Protein AF-A0A015NH58-F1 (afdb_monomer)

pLDDT: mean 73.34, std 20.22, range [21.67, 98.19]

Foldseek 3Di:
DDDDPPDPPPPPPPPPPDPDDLVNVVLVVLLVVLVVLVVVLVVLLVVQCPDLLANAAADPCCQVPVCPVPPPDPHDRDHDALVSLLVSLLVLLVNLVSLCVNVVCVVVVSDPPPPVVSLVSNLSSLVSSLPHRQQCLFLRRYFLLSNLVVLVLDFPVSNVVSLCCLQVPLLVVCLVPLLQLLSLLSSVLSCLSNVPPVSLVSLLVSQADKDWDPDQVPDDRQWHWDDADPNTTIITGLSNLVSQLLVCQLVLVLVSNLVSLLSSLVSCLVCVVRSNCPALSSLSSSLLSLLQSVVSLLLLAPPALKAKDKLRSCSSPCVSSLRKSDYNDDDHVVSVVSLVSSLVSLLSNLVVCLLVCVRNVSSNVSSLLSLLRSCRRVVVCVVVSLVVLCVSCVSHDDPLSVCQSVDDDNVSNVVSSQCVSPVRPSMGMAMEGADDPPDDDDCHPCVVVVVVVHYYQYDPTSVSSVVSSLVSRDPVSVVVPPPDDDPPDDDDDDDDDDPDDPVVSPPSRPDPPVVVVVVVCVCPPPVNVVVVVVVVVVVVVSVVVVVVPVDDDPVLVVQLVVLVVLLVVLCVVPNDPLSVVVCCLSNPLLSVLLVLLVVLLVLLVVLLVLLVVLCVVDVDDDPLNVVSVVLSCCSPPVLNVLSVVLNQLSDCVNCVVVSSVSPVVSSVVSSVSSVVSSVVSVVSSVVSVVSSVVSVVVVVVVVVVPVPPDDDDDDDDDDDDD

Radius of gyration: 37.91 Å; Cα contacts (8 Å, |Δi|>4): 716; chains: 1; bounding box: 101×82×114 Å

Organism: Rhizophagus irregularis (strain DAOM 197198w) (NCBI:txid1432141)

Sequence (722 aa):
MHGNNSKKDVTEITNNRYIYNVDTIYETVSKFLASYISELILESNQKGRNIPNISSQICYNFVSYQSCLKQNCQNHHVITTPTILHKRLELAFLQYTVIIKLDVLYRHRLLKEQSIEVRGLQRWWAESLVKFHIRYQSPQISCPEVTCMVLANLSDCTRKEFIEIARKRWLYELNNNVSNFEIMLKCMFIFQQLKDKWGINTFDWEMSKTTKLLNPNNLPIGFEYRDVHNGYHRAIPVGKRLSLFFHHLKFNHVIEAILNIKVFIQYAISKNQKVNLVTSDAFGDLVSLMEFATSLIFAVSPRCCDFFLPRSYLFNYFDTYSAMPLFPEYNRKDYLTAVKNSFDQVQQLLELLICKEQLYLLVILRLIRLLILIGLNESTFITRIFSLFKYLNNKVSSAKIKKYLKQKSKESVINVLYNDLKETGCDSLIIVYYQLEDIPSKISKWEKYEKYGIIKLTYNSAKDFRSALQQIKSSVVAGGNVISKNQSQSQSNESSDKNTDLTDTFEQLAFSEEVQVWLSQMHNCPKTQEAARKIQVWFRRVYKRVKFRSDYDTILNEIYNDMTIFCHALMEEKGKKAVSKYNILLKGQTVDIIAELIMLQSKMEVIENRLKKTITDHPSDTDEIDSCLELEDELRYNQYEKVELALKSLSITENSSKYKEANIEWLENELHQAEDSIDRVWECIDECKAEISLFYFTEDFVSKKISKSQNSTSYGDCDDWQ

Structure (mmCIF, N/CA/C/O backbone):
data_AF-A0A015NH58-F1
#
_entry.id   AF-A0A015NH58-F1
#
loop_
_atom_site.group_PDB
_atom_site.id
_atom_site.type_symbol
_atom_site.label_atom_id
_atom_site.label_alt_id
_atom_site.label_comp_id
_atom_site.label_asym_id
_atom_site.label_entity_id
_atom_site.label_seq_id
_atom_site.pdbx_PDB_ins_code
_atom_site.Cartn_x
_atom_site.Cartn_y
_atom_site.Cartn_z
_atom_site.occupancy
_atom_site.B_iso_or_equiv
_atom_site.auth_seq_id
_atom_site.auth_comp_id
_atom_site.auth_asym_id
_atom_site.auth_atom_id
_atom_site.pdbx_PDB_model_num
ATOM 1 N N . MET A 1 1 ? 0.520 21.656 -78.207 1.00 30.20 1 MET A N 1
ATOM 2 C CA . MET A 1 1 ? 1.884 21.844 -78.759 1.00 30.20 1 MET A CA 1
ATOM 3 C C . MET A 1 1 ? 2.905 21.395 -77.719 1.00 30.20 1 MET A C 1
ATOM 5 O O . MET A 1 1 ? 2.543 21.320 -76.551 1.00 30.20 1 MET A O 1
ATOM 9 N N . HIS A 1 2 ? 4.123 21.030 -78.132 1.00 28.38 2 HIS A N 1
ATOM 10 C CA . HIS A 1 2 ? 5.164 20.499 -77.235 1.00 28.38 2 HIS A CA 1
ATOM 11 C C . HIS A 1 2 ? 5.864 21.589 -76.403 1.00 28.38 2 HIS A C 1
ATOM 13 O O . HIS A 1 2 ? 5.830 22.762 -76.762 1.00 28.38 2 HIS A O 1
ATOM 19 N N . GLY A 1 3 ? 6.520 21.177 -75.310 1.00 25.30 3 GLY A N 1
ATOM 20 C CA . GLY A 1 3 ? 7.208 22.064 -74.361 1.00 25.30 3 GLY A CA 1
ATOM 21 C C . GLY A 1 3 ? 8.161 21.331 -73.404 1.00 25.30 3 GLY A C 1
ATOM 22 O O . GLY A 1 3 ? 8.050 21.491 -72.198 1.00 25.30 3 GLY A O 1
ATOM 23 N N . ASN A 1 4 ? 9.034 20.476 -73.948 1.00 25.30 4 ASN A N 1
ATOM 24 C CA . ASN A 1 4 ? 10.230 19.859 -73.340 1.00 25.30 4 ASN A CA 1
ATOM 25 C C . ASN A 1 4 ? 10.327 19.768 -71.797 1.00 25.30 4 ASN A C 1
ATOM 27 O O . ASN A 1 4 ? 10.968 20.597 -71.154 1.00 25.30 4 ASN A O 1
ATOM 31 N N . ASN A 1 5 ? 9.882 18.642 -71.227 1.00 26.78 5 ASN A N 1
ATOM 32 C CA . ASN A 1 5 ? 10.398 18.172 -69.935 1.00 26.78 5 ASN A CA 1
ATOM 33 C C . ASN A 1 5 ? 11.807 17.584 -70.119 1.00 26.78 5 ASN A C 1
ATOM 35 O O . ASN A 1 5 ? 11.967 16.376 -70.306 1.00 26.78 5 ASN A O 1
ATOM 39 N N . SER A 1 6 ? 12.844 18.421 -70.052 1.00 28.27 6 SER A N 1
ATOM 40 C CA . SER A 1 6 ? 14.225 17.943 -69.956 1.00 28.27 6 SER A CA 1
ATOM 41 C C . SER A 1 6 ? 14.473 17.356 -68.563 1.00 28.27 6 SER A C 1
ATOM 43 O O . SER A 1 6 ? 14.841 18.079 -67.632 1.00 28.27 6 SER A O 1
ATOM 45 N N . LYS A 1 7 ? 14.290 16.038 -68.411 1.00 29.78 7 LYS A N 1
ATOM 46 C CA . LYS A 1 7 ? 14.843 15.313 -67.262 1.00 29.78 7 LYS A CA 1
ATOM 47 C C . LYS A 1 7 ? 16.352 15.552 -67.231 1.00 29.78 7 LYS A C 1
ATOM 49 O O . LYS A 1 7 ? 17.070 15.101 -68.118 1.00 29.78 7 LYS A O 1
ATOM 54 N N . LYS A 1 8 ? 16.835 16.242 -66.196 1.00 27.98 8 LYS A N 1
ATOM 55 C CA . LYS A 1 8 ? 18.227 16.096 -65.778 1.00 27.98 8 LYS A CA 1
ATOM 56 C C . LYS A 1 8 ? 18.345 14.717 -65.145 1.00 27.98 8 LYS A C 1
ATOM 58 O O . LYS A 1 8 ? 17.978 14.556 -63.983 1.00 27.98 8 LYS A O 1
ATOM 63 N N . ASP A 1 9 ? 18.845 13.750 -65.905 1.00 27.27 9 ASP A N 1
ATOM 64 C CA . ASP A 1 9 ? 19.377 12.522 -65.323 1.00 27.27 9 ASP A CA 1
ATOM 65 C C . ASP A 1 9 ? 20.613 12.906 -64.501 1.00 27.27 9 ASP A C 1
ATOM 67 O O . ASP A 1 9 ? 21.727 13.028 -65.011 1.00 27.27 9 ASP A O 1
ATOM 71 N N . VAL A 1 10 ? 20.393 13.171 -63.212 1.00 28.66 10 VAL A N 1
ATOM 72 C CA . VAL A 1 10 ? 21.470 13.279 -62.232 1.00 28.66 10 VAL A CA 1
ATOM 73 C C . VAL A 1 10 ? 22.011 11.870 -62.052 1.00 28.66 10 VAL A C 1
ATOM 75 O O . VAL A 1 10 ? 21.418 11.040 -61.367 1.00 28.66 10 VAL A O 1
ATOM 78 N N . THR A 1 11 ? 23.122 11.588 -62.723 1.00 31.48 11 THR A N 1
ATOM 79 C CA . THR A 1 11 ? 23.843 10.326 -62.590 1.00 31.48 11 THR A CA 1
ATOM 80 C C . THR A 1 11 ? 24.484 10.254 -61.208 1.00 31.48 11 THR A C 1
ATOM 82 O O . THR A 1 11 ? 25.649 10.621 -61.041 1.00 31.48 11 THR A O 1
ATOM 85 N N . GLU A 1 12 ? 23.739 9.780 -60.209 1.00 29.02 12 GLU A N 1
ATOM 86 C CA . GLU A 1 12 ? 24.332 9.323 -58.954 1.00 29.02 12 GLU A CA 1
ATOM 87 C C . GLU A 1 12 ? 25.206 8.100 -59.242 1.00 29.02 12 GLU A C 1
ATOM 89 O O . GLU A 1 12 ? 24.739 6.972 -59.402 1.00 29.02 12 GLU A O 1
ATOM 94 N N . ILE A 1 13 ? 26.510 8.352 -59.350 1.00 33.50 13 ILE A N 1
ATOM 95 C CA . ILE A 1 13 ? 27.536 7.320 -59.450 1.00 33.50 13 ILE A CA 1
ATOM 96 C C . ILE A 1 13 ? 27.674 6.705 -58.055 1.00 33.50 13 ILE A C 1
ATOM 98 O O . ILE A 1 13 ? 28.493 7.144 -57.245 1.00 33.50 13 ILE A O 1
ATOM 102 N N . THR A 1 14 ? 26.854 5.693 -57.767 1.00 33.03 14 THR A N 1
ATOM 103 C CA . THR A 1 14 ? 26.905 4.892 -56.537 1.00 33.03 14 THR A CA 1
ATOM 104 C C . THR A 1 14 ? 28.157 4.012 -56.511 1.00 33.03 14 THR A C 1
ATOM 106 O O . THR A 1 14 ? 28.133 2.797 -56.695 1.00 33.03 14 THR A O 1
ATOM 109 N N . ASN A 1 15 ? 29.297 4.662 -56.270 1.00 30.64 15 ASN A N 1
ATOM 110 C CA . ASN A 1 15 ? 30.545 4.013 -55.900 1.00 30.64 15 ASN A CA 1
ATOM 111 C C . ASN A 1 15 ? 30.348 3.268 -54.572 1.00 30.64 15 ASN A C 1
ATOM 113 O O . ASN A 1 15 ? 30.419 3.879 -53.506 1.00 30.64 15 ASN A O 1
ATOM 117 N N . ASN A 1 16 ? 30.206 1.943 -54.621 1.00 38.00 16 ASN A N 1
ATOM 118 C CA . ASN A 1 16 ? 30.293 1.067 -53.446 1.00 38.00 16 ASN A CA 1
ATOM 119 C C . ASN A 1 16 ? 31.754 0.949 -52.948 1.00 38.00 16 ASN A C 1
ATOM 121 O O . ASN A 1 16 ? 32.311 -0.136 -52.840 1.00 38.00 16 ASN A O 1
ATOM 125 N N . ARG A 1 17 ? 32.386 2.097 -52.664 1.00 37.50 17 ARG A N 1
ATOM 126 C CA . ARG A 1 17 ? 33.719 2.242 -52.048 1.00 37.50 17 ARG A CA 1
ATOM 127 C C . ARG A 1 17 ? 33.650 2.474 -50.533 1.00 37.50 17 ARG A C 1
ATOM 129 O O . ARG A 1 17 ? 34.681 2.675 -49.897 1.00 37.50 17 ARG A O 1
ATOM 136 N N . TYR A 1 18 ? 32.451 2.508 -49.955 1.00 37.44 18 TYR A N 1
ATOM 137 C CA . TYR A 1 18 ? 32.258 2.897 -48.564 1.00 37.44 18 TYR A CA 1
ATOM 138 C C . TYR A 1 18 ? 32.670 1.781 -47.602 1.00 37.44 18 TYR A C 1
ATOM 140 O O . TYR A 1 18 ? 31.915 0.857 -47.312 1.00 37.44 18 TYR A O 1
ATOM 148 N N . ILE A 1 19 ? 33.885 1.920 -47.071 1.00 41.12 19 ILE A N 1
ATOM 149 C CA . ILE A 1 19 ? 34.305 1.280 -45.826 1.00 41.12 19 ILE A CA 1
ATOM 150 C C . ILE A 1 19 ? 33.412 1.844 -44.715 1.00 41.12 19 ILE A C 1
ATOM 152 O O . ILE A 1 19 ? 33.617 2.959 -44.239 1.00 41.12 19 ILE A O 1
ATOM 156 N N . TYR A 1 20 ? 32.386 1.090 -44.330 1.00 44.50 20 TYR A N 1
ATOM 157 C CA . TYR A 1 20 ? 31.543 1.443 -43.194 1.00 44.50 20 TYR A CA 1
ATOM 158 C C . TYR A 1 20 ? 32.309 1.189 -41.892 1.00 44.50 20 TYR A C 1
ATOM 160 O O . TYR A 1 20 ? 32.776 0.074 -41.658 1.00 44.50 20 TYR A O 1
ATOM 168 N N . ASN A 1 21 ? 32.420 2.209 -41.033 1.00 48.91 21 ASN A N 1
ATOM 169 C CA . ASN A 1 21 ? 32.907 2.018 -39.667 1.00 48.91 21 ASN A CA 1
ATOM 170 C C . ASN A 1 21 ? 31.969 1.028 -38.944 1.00 48.91 21 ASN A C 1
ATOM 172 O O . ASN A 1 21 ? 30.743 1.144 -39.034 1.00 48.91 21 ASN A O 1
ATOM 176 N N . VAL A 1 22 ? 32.537 0.062 -38.222 1.00 47.50 22 VAL A N 1
ATOM 177 C CA . VAL A 1 22 ? 31.768 -0.908 -37.441 1.00 47.50 22 VAL A CA 1
ATOM 178 C C . VAL A 1 22 ? 30.999 -0.259 -36.294 1.00 47.50 22 VAL A C 1
ATOM 180 O O . VAL A 1 22 ? 29.899 -0.724 -36.014 1.00 47.50 22 VAL A O 1
ATOM 183 N N . ASP A 1 23 ? 31.440 0.879 -35.747 1.00 48.34 23 ASP A N 1
ATOM 184 C CA . ASP A 1 23 ? 30.605 1.677 -34.837 1.00 48.34 23 ASP A CA 1
ATOM 185 C C . ASP A 1 23 ? 29.320 2.144 -35.535 1.00 48.34 23 ASP A C 1
ATOM 187 O O . ASP A 1 23 ? 28.233 2.078 -34.968 1.00 48.34 23 ASP A O 1
ATOM 191 N N . THR A 1 24 ? 29.414 2.569 -36.800 1.00 57.34 24 THR A N 1
ATOM 192 C CA . THR A 1 24 ? 28.259 2.997 -37.604 1.00 57.34 24 THR A CA 1
ATOM 193 C C . THR A 1 24 ? 27.361 1.818 -37.978 1.00 57.34 24 THR A C 1
ATOM 195 O O . THR A 1 24 ? 26.139 1.961 -37.957 1.00 57.34 24 THR A O 1
ATOM 198 N N . ILE A 1 25 ? 27.926 0.641 -38.270 1.00 55.47 25 ILE A N 1
ATOM 199 C CA . ILE A 1 25 ? 27.158 -0.598 -38.492 1.00 55.47 25 ILE A CA 1
ATOM 200 C C . ILE A 1 25 ? 26.418 -1.005 -37.207 1.00 55.47 25 ILE A C 1
ATOM 202 O O . ILE A 1 25 ? 25.208 -1.241 -37.240 1.00 55.47 25 ILE A O 1
ATOM 206 N N . TYR A 1 26 ? 27.128 -1.038 -36.078 1.00 58.31 26 TYR A N 1
ATOM 207 C CA . TYR A 1 26 ? 26.601 -1.367 -34.756 1.00 58.31 26 TYR A CA 1
ATOM 208 C C . TYR A 1 26 ? 25.485 -0.408 -34.345 1.00 58.31 26 TYR A C 1
ATOM 210 O O . TYR A 1 26 ? 24.405 -0.846 -33.951 1.00 58.31 26 TYR A O 1
ATOM 218 N N . GLU A 1 27 ? 25.709 0.899 -34.489 1.00 62.62 27 GLU A N 1
ATOM 219 C CA . GLU A 1 27 ? 24.729 1.932 -34.168 1.00 62.62 27 GLU A CA 1
ATOM 220 C C . GLU A 1 27 ? 23.501 1.837 -35.092 1.00 62.62 27 GLU A C 1
ATOM 222 O O . GLU A 1 27 ? 22.371 1.962 -34.623 1.00 62.62 27 GLU A O 1
ATOM 227 N N . THR A 1 28 ? 23.691 1.545 -36.384 1.00 63.78 28 THR A N 1
ATOM 228 C CA . THR A 1 28 ? 22.591 1.389 -37.353 1.00 63.78 28 THR A CA 1
ATOM 229 C C . THR A 1 28 ? 21.722 0.171 -37.042 1.00 63.78 28 THR A C 1
ATOM 231 O O . THR A 1 28 ? 20.498 0.298 -36.984 1.00 63.78 28 THR A O 1
ATOM 234 N N . VAL A 1 29 ? 22.318 -0.997 -36.778 1.00 65.25 29 VAL A N 1
ATOM 235 C CA . VAL A 1 29 ? 21.552 -2.203 -36.416 1.00 65.25 29 VAL A CA 1
ATOM 236 C C . VAL A 1 29 ? 20.945 -2.089 -35.017 1.00 65.25 29 VAL A C 1
ATOM 238 O O . VAL A 1 29 ? 19.796 -2.483 -34.829 1.00 65.25 29 VAL A O 1
ATOM 241 N N . SER A 1 30 ? 21.631 -1.455 -34.063 1.00 66.31 30 SER A N 1
ATOM 242 C CA . SER A 1 30 ? 21.065 -1.160 -32.739 1.00 66.31 30 SER A CA 1
ATOM 243 C C . SER A 1 30 ? 19.857 -0.222 -32.829 1.00 66.31 30 SER A C 1
ATOM 245 O O . SER A 1 30 ? 18.854 -0.471 -32.167 1.00 66.31 30 SER A O 1
ATOM 247 N N . LYS A 1 31 ? 19.897 0.813 -33.683 1.00 68.06 31 LYS A N 1
ATOM 248 C CA . LYS A 1 31 ? 18.744 1.691 -33.972 1.00 68.06 31 LYS A CA 1
ATOM 249 C C . LYS A 1 31 ? 17.592 0.929 -34.641 1.00 68.06 31 LYS A C 1
ATOM 251 O O . LYS A 1 31 ? 16.440 1.103 -34.250 1.00 68.06 31 LYS A O 1
ATOM 256 N N . PHE A 1 32 ? 17.889 0.067 -35.616 1.00 70.38 32 PHE A N 1
ATOM 257 C CA . PHE A 1 32 ? 16.880 -0.746 -36.306 1.00 70.38 32 PHE A CA 1
ATOM 258 C C . PHE A 1 32 ? 16.163 -1.710 -35.346 1.00 70.38 32 PHE A C 1
ATOM 260 O O . PHE A 1 32 ? 14.936 -1.688 -35.243 1.00 70.38 32 PHE A O 1
ATOM 267 N N . LEU A 1 33 ? 16.927 -2.496 -34.579 1.00 75.81 33 LEU A N 1
ATOM 268 C CA . LEU A 1 33 ? 16.384 -3.414 -33.576 1.00 75.81 33 LEU A CA 1
ATOM 269 C C . LEU A 1 33 ? 15.641 -2.660 -32.464 1.00 75.81 33 LEU A C 1
ATOM 271 O O . LEU A 1 33 ? 14.569 -3.097 -32.053 1.00 75.81 33 LEU A O 1
ATOM 275 N N . ALA A 1 34 ? 16.145 -1.505 -32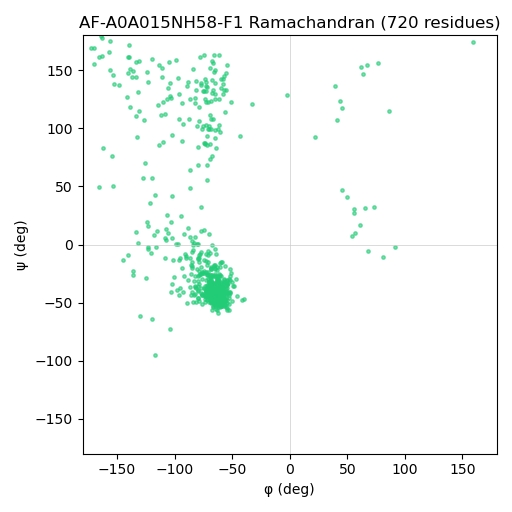.014 1.00 77.06 34 ALA A N 1
ATOM 276 C CA . ALA A 1 34 ? 15.454 -0.682 -31.025 1.00 77.06 34 ALA A CA 1
ATOM 277 C C . ALA A 1 34 ? 14.085 -0.186 -31.512 1.00 77.06 34 ALA A C 1
ATOM 279 O O . ALA A 1 34 ? 13.152 -0.184 -30.712 1.00 77.06 34 ALA A O 1
ATOM 280 N N . SER A 1 35 ? 13.932 0.195 -32.790 1.00 76.38 35 SER A N 1
ATOM 281 C CA . SER A 1 35 ? 12.623 0.587 -33.344 1.00 76.38 35 SER A CA 1
ATOM 282 C C . SER A 1 35 ? 11.619 -0.560 -33.233 1.00 76.38 35 SER A C 1
ATOM 284 O O . SER A 1 35 ? 10.562 -0.401 -32.624 1.00 76.38 35 SER A O 1
ATOM 286 N N . TYR A 1 36 ? 12.000 -1.748 -33.709 1.00 79.50 36 TYR A N 1
ATOM 287 C CA . TYR A 1 36 ? 11.144 -2.935 -33.678 1.00 79.50 36 TYR A CA 1
ATOM 288 C C . TYR A 1 36 ? 10.803 -3.387 -32.245 1.00 79.50 36 TYR A C 1
ATOM 290 O O . TYR A 1 36 ? 9.648 -3.677 -31.933 1.00 79.50 36 TYR A O 1
ATOM 298 N N . ILE A 1 37 ? 11.777 -3.378 -31.327 1.00 81.38 37 ILE A N 1
ATOM 299 C CA . ILE A 1 37 ? 11.541 -3.696 -29.908 1.00 81.38 37 ILE A CA 1
ATOM 300 C C . ILE A 1 37 ? 10.624 -2.645 -29.257 1.00 81.38 37 ILE A C 1
ATOM 302 O O . ILE A 1 37 ? 9.752 -3.002 -28.463 1.00 81.38 37 ILE A O 1
ATOM 306 N N . SER A 1 38 ? 10.769 -1.361 -29.605 1.00 82.56 38 SER A N 1
ATOM 307 C CA . SER A 1 38 ? 9.885 -0.290 -29.128 1.00 82.56 38 SER A CA 1
ATOM 308 C C . SER A 1 38 ? 8.441 -0.512 -29.587 1.00 82.56 38 SER A C 1
ATOM 310 O O . SER A 1 38 ? 7.526 -0.469 -28.767 1.00 82.56 38 SER A O 1
ATOM 312 N N . GLU A 1 39 ? 8.232 -0.836 -30.866 1.00 82.75 39 GLU A N 1
ATOM 313 C CA . GLU A 1 39 ? 6.917 -1.154 -31.436 1.00 82.75 39 GLU A CA 1
ATOM 314 C C . GLU A 1 39 ? 6.253 -2.339 -30.715 1.00 82.75 39 GLU A C 1
ATOM 316 O O . GLU A 1 39 ? 5.102 -2.224 -30.287 1.00 82.75 39 GLU A O 1
ATOM 321 N N . LEU A 1 40 ? 6.987 -3.431 -30.466 1.00 84.50 40 LEU A N 1
ATOM 322 C CA . LEU A 1 40 ? 6.488 -4.587 -29.707 1.00 84.50 40 LEU A CA 1
ATOM 323 C C . LEU A 1 40 ? 6.105 -4.235 -28.258 1.00 84.50 40 LEU A C 1
ATOM 325 O O . LEU A 1 40 ? 5.092 -4.722 -27.744 1.00 84.50 40 LEU A O 1
ATOM 329 N N . ILE A 1 41 ? 6.869 -3.369 -27.582 1.00 86.56 41 ILE A N 1
ATOM 330 C CA . ILE A 1 41 ? 6.533 -2.908 -26.224 1.00 86.56 41 ILE A CA 1
ATOM 331 C C . ILE A 1 41 ? 5.325 -1.954 -26.245 1.00 86.56 41 ILE A C 1
ATOM 333 O O . ILE A 1 41 ? 4.485 -2.008 -25.343 1.00 86.56 41 ILE A O 1
ATOM 337 N N . LEU A 1 42 ? 5.185 -1.109 -27.269 1.00 84.81 42 LEU A N 1
ATOM 338 C CA . LEU A 1 42 ? 4.038 -0.212 -27.433 1.00 84.81 42 LEU A CA 1
ATOM 339 C C . LEU A 1 42 ? 2.746 -0.974 -27.772 1.00 84.81 42 LEU A C 1
ATOM 341 O O . LEU A 1 42 ? 1.689 -0.647 -27.225 1.00 84.81 42 LEU A O 1
ATOM 345 N N . GLU A 1 43 ? 2.821 -2.026 -28.587 1.00 85.12 43 GLU A N 1
ATOM 346 C CA . GLU A 1 43 ? 1.705 -2.945 -28.828 1.00 85.12 43 GLU A CA 1
ATOM 347 C C . GLU A 1 43 ? 1.333 -3.702 -27.539 1.00 85.12 43 GLU A C 1
ATOM 349 O O . GLU A 1 43 ? 0.163 -3.751 -27.148 1.00 85.12 43 GLU A O 1
ATOM 354 N N . SER A 1 44 ? 2.336 -4.197 -26.804 1.00 84.75 44 SER A N 1
ATOM 355 C CA . SER A 1 44 ? 2.147 -4.840 -25.496 1.00 84.75 44 SER A CA 1
ATOM 356 C C . SER A 1 44 ? 1.502 -3.891 -24.478 1.00 84.75 44 SER A C 1
ATOM 358 O O . SER A 1 44 ? 0.597 -4.291 -23.754 1.00 84.75 44 SER A O 1
ATOM 360 N N . ASN A 1 45 ? 1.877 -2.607 -24.463 1.00 87.62 45 ASN A N 1
ATOM 361 C CA . ASN A 1 45 ? 1.226 -1.573 -23.654 1.00 87.62 45 ASN A CA 1
ATOM 362 C C . ASN A 1 45 ? -0.266 -1.418 -23.997 1.00 87.62 45 ASN A C 1
ATOM 364 O O . ASN A 1 45 ? -1.083 -1.284 -23.086 1.00 87.62 45 ASN A O 1
ATOM 368 N N . GLN A 1 46 ? -0.631 -1.419 -25.284 1.00 87.12 46 GLN A N 1
ATOM 369 C CA . GLN A 1 46 ? -2.033 -1.319 -25.708 1.00 87.12 46 GLN A CA 1
ATOM 370 C C . GLN A 1 46 ? -2.826 -2.566 -25.293 1.00 87.12 46 GLN A C 1
ATOM 372 O O . GLN A 1 46 ? -3.874 -2.439 -24.656 1.00 87.12 46 GLN A O 1
ATOM 377 N N . LYS A 1 47 ? -2.294 -3.765 -25.565 1.00 86.00 47 LYS A N 1
ATOM 378 C CA . LYS A 1 47 ? -2.889 -5.045 -25.147 1.00 86.00 47 LYS A CA 1
ATOM 379 C C . LYS A 1 47 ? -3.062 -5.104 -23.625 1.00 86.00 47 LYS A C 1
ATOM 381 O O . LYS A 1 47 ? -4.170 -5.332 -23.150 1.00 86.00 47 LYS A O 1
ATOM 386 N N . GLY A 1 48 ? -2.016 -4.793 -22.859 1.00 84.31 48 GLY A N 1
ATOM 387 C CA . GLY A 1 48 ? -2.028 -4.783 -21.394 1.00 84.31 48 GLY A CA 1
ATOM 388 C C . GLY A 1 48 ? -3.038 -3.810 -20.782 1.00 84.31 48 GLY A C 1
ATOM 389 O O . GLY A 1 48 ? -3.709 -4.150 -19.809 1.00 84.31 48 GLY A O 1
ATOM 390 N N . ARG A 1 49 ? -3.219 -2.617 -21.368 1.00 86.81 49 ARG A N 1
ATOM 391 C CA . ARG A 1 49 ? -4.258 -1.659 -20.935 1.00 86.81 49 ARG A CA 1
ATOM 392 C C . ARG A 1 49 ? -5.675 -2.201 -21.112 1.00 86.81 49 ARG A C 1
ATOM 394 O O . ARG A 1 49 ? -6.551 -1.855 -20.322 1.00 86.81 49 ARG A O 1
ATOM 401 N N . ASN A 1 50 ? -5.889 -3.079 -22.086 1.00 85.81 50 ASN A N 1
ATOM 402 C CA . ASN A 1 50 ? -7.186 -3.697 -22.346 1.00 85.81 50 ASN A CA 1
ATOM 403 C C . ASN A 1 50 ? -7.455 -4.943 -21.479 1.00 85.81 50 ASN A C 1
ATOM 405 O O . ASN A 1 50 ? -8.570 -5.453 -21.515 1.00 85.81 50 ASN A O 1
ATOM 409 N N . ILE A 1 51 ? -6.485 -5.426 -20.685 1.00 83.69 51 ILE A N 1
ATOM 410 C CA . ILE A 1 51 ? -6.635 -6.593 -19.797 1.00 83.69 51 ILE A CA 1
ATOM 411 C C . ILE A 1 51 ? -7.187 -6.152 -18.422 1.00 83.69 51 ILE A C 1
ATOM 413 O O . ILE A 1 51 ? -6.429 -5.627 -17.595 1.00 83.69 51 ILE A O 1
ATOM 417 N N . PRO A 1 52 ? -8.463 -6.442 -18.077 1.00 81.88 52 PRO A N 1
ATOM 418 C CA . PRO A 1 52 ? -9.066 -5.984 -16.818 1.00 81.88 52 PRO A CA 1
ATOM 419 C C . PRO A 1 52 ? -8.411 -6.586 -15.566 1.00 81.88 52 PRO A C 1
ATOM 421 O O . PRO A 1 52 ? -8.552 -6.049 -14.460 1.00 81.88 52 PRO A O 1
ATOM 424 N N . ASN A 1 53 ? -7.663 -7.684 -15.734 1.00 79.44 53 ASN A N 1
ATOM 425 C CA . ASN A 1 53 ? -6.858 -8.290 -14.677 1.00 79.44 53 ASN A CA 1
ATOM 426 C C . ASN A 1 53 ? -5.761 -7.363 -14.140 1.00 79.44 53 ASN A C 1
ATOM 428 O O . ASN A 1 53 ? -5.415 -7.499 -12.970 1.00 79.44 53 ASN A O 1
ATOM 432 N N . ILE A 1 54 ? -5.266 -6.409 -14.938 1.00 81.81 54 ILE A N 1
ATOM 433 C CA . ILE A 1 54 ? -4.151 -5.534 -14.546 1.00 81.81 54 ILE A CA 1
ATOM 434 C C . ILE A 1 54 ? -4.469 -4.038 -14.639 1.00 81.81 54 ILE A C 1
ATOM 436 O O . ILE A 1 54 ? -3.923 -3.270 -13.849 1.00 81.81 54 ILE A O 1
ATOM 440 N N . SER A 1 55 ? -5.372 -3.621 -15.533 1.00 83.56 55 SER A N 1
ATOM 441 C CA . SER A 1 55 ? -5.643 -2.205 -15.828 1.00 83.56 55 SER A CA 1
ATOM 442 C C . SER A 1 55 ? -6.862 -1.593 -15.123 1.00 83.56 55 SER A C 1
ATOM 444 O O . SER A 1 55 ? -7.148 -0.414 -15.328 1.00 83.56 55 SER A O 1
ATOM 446 N N . SER A 1 56 ? -7.590 -2.358 -14.298 1.00 86.12 56 SER A N 1
ATOM 447 C CA . SER A 1 56 ? -8.825 -1.890 -13.647 1.00 86.12 56 SER A CA 1
ATOM 448 C C . SER A 1 56 ? -8.921 -2.278 -12.167 1.00 86.12 56 SER A C 1
ATOM 450 O O . SER A 1 56 ? -8.421 -3.328 -11.744 1.00 86.12 56 SER A O 1
ATOM 452 N N . GLN A 1 57 ? -9.602 -1.438 -11.375 1.00 89.25 57 GLN A N 1
ATOM 453 C CA . GLN A 1 57 ? -9.944 -1.745 -9.982 1.00 89.25 57 GLN A CA 1
ATOM 454 C C . GLN A 1 57 ? -10.928 -2.916 -9.909 1.00 89.25 57 GLN A C 1
ATOM 456 O O . GLN A 1 57 ? -11.784 -3.081 -10.775 1.00 89.25 57 GLN A O 1
ATOM 461 N N . ILE A 1 58 ? -10.848 -3.703 -8.838 1.00 89.44 58 ILE A N 1
ATOM 462 C CA . ILE A 1 58 ? -11.820 -4.764 -8.565 1.00 89.44 58 ILE A CA 1
ATOM 463 C C . ILE A 1 58 ? -13.141 -4.129 -8.113 1.00 89.44 58 ILE A C 1
ATOM 465 O O . ILE A 1 58 ? -13.172 -3.249 -7.251 1.00 89.44 58 ILE A O 1
ATOM 469 N N . CYS A 1 59 ? -14.257 -4.565 -8.692 1.00 87.06 59 CYS A N 1
ATOM 470 C CA . CYS A 1 59 ? -15.568 -4.020 -8.376 1.00 87.06 59 CYS A CA 1
ATOM 471 C C . CYS A 1 59 ? -16.035 -4.485 -6.993 1.00 87.06 59 CYS A C 1
ATOM 473 O O . CYS A 1 59 ? -16.542 -5.596 -6.835 1.00 87.06 59 CYS A O 1
ATOM 475 N N . TYR A 1 60 ? -15.936 -3.609 -5.989 1.00 79.25 60 TYR A N 1
ATOM 476 C CA . TYR A 1 60 ? -16.397 -3.924 -4.635 1.00 79.25 60 TYR A CA 1
ATOM 477 C C . TYR A 1 60 ? -17.866 -4.375 -4.586 1.00 79.25 60 TYR A C 1
ATOM 479 O O . TYR A 1 60 ? -18.196 -5.295 -3.842 1.00 79.25 60 TYR A O 1
ATOM 487 N N . ASN A 1 61 ? -18.746 -3.786 -5.402 1.00 76.31 61 ASN A N 1
ATOM 488 C CA . ASN A 1 61 ? -20.161 -4.175 -5.457 1.00 76.31 61 ASN A CA 1
ATOM 489 C C . ASN A 1 61 ? -20.365 -5.579 -6.052 1.00 76.31 61 ASN A C 1
ATOM 491 O O . ASN A 1 61 ? -21.321 -6.255 -5.685 1.00 76.31 61 ASN A O 1
ATOM 495 N N . PHE A 1 62 ? -19.468 -6.034 -6.933 1.00 72.00 62 PHE A N 1
ATOM 496 C CA . PHE A 1 62 ? -19.459 -7.421 -7.390 1.00 72.00 62 PHE A CA 1
ATOM 497 C C . PHE A 1 62 ? -18.938 -8.352 -6.290 1.00 72.00 62 PHE A C 1
ATOM 499 O O . PHE A 1 62 ? -19.611 -9.312 -5.944 1.00 72.00 62 PHE A O 1
ATOM 506 N N . VAL A 1 63 ? -17.802 -8.041 -5.662 1.00 61.81 63 VAL A N 1
ATOM 507 C CA . VAL A 1 63 ? -17.233 -8.888 -4.595 1.00 61.81 63 VAL A CA 1
ATOM 508 C C . VAL A 1 63 ? -18.172 -9.023 -3.389 1.00 61.81 63 VAL A C 1
ATOM 510 O O . VAL A 1 63 ? -18.299 -10.103 -2.827 1.00 61.81 63 VAL A O 1
ATOM 513 N N . SER A 1 64 ? -18.850 -7.942 -2.990 1.00 61.78 64 SER A N 1
ATOM 514 C CA . SER A 1 64 ? -19.649 -7.902 -1.753 1.00 61.78 64 SER A CA 1
ATOM 515 C C . SER A 1 64 ? -21.120 -8.310 -1.890 1.00 61.78 64 SER A C 1
ATOM 517 O O . SER A 1 64 ? -21.773 -8.480 -0.860 1.00 61.78 64 SER A O 1
ATOM 519 N N . TYR A 1 65 ? -21.639 -8.470 -3.115 1.00 61.28 65 TYR A N 1
ATOM 520 C CA . TYR A 1 65 ? -23.034 -8.873 -3.363 1.00 61.28 65 TYR A CA 1
ATOM 521 C C . TYR A 1 65 ? -23.220 -9.857 -4.536 1.00 61.28 65 TYR A C 1
ATOM 523 O O . TYR A 1 65 ? -24.335 -10.314 -4.759 1.00 61.28 65 TYR A O 1
ATOM 531 N N . GLN A 1 66 ? -22.180 -10.133 -5.335 1.00 64.56 66 GLN A N 1
ATOM 532 C CA . GLN A 1 66 ? -22.224 -10.849 -6.630 1.00 64.56 66 GLN A CA 1
ATOM 533 C C . GLN A 1 66 ? -23.205 -10.261 -7.670 1.00 64.56 66 GLN A C 1
ATOM 535 O O . GLN A 1 66 ? -23.370 -10.795 -8.763 1.00 64.56 66 GLN A O 1
ATOM 540 N N . SER A 1 67 ? -23.799 -9.099 -7.376 1.00 61.19 67 SER A N 1
ATOM 541 C CA . SER A 1 67 ? -24.907 -8.493 -8.115 1.00 61.19 67 SER A CA 1
ATOM 542 C C . SER A 1 67 ? -24.599 -7.044 -8.515 1.00 61.19 67 SER A C 1
ATOM 544 O O . SER A 1 67 ? -25.312 -6.103 -8.152 1.00 61.19 67 SER A O 1
ATOM 546 N N . CYS A 1 68 ? -23.506 -6.818 -9.248 1.00 75.94 68 CYS A N 1
ATOM 547 C CA . CYS A 1 68 ? -23.229 -5.493 -9.805 1.00 75.94 68 CYS A CA 1
ATOM 548 C C . CYS A 1 68 ? -24.179 -5.204 -10.985 1.00 75.94 68 CYS A C 1
ATOM 550 O O . CYS A 1 68 ? -23.846 -5.440 -12.141 1.00 75.94 68 CYS A O 1
ATOM 552 N N . LEU A 1 69 ? -25.366 -4.668 -10.683 1.00 63.69 69 LEU A N 1
ATOM 553 C CA . LEU A 1 69 ? -26.443 -4.391 -11.650 1.00 63.69 69 LEU A CA 1
ATOM 554 C C . LEU A 1 69 ? -26.124 -3.271 -12.666 1.00 63.69 69 LEU A C 1
ATOM 556 O O . LEU A 1 69 ? -26.957 -2.945 -13.510 1.00 63.69 69 LEU A O 1
ATOM 560 N N . LYS A 1 70 ? -24.943 -2.640 -12.595 1.00 68.38 70 LYS A N 1
ATOM 561 C CA . LYS A 1 70 ? -24.529 -1.615 -13.561 1.00 68.38 70 LYS A CA 1
ATOM 562 C C . LYS A 1 70 ? -23.998 -2.289 -14.826 1.00 68.38 70 LYS A C 1
ATOM 564 O O . LYS A 1 70 ? -22.839 -2.687 -14.854 1.00 68.38 70 LYS A O 1
ATOM 569 N N . GLN A 1 71 ? -24.822 -2.323 -15.875 1.00 61.41 71 GLN A N 1
ATOM 570 C CA . GLN A 1 71 ? -24.457 -2.827 -17.211 1.00 61.41 71 GLN A CA 1
ATOM 571 C C . GLN A 1 71 ? -23.135 -2.228 -17.735 1.00 61.41 71 GLN A C 1
ATOM 573 O O . GLN A 1 71 ? -22.330 -2.941 -18.322 1.00 61.41 71 GLN A O 1
ATOM 578 N N . ASN A 1 72 ? -22.861 -0.954 -17.428 1.00 74.25 72 ASN A N 1
ATOM 579 C CA . ASN A 1 72 ? -21.652 -0.235 -17.852 1.00 74.25 72 ASN A CA 1
ATOM 580 C C . ASN A 1 72 ? -20.600 -0.112 -16.724 1.00 74.25 72 ASN A C 1
ATOM 582 O O . ASN A 1 72 ? -20.040 0.965 -16.508 1.00 74.25 72 ASN A O 1
ATOM 586 N N . CYS A 1 73 ? -20.362 -1.165 -15.932 1.00 81.06 73 CYS A N 1
ATOM 587 C CA . CYS A 1 73 ? -19.325 -1.126 -14.894 1.00 81.06 73 CYS A CA 1
ATOM 588 C C . CYS A 1 73 ? -17.921 -1.331 -15.490 1.00 81.06 73 CYS A C 1
ATOM 590 O O . CYS A 1 73 ? -17.627 -2.385 -16.039 1.00 81.06 73 CYS A O 1
ATOM 592 N N . GLN A 1 74 ? -17.039 -0.338 -15.339 1.00 82.50 74 GLN A N 1
ATOM 593 C CA . GLN A 1 74 ? -15.648 -0.382 -15.825 1.00 82.50 74 GLN A CA 1
ATOM 594 C C . GLN A 1 74 ? -14.664 -1.085 -14.862 1.00 82.50 74 GLN A C 1
ATOM 596 O O . GLN A 1 74 ? -13.475 -1.178 -15.155 1.00 82.50 74 GLN A O 1
ATOM 601 N N . ASN A 1 75 ? -15.138 -1.565 -13.707 1.00 87.00 75 ASN A N 1
ATOM 602 C CA . ASN A 1 75 ? -14.319 -2.250 -12.704 1.00 87.00 75 ASN A CA 1
ATOM 603 C C . ASN A 1 75 ? -14.433 -3.771 -12.864 1.00 87.00 75 ASN A C 1
ATOM 605 O O . ASN A 1 75 ? -15.520 -4.287 -13.116 1.00 87.00 75 ASN A O 1
ATOM 609 N N . HIS A 1 76 ? -13.346 -4.510 -12.641 1.00 88.06 76 HIS A N 1
ATOM 610 C CA . HIS A 1 76 ? -13.323 -5.952 -12.870 1.00 88.06 76 HIS A CA 1
ATOM 611 C C . HIS A 1 76 ? -14.263 -6.730 -11.937 1.00 88.06 76 HIS A C 1
ATOM 613 O O . HIS A 1 76 ? -14.213 -6.588 -10.711 1.00 88.06 76 HIS A O 1
ATOM 619 N N . HIS A 1 77 ? -15.093 -7.591 -12.523 1.00 88.31 77 HIS A N 1
ATOM 620 C CA . HIS A 1 77 ? -16.019 -8.478 -11.822 1.00 88.31 77 HIS A CA 1
ATOM 621 C C . HIS A 1 77 ? -15.359 -9.847 -11.597 1.00 88.31 77 HIS A C 1
ATOM 623 O O . HIS A 1 77 ? -15.470 -10.743 -12.426 1.00 88.31 77 HIS A O 1
ATOM 629 N N . VAL A 1 78 ? -14.653 -10.005 -10.474 1.00 86.44 78 VAL A N 1
ATOM 630 C CA . VAL A 1 78 ? -14.027 -11.276 -10.075 1.00 86.44 78 VAL A CA 1
ATOM 631 C C . VAL A 1 78 ? -14.242 -11.540 -8.589 1.00 86.44 78 VAL A C 1
ATOM 633 O O . VAL A 1 78 ? -14.235 -10.602 -7.793 1.00 86.44 78 VAL A O 1
ATOM 636 N N . ILE A 1 79 ? -14.436 -12.806 -8.213 1.00 84.50 79 ILE A N 1
ATOM 637 C CA . ILE A 1 79 ? -14.400 -13.223 -6.807 1.00 84.50 79 ILE A CA 1
ATOM 638 C C . ILE A 1 79 ? -12.940 -13.188 -6.363 1.00 84.50 79 ILE A C 1
ATOM 640 O O . ILE A 1 79 ? -12.078 -13.823 -6.965 1.00 84.50 79 ILE A O 1
ATOM 644 N N . THR A 1 80 ? -12.650 -12.418 -5.328 1.00 87.50 80 THR A N 1
ATOM 645 C CA . THR A 1 80 ? -11.299 -12.247 -4.806 1.00 87.50 80 THR A CA 1
ATOM 646 C C . THR A 1 80 ? -10.905 -13.397 -3.892 1.00 87.50 80 THR A C 1
ATOM 648 O O . THR A 1 80 ? -11.639 -13.787 -2.989 1.00 87.50 80 THR A O 1
ATOM 651 N N . THR A 1 81 ? -9.705 -13.915 -4.129 1.00 88.69 81 THR A N 1
ATOM 652 C CA . THR A 1 81 ? -8.982 -14.849 -3.262 1.00 88.69 81 THR A CA 1
ATOM 653 C C . THR A 1 81 ? -7.503 -14.448 -3.272 1.00 88.69 81 THR A C 1
ATOM 655 O O . THR A 1 81 ? -7.075 -13.758 -4.208 1.00 88.69 81 THR A O 1
ATOM 658 N N . PRO A 1 82 ? -6.681 -14.883 -2.299 1.00 88.88 82 PRO A N 1
ATOM 659 C CA . PRO A 1 82 ? -5.241 -14.626 -2.324 1.00 88.88 82 PRO A CA 1
ATOM 660 C C . PRO A 1 82 ? -4.572 -15.067 -3.637 1.00 88.88 82 PRO A C 1
ATOM 662 O O . PRO A 1 82 ? -3.778 -14.318 -4.194 1.00 88.88 82 PRO A O 1
ATOM 665 N N . THR A 1 83 ? -4.953 -16.223 -4.193 1.00 87.31 83 THR A N 1
ATOM 666 C CA . THR A 1 83 ? -4.398 -16.751 -5.453 1.00 87.31 83 THR A CA 1
ATOM 667 C C . THR A 1 83 ? -4.742 -15.872 -6.657 1.00 87.31 83 THR A C 1
ATOM 669 O O . THR A 1 83 ? -3.898 -15.629 -7.515 1.00 87.31 83 THR A O 1
ATOM 672 N N . ILE A 1 84 ? -5.974 -15.354 -6.713 1.00 88.31 84 ILE A N 1
ATOM 673 C CA . ILE A 1 84 ? -6.420 -14.461 -7.793 1.00 88.31 84 ILE A CA 1
ATOM 674 C C . ILE A 1 84 ? -5.739 -13.093 -7.680 1.00 88.31 84 ILE A C 1
ATOM 676 O O . ILE A 1 84 ? -5.329 -12.528 -8.692 1.00 88.31 84 ILE A O 1
ATOM 680 N N . LEU A 1 85 ? -5.565 -12.570 -6.462 1.00 90.38 85 LEU A N 1
ATOM 681 C CA . LEU A 1 85 ? -4.801 -11.341 -6.238 1.00 90.38 85 LEU A CA 1
ATOM 682 C C . LEU A 1 85 ? -3.313 -11.522 -6.579 1.00 90.38 85 LEU A C 1
ATOM 684 O O . LEU A 1 85 ? -2.720 -10.600 -7.134 1.00 90.38 85 LEU A O 1
ATOM 688 N N . HIS A 1 86 ? -2.737 -12.704 -6.331 1.00 88.81 86 HIS A N 1
ATOM 689 C CA . HIS A 1 86 ? -1.356 -13.024 -6.699 1.00 88.81 86 HIS A CA 1
ATOM 690 C C . HIS A 1 86 ? -1.156 -12.979 -8.213 1.00 88.81 86 HIS A C 1
ATOM 692 O O . HIS A 1 86 ? -0.413 -12.127 -8.693 1.00 88.81 86 HIS A O 1
ATOM 698 N N . LYS A 1 87 ? -1.908 -13.787 -8.975 1.00 86.50 87 LYS A N 1
ATOM 699 C CA . LYS A 1 87 ? -1.788 -13.830 -10.442 1.00 86.50 87 LYS A CA 1
ATOM 700 C C . LYS A 1 87 ? -2.067 -12.475 -11.110 1.00 86.50 87 LYS A C 1
ATOM 702 O O . LYS A 1 87 ? -1.437 -12.139 -12.109 1.00 86.50 87 LYS A O 1
ATOM 707 N N . ARG A 1 88 ? -2.974 -11.657 -10.551 1.00 90.06 88 ARG A N 1
ATOM 708 C CA . ARG A 1 88 ? -3.189 -10.265 -11.001 1.00 90.06 88 ARG A CA 1
ATOM 709 C C . ARG A 1 88 ? -1.955 -9.387 -10.782 1.00 90.06 88 ARG A C 1
ATOM 711 O O . ARG A 1 88 ? -1.586 -8.638 -11.683 1.00 90.06 88 ARG A O 1
ATOM 718 N N . LEU A 1 89 ? -1.341 -9.463 -9.602 1.00 89.56 89 LEU A N 1
ATOM 719 C CA . LEU A 1 89 ? -0.192 -8.637 -9.232 1.00 89.56 89 LEU A CA 1
ATOM 720 C C . LEU A 1 89 ? 1.087 -9.063 -9.970 1.00 89.56 89 LEU A C 1
ATOM 722 O O . LEU A 1 89 ? 1.802 -8.192 -10.459 1.00 89.56 89 LEU A O 1
ATOM 726 N N . GLU A 1 90 ? 1.326 -10.370 -10.128 1.00 86.44 90 GLU A N 1
ATOM 727 C CA . GLU A 1 90 ? 2.388 -10.918 -10.987 1.00 86.44 90 GLU A CA 1
ATOM 728 C C . GLU A 1 90 ? 2.271 -10.385 -12.419 1.00 86.44 90 GLU A C 1
ATOM 730 O O . GLU A 1 90 ? 3.208 -9.775 -12.928 1.00 86.44 90 GLU A O 1
ATOM 735 N N . LEU A 1 91 ? 1.103 -10.549 -13.054 1.00 87.19 91 LEU A N 1
ATOM 736 C CA . LEU A 1 91 ? 0.878 -10.124 -14.438 1.00 87.19 91 LEU A CA 1
ATOM 737 C C . LEU A 1 91 ? 1.006 -8.600 -14.602 1.00 87.19 91 LEU A C 1
ATOM 739 O O . LEU A 1 91 ? 1.535 -8.125 -15.608 1.00 87.19 91 LEU A O 1
ATOM 743 N N . ALA A 1 92 ? 0.561 -7.820 -13.611 1.00 89.94 92 ALA A N 1
ATOM 744 C CA . ALA A 1 92 ? 0.704 -6.366 -13.623 1.00 89.94 92 ALA A CA 1
ATOM 745 C C . ALA A 1 92 ? 2.176 -5.933 -13.504 1.00 89.94 92 ALA A C 1
ATOM 747 O O . ALA A 1 92 ? 2.595 -4.989 -14.180 1.00 89.94 92 ALA A O 1
ATOM 748 N N . PHE A 1 93 ? 2.975 -6.631 -12.690 1.00 87.56 93 PHE A N 1
ATOM 749 C CA . PHE A 1 93 ? 4.409 -6.375 -12.585 1.00 87.56 93 PHE A CA 1
ATOM 750 C C . PHE A 1 93 ? 5.196 -6.881 -13.793 1.00 87.56 93 PHE A C 1
ATOM 752 O O . PHE A 1 93 ? 6.077 -6.160 -14.244 1.00 87.56 93 PHE A O 1
ATOM 759 N N . LEU A 1 94 ? 4.854 -8.030 -14.384 1.00 85.31 94 LEU A N 1
ATOM 760 C CA . LEU A 1 94 ? 5.424 -8.486 -15.657 1.00 85.31 94 LEU A CA 1
ATOM 761 C C . LEU A 1 94 ? 5.206 -7.429 -16.748 1.00 85.31 94 LEU A C 1
ATOM 763 O O . LEU A 1 94 ? 6.156 -7.005 -17.408 1.00 85.31 94 LEU A O 1
ATOM 767 N N . GLN A 1 95 ? 3.975 -6.924 -16.875 1.00 87.56 95 GLN A N 1
ATOM 768 C CA . GLN A 1 95 ? 3.651 -5.870 -17.831 1.00 87.56 95 GLN A CA 1
ATOM 769 C C . GLN A 1 95 ? 4.452 -4.584 -17.570 1.00 87.56 95 GLN A C 1
ATOM 771 O O . GLN A 1 95 ? 4.962 -3.994 -18.520 1.00 87.56 95 GLN A O 1
ATOM 776 N N . TYR A 1 96 ? 4.610 -4.161 -16.312 1.00 89.69 96 TYR A N 1
ATOM 777 C CA . TYR A 1 96 ? 5.443 -3.008 -15.953 1.00 89.69 96 TYR A CA 1
ATOM 778 C C . TYR A 1 96 ? 6.939 -3.236 -16.243 1.00 89.69 96 TYR A C 1
ATOM 780 O O . TYR A 1 96 ? 7.593 -2.338 -16.775 1.00 89.69 96 TYR A O 1
ATOM 788 N N . THR A 1 97 ? 7.464 -4.438 -15.986 1.00 86.25 97 THR A N 1
ATOM 789 C CA . THR A 1 97 ? 8.846 -4.841 -16.301 1.00 86.25 97 THR A CA 1
ATOM 790 C C . THR A 1 97 ? 9.141 -4.733 -17.799 1.00 86.25 97 THR A C 1
ATOM 792 O O . THR A 1 97 ? 10.215 -4.270 -18.175 1.00 86.25 97 THR A O 1
ATOM 795 N N . VAL A 1 98 ? 8.184 -5.076 -18.668 1.00 86.00 98 VAL A N 1
ATOM 796 C CA . VAL A 1 98 ? 8.313 -4.868 -20.124 1.00 86.00 98 VAL A CA 1
ATOM 797 C C . VAL A 1 98 ? 8.362 -3.370 -20.472 1.00 86.00 98 VAL A C 1
ATOM 799 O O . VAL A 1 98 ? 9.198 -2.945 -21.266 1.00 86.00 98 VAL A O 1
ATOM 802 N N . ILE A 1 99 ? 7.529 -2.538 -19.835 1.00 87.69 99 ILE A N 1
ATOM 803 C CA . ILE A 1 99 ? 7.447 -1.088 -20.107 1.00 87.69 99 ILE A CA 1
ATOM 804 C C . ILE A 1 99 ? 8.732 -0.346 -19.716 1.00 87.69 99 ILE A C 1
ATOM 806 O O . ILE A 1 99 ? 9.168 0.547 -20.444 1.00 87.69 99 ILE A O 1
ATOM 810 N N . ILE A 1 100 ? 9.369 -0.694 -18.592 1.00 85.50 100 ILE A N 1
ATOM 811 C CA . ILE A 1 100 ? 10.611 -0.023 -18.169 1.00 85.50 100 ILE A CA 1
ATOM 812 C C . ILE A 1 100 ? 11.806 -0.329 -19.083 1.00 85.50 100 ILE A C 1
ATOM 814 O O . ILE A 1 100 ? 12.733 0.478 -19.132 1.00 85.50 100 ILE A O 1
ATOM 818 N N . LYS A 1 101 ? 11.792 -1.420 -19.868 1.00 81.69 101 LYS A N 1
ATOM 819 C CA . LYS A 1 101 ? 12.875 -1.720 -20.825 1.00 81.69 101 LYS A CA 1
ATOM 820 C C . LYS A 1 101 ? 12.978 -0.687 -21.960 1.00 81.69 101 LYS A C 1
ATOM 822 O O . LYS A 1 101 ? 14.068 -0.517 -22.501 1.00 81.69 101 LYS A O 1
ATOM 827 N N . LEU A 1 102 ? 11.924 0.096 -22.234 1.00 79.75 102 LEU A N 1
ATOM 828 C CA . LEU A 1 102 ? 12.008 1.282 -23.107 1.00 79.75 102 LEU A CA 1
ATOM 829 C C . LEU A 1 102 ? 13.052 2.305 -22.622 1.00 79.75 102 LEU A C 1
ATOM 831 O O . LEU A 1 102 ? 13.650 3.004 -23.439 1.00 79.75 102 LEU A O 1
ATOM 835 N N . ASP A 1 103 ? 13.308 2.392 -21.310 1.00 74.62 103 ASP A N 1
ATOM 836 C CA . ASP A 1 103 ? 14.304 3.325 -20.767 1.00 74.62 103 ASP A CA 1
ATOM 837 C C . ASP A 1 103 ? 15.736 2.924 -21.153 1.00 74.62 103 ASP A C 1
ATOM 839 O O . ASP A 1 103 ? 16.594 3.792 -21.278 1.00 74.62 103 ASP A O 1
ATOM 843 N N . VAL A 1 104 ? 15.994 1.635 -21.413 1.00 73.81 104 VAL A N 1
ATOM 844 C CA . VAL A 1 104 ? 17.290 1.149 -21.917 1.00 73.81 104 VAL A CA 1
ATOM 845 C C . VAL A 1 104 ? 17.517 1.673 -23.336 1.00 73.81 104 VAL A C 1
ATOM 847 O O . VAL A 1 104 ? 18.506 2.363 -23.584 1.00 73.81 104 VAL A O 1
ATOM 850 N N . LEU A 1 105 ? 16.557 1.444 -24.240 1.00 74.50 105 LEU A N 1
ATOM 851 C CA . LEU A 1 105 ? 16.606 1.940 -25.625 1.00 74.50 105 LEU A CA 1
ATOM 852 C C . LEU A 1 105 ? 16.787 3.468 -25.672 1.00 74.50 105 LEU A C 1
ATOM 854 O O . LEU A 1 105 ? 17.543 3.990 -26.494 1.00 74.50 105 LEU A O 1
ATOM 858 N N . TYR A 1 106 ? 16.136 4.180 -24.745 1.00 70.88 106 TYR A N 1
ATOM 859 C CA . TYR A 1 106 ? 16.253 5.627 -24.611 1.00 70.88 106 TYR A CA 1
ATOM 860 C C . TYR A 1 106 ? 17.609 6.091 -24.046 1.00 70.88 106 TYR A C 1
ATOM 862 O O . TYR A 1 106 ? 18.218 7.002 -24.609 1.00 70.88 106 TYR A O 1
ATOM 870 N N . ARG A 1 107 ? 18.126 5.478 -22.966 1.00 68.88 107 ARG A N 1
ATOM 871 C CA . ARG A 1 107 ? 19.437 5.835 -22.372 1.00 68.88 107 ARG A CA 1
ATOM 872 C C . ARG A 1 107 ? 20.579 5.672 -23.375 1.00 68.88 107 ARG A C 1
ATOM 874 O O . ARG A 1 107 ? 21.464 6.522 -23.414 1.00 68.88 107 ARG A O 1
ATOM 881 N N . HIS A 1 108 ? 20.516 4.644 -24.221 1.00 71.38 108 HIS A N 1
ATOM 882 C CA . HIS A 1 108 ? 21.482 4.405 -25.298 1.00 71.38 108 HIS A CA 1
ATOM 883 C C . HIS A 1 108 ? 21.211 5.217 -26.583 1.00 71.38 108 HIS A C 1
ATOM 885 O O . HIS A 1 108 ? 21.907 5.026 -27.575 1.00 71.38 108 HIS A O 1
ATOM 891 N N . ARG A 1 109 ? 20.236 6.146 -26.580 1.00 69.00 109 ARG A N 1
ATOM 892 C CA . ARG A 1 109 ? 19.879 7.032 -27.713 1.00 69.00 109 ARG A CA 1
ATOM 893 C C . ARG A 1 109 ? 19.543 6.295 -29.022 1.00 69.00 109 ARG A C 1
ATOM 895 O O . ARG A 1 109 ? 19.689 6.855 -30.107 1.00 69.00 109 ARG A O 1
ATOM 902 N N . LEU A 1 110 ? 19.059 5.055 -28.930 1.00 71.06 110 LEU A N 1
ATOM 903 C CA . LEU A 1 110 ? 18.753 4.214 -30.096 1.00 71.06 110 LEU A CA 1
ATOM 904 C C . LEU A 1 110 ? 17.429 4.592 -30.787 1.00 71.06 110 LEU A C 1
ATOM 906 O O . LEU A 1 110 ? 17.131 4.097 -31.870 1.00 71.06 110 LEU A O 1
ATOM 910 N N . LEU A 1 111 ? 16.647 5.484 -30.174 1.00 67.94 111 LEU A N 1
ATOM 911 C CA . LEU A 1 111 ? 15.377 6.008 -30.676 1.00 67.94 111 LEU A CA 1
ATOM 912 C C . LEU A 1 111 ? 15.430 7.541 -30.749 1.00 67.94 111 LEU A C 1
ATOM 914 O O . LEU A 1 111 ? 16.061 8.187 -29.910 1.00 67.94 111 LEU A O 1
ATOM 918 N N . LYS A 1 112 ? 14.720 8.132 -31.721 1.00 62.41 112 LYS A N 1
ATOM 919 C CA . LYS A 1 112 ? 14.465 9.586 -31.756 1.00 62.41 112 LYS A CA 1
ATOM 920 C C . LYS A 1 112 ? 13.585 10.008 -30.566 1.00 62.41 112 LYS A C 1
ATOM 922 O O . LYS A 1 112 ? 12.972 9.170 -29.910 1.00 62.41 112 LYS A O 1
ATOM 927 N N . GLU A 1 113 ? 13.546 11.305 -30.264 1.00 56.41 113 GLU A N 1
ATOM 928 C CA . GLU A 1 113 ? 13.093 11.846 -28.971 1.00 56.41 113 GLU A CA 1
ATOM 929 C C . GLU A 1 113 ? 11.590 11.671 -28.643 1.00 56.41 113 GLU A C 1
ATOM 931 O O . GLU A 1 113 ? 10.818 12.623 -28.622 1.00 56.41 113 GLU A O 1
ATOM 936 N N . GLN A 1 114 ? 11.187 10.460 -28.250 1.00 60.25 114 GLN A N 1
ATOM 937 C CA . GLN A 1 114 ? 9.895 10.145 -27.611 1.00 60.25 114 GLN A CA 1
ATOM 938 C C . GLN A 1 114 ? 9.991 10.144 -26.069 1.00 60.25 114 GLN A C 1
ATOM 940 O O . GLN A 1 114 ? 9.219 9.490 -25.364 1.00 60.25 114 GLN A O 1
ATOM 945 N N . SER A 1 115 ? 10.968 10.871 -25.511 1.00 62.09 115 SER A N 1
ATOM 946 C CA . SER A 1 115 ? 11.361 10.789 -24.093 1.00 62.09 115 SER A CA 1
ATOM 947 C C . SER A 1 115 ? 10.217 11.087 -23.116 1.00 62.09 115 SER A C 1
ATOM 949 O O . SER A 1 115 ? 10.109 10.457 -22.062 1.00 62.09 115 SER A O 1
ATOM 951 N N . ILE A 1 116 ? 9.342 12.028 -23.477 1.00 64.31 116 ILE A N 1
ATOM 952 C CA . ILE A 1 116 ? 8.185 12.450 -22.682 1.00 64.31 116 ILE A CA 1
ATOM 953 C C . ILE A 1 116 ? 7.109 11.355 -22.676 1.00 64.31 116 ILE A C 1
ATOM 955 O O . ILE A 1 116 ? 6.535 11.071 -21.625 1.00 64.31 116 ILE A O 1
ATOM 959 N N . GLU A 1 117 ? 6.879 10.694 -23.812 1.00 74.19 117 GLU A N 1
ATOM 960 C CA . GLU A 1 117 ? 5.865 9.646 -23.967 1.00 74.19 117 GLU A CA 1
ATOM 961 C C . GLU A 1 117 ? 6.260 8.375 -23.213 1.00 74.19 117 GLU A C 1
ATOM 963 O O . GLU A 1 117 ? 5.486 7.891 -22.386 1.00 74.19 117 GLU A O 1
ATOM 968 N N . VAL A 1 118 ? 7.498 7.895 -23.397 1.00 76.88 118 VAL A N 1
ATOM 969 C CA . VAL A 1 118 ? 8.057 6.748 -22.654 1.00 76.88 118 VAL A CA 1
ATOM 970 C C . VAL A 1 118 ? 7.960 6.987 -21.145 1.00 76.88 118 VAL A C 1
ATOM 972 O O . VAL A 1 118 ? 7.460 6.140 -20.397 1.00 76.88 118 VAL A O 1
ATOM 975 N N . ARG A 1 119 ? 8.346 8.185 -20.685 1.00 77.44 119 ARG A N 1
ATOM 976 C CA . ARG A 1 119 ? 8.198 8.583 -19.278 1.00 77.44 119 ARG A CA 1
ATOM 977 C C . ARG A 1 119 ? 6.729 8.621 -18.849 1.00 77.44 119 ARG A C 1
ATOM 979 O O . ARG A 1 119 ? 6.431 8.199 -17.730 1.00 77.44 119 ARG A O 1
ATOM 986 N N . GLY A 1 120 ? 5.818 9.085 -19.700 1.00 84.44 120 GLY A N 1
ATOM 987 C CA . GLY A 1 120 ? 4.374 9.055 -19.463 1.00 84.44 120 GLY A CA 1
ATOM 988 C C . GLY A 1 120 ? 3.835 7.636 -19.260 1.00 84.44 120 GLY A C 1
ATOM 989 O O . GLY A 1 120 ? 3.133 7.389 -18.278 1.00 84.44 120 GLY A O 1
ATOM 990 N N . LEU A 1 121 ? 4.221 6.685 -20.120 1.00 86.62 121 LEU A N 1
ATOM 991 C CA . LEU A 1 121 ? 3.848 5.268 -20.008 1.00 86.62 121 LEU A CA 1
ATOM 992 C C . LEU A 1 121 ? 4.334 4.654 -18.688 1.00 86.62 121 LEU A C 1
ATOM 994 O O . LEU A 1 121 ? 3.529 4.077 -17.958 1.00 86.62 121 LEU A O 1
ATOM 998 N N . GLN A 1 122 ? 5.620 4.819 -18.357 1.00 86.69 122 GLN A N 1
ATOM 999 C CA . GLN A 1 122 ? 6.206 4.340 -17.097 1.00 86.69 122 GLN A CA 1
ATOM 1000 C C . GLN A 1 122 ? 5.440 4.867 -15.874 1.00 86.69 122 GLN A C 1
ATOM 1002 O O . GLN A 1 122 ? 5.083 4.097 -14.982 1.00 86.69 122 GLN A O 1
ATOM 1007 N N . ARG A 1 123 ? 5.152 6.181 -15.843 1.00 87.94 123 ARG A N 1
ATOM 1008 C CA . ARG A 1 123 ? 4.388 6.815 -14.757 1.00 87.94 123 ARG A CA 1
ATOM 1009 C C . ARG A 1 123 ? 2.990 6.215 -14.652 1.00 87.94 123 ARG A C 1
ATOM 1011 O O . ARG A 1 123 ? 2.577 5.863 -13.552 1.00 87.94 123 ARG A O 1
ATOM 1018 N N . TRP A 1 124 ? 2.282 6.096 -15.776 1.00 90.62 124 TRP A N 1
ATOM 1019 C CA . TRP A 1 124 ? 0.915 5.579 -15.808 1.00 90.62 124 TRP A CA 1
ATOM 1020 C C . TRP A 1 124 ? 0.836 4.152 -15.255 1.00 90.62 124 TRP A C 1
ATOM 1022 O O . TRP A 1 124 ? -0.029 3.867 -14.428 1.00 90.62 124 TRP A O 1
ATOM 1032 N N . TRP A 1 125 ? 1.766 3.274 -15.645 1.00 91.06 125 TRP A N 1
ATOM 1033 C CA . TRP A 1 125 ? 1.817 1.905 -15.126 1.00 91.06 125 TRP A CA 1
ATOM 1034 C C . TRP A 1 125 ? 2.201 1.854 -13.643 1.00 91.06 125 TRP A C 1
ATOM 1036 O O . TRP A 1 125 ? 1.559 1.129 -12.886 1.00 91.06 125 TRP A O 1
ATOM 1046 N N . ALA A 1 126 ? 3.166 2.663 -13.195 1.00 91.31 126 ALA A N 1
ATOM 1047 C CA . ALA A 1 126 ? 3.533 2.735 -11.780 1.00 91.31 126 ALA A CA 1
ATOM 1048 C C . ALA A 1 126 ? 2.383 3.262 -10.897 1.00 91.31 126 ALA A C 1
ATOM 1050 O O . ALA A 1 126 ? 2.091 2.686 -9.851 1.00 91.31 126 ALA A O 1
ATOM 1051 N N . GLU A 1 127 ? 1.681 4.318 -11.320 1.00 90.88 127 GLU A N 1
ATOM 1052 C CA . GLU A 1 127 ? 0.520 4.852 -10.592 1.00 90.88 127 GLU A CA 1
ATOM 1053 C C . GLU A 1 127 ? -0.675 3.880 -10.625 1.00 90.88 127 GLU A C 1
ATOM 1055 O O . GLU A 1 127 ? -1.386 3.756 -9.625 1.00 90.88 127 GLU A O 1
ATOM 1060 N N . SER A 1 128 ? -0.848 3.122 -11.714 1.00 91.19 128 SER A N 1
ATOM 1061 C CA . SER A 1 128 ? -1.860 2.059 -11.827 1.00 91.19 128 SER A CA 1
ATOM 1062 C C . SER A 1 128 ? -1.562 0.864 -10.915 1.00 91.19 128 SER A C 1
ATOM 1064 O O . SER A 1 128 ? -2.462 0.400 -10.218 1.00 91.19 128 SER A O 1
ATOM 1066 N N . LEU A 1 129 ? -0.305 0.408 -10.834 1.00 92.38 129 LEU A N 1
ATOM 1067 C CA . LEU A 1 129 ? 0.136 -0.621 -9.880 1.00 92.38 129 LEU A CA 1
ATOM 1068 C C . LEU A 1 129 ? -0.211 -0.229 -8.439 1.00 92.38 129 LEU A C 1
ATOM 1070 O O . LEU A 1 129 ? -0.855 -1.000 -7.719 1.00 92.38 129 LEU A O 1
ATOM 1074 N N . VAL A 1 130 ? 0.147 1.000 -8.044 1.00 91.62 130 VAL A N 1
ATOM 1075 C CA . VAL A 1 130 ? -0.180 1.540 -6.718 1.00 91.62 130 VAL A CA 1
ATOM 1076 C C . VAL A 1 130 ? -1.689 1.555 -6.486 1.00 91.62 130 VAL A C 1
ATOM 1078 O O . VAL A 1 130 ? -2.160 1.059 -5.463 1.00 91.62 130 VAL A O 1
ATOM 1081 N N . LYS A 1 131 ? -2.461 2.090 -7.436 1.00 90.25 131 LYS A N 1
ATOM 1082 C CA . LYS A 1 131 ? -3.904 2.302 -7.289 1.00 90.25 131 LYS A CA 1
ATOM 1083 C C . LYS A 1 131 ? -4.743 1.022 -7.320 1.00 90.25 131 LYS A C 1
ATOM 1085 O O . LYS A 1 131 ? -5.780 0.969 -6.654 1.00 90.25 131 LYS A O 1
ATOM 1090 N N . PHE A 1 132 ? -4.353 0.030 -8.117 1.00 89.50 132 PHE A N 1
ATOM 1091 C CA . PHE A 1 132 ? -5.192 -1.134 -8.415 1.00 89.50 132 PHE A CA 1
ATOM 1092 C C . PHE A 1 132 ? -4.827 -2.386 -7.614 1.00 89.50 132 PHE A C 1
ATOM 1094 O O . PHE A 1 132 ? -5.725 -3.188 -7.362 1.00 89.50 132 PHE A O 1
ATOM 1101 N N . HIS A 1 133 ? -3.560 -2.549 -7.202 1.00 89.75 133 HIS A N 1
ATOM 1102 C CA . HIS A 1 133 ? -3.086 -3.819 -6.624 1.00 89.75 133 HIS A CA 1
ATOM 1103 C C . HIS A 1 133 ? -2.207 -3.690 -5.364 1.00 89.75 133 HIS A C 1
ATOM 1105 O O . HIS A 1 133 ? -2.183 -4.622 -4.564 1.00 89.75 133 HIS A O 1
ATOM 1111 N N . ILE A 1 134 ? -1.495 -2.570 -5.156 1.00 89.44 134 ILE A N 1
ATOM 1112 C CA . ILE A 1 134 ? -0.612 -2.388 -3.979 1.00 89.44 134 ILE A CA 1
ATOM 1113 C C . ILE A 1 134 ? -1.331 -1.698 -2.807 1.00 89.44 134 ILE A C 1
ATOM 1115 O O . ILE A 1 134 ? -1.150 -2.094 -1.655 1.00 89.44 134 ILE A O 1
ATOM 1119 N N . ARG A 1 135 ? -2.155 -0.669 -3.065 1.00 88.81 135 ARG A N 1
ATOM 1120 C CA . ARG A 1 135 ? -2.928 0.015 -2.013 1.00 88.81 135 ARG A CA 1
ATOM 1121 C C . ARG A 1 135 ? -3.899 -0.953 -1.337 1.00 88.81 135 ARG A C 1
ATOM 1123 O O . ARG A 1 135 ? -4.768 -1.530 -1.988 1.00 88.81 135 ARG A O 1
ATOM 1130 N N . TYR A 1 136 ? -3.817 -1.050 -0.011 1.00 88.50 136 TYR A N 1
ATOM 1131 C CA . TYR A 1 136 ? -4.809 -1.759 0.790 1.00 88.50 136 TYR A CA 1
ATOM 1132 C C . TYR A 1 136 ? -6.132 -0.976 0.792 1.00 88.50 136 TYR A C 1
ATOM 1134 O O . TYR A 1 136 ? -6.274 0.037 1.480 1.00 88.50 136 TYR A O 1
ATOM 1142 N N . GLN A 1 137 ? -7.101 -1.431 -0.006 1.00 88.12 137 GLN A N 1
ATOM 1143 C CA . GLN A 1 137 ? -8.411 -0.794 -0.139 1.00 88.12 137 GLN A CA 1
ATOM 1144 C C . GLN A 1 137 ? -9.408 -1.349 0.886 1.00 88.12 137 GLN A C 1
ATOM 1146 O O . GLN A 1 137 ? -10.052 -0.570 1.594 1.00 88.12 137 GLN A O 1
ATOM 1151 N N . SER A 1 138 ? -9.534 -2.680 0.993 1.00 88.31 138 SER A N 1
ATOM 1152 C CA . SER A 1 138 ? -10.365 -3.351 2.007 1.00 88.31 138 SER A CA 1
ATOM 1153 C C . SER A 1 138 ? -10.018 -4.843 2.168 1.00 88.31 138 SER A C 1
ATOM 1155 O O . SER A 1 138 ? -9.477 -5.418 1.220 1.00 88.31 138 SER A O 1
ATOM 1157 N N . PRO A 1 139 ? -10.417 -5.495 3.284 1.00 86.62 139 PRO A N 1
ATOM 1158 C CA . PRO A 1 139 ? -10.214 -6.932 3.525 1.00 86.62 139 PRO A CA 1
ATOM 1159 C C . PRO A 1 139 ? -10.729 -7.831 2.397 1.00 86.62 139 PRO A C 1
ATOM 1161 O O . PRO A 1 139 ? -10.204 -8.909 2.160 1.00 86.62 139 PRO A O 1
ATOM 1164 N N . GLN A 1 140 ? -11.773 -7.385 1.691 1.00 87.38 140 GLN A N 1
ATOM 1165 C CA . GLN A 1 140 ? -12.393 -8.140 0.609 1.00 87.38 140 GLN A CA 1
ATOM 1166 C C . GLN A 1 140 ? -11.644 -8.054 -0.727 1.00 87.38 140 GLN A C 1
ATOM 1168 O O . GLN A 1 140 ? -11.888 -8.887 -1.588 1.00 87.38 140 GLN A O 1
ATOM 1173 N N . ILE A 1 141 ? -10.799 -7.043 -0.964 1.00 89.31 141 ILE A N 1
ATOM 1174 C CA . ILE A 1 141 ? -10.215 -6.781 -2.301 1.00 89.31 141 ILE A CA 1
ATOM 1175 C C . ILE A 1 141 ? -8.703 -6.527 -2.277 1.00 89.31 141 ILE A C 1
ATOM 1177 O O . ILE A 1 141 ? -8.125 -6.091 -3.270 1.00 89.31 141 ILE A O 1
ATOM 1181 N N . SER A 1 142 ? -8.056 -6.779 -1.142 1.00 90.31 142 SER A N 1
ATOM 1182 C CA . SER A 1 142 ? -6.628 -6.554 -0.930 1.00 90.31 142 SER A CA 1
ATOM 1183 C C . SER A 1 142 ? -6.094 -7.601 0.050 1.00 90.31 142 SER A C 1
ATOM 1185 O O . SER A 1 142 ? -6.741 -7.886 1.053 1.00 90.31 142 SER A O 1
ATOM 1187 N N . CYS A 1 143 ? -4.916 -8.160 -0.225 1.00 90.31 143 CYS A N 1
ATOM 1188 C CA . CYS A 1 143 ? -4.278 -9.203 0.585 1.00 90.31 143 CYS A CA 1
ATOM 1189 C C . CYS A 1 143 ? -2.807 -8.807 0.800 1.00 90.31 143 CYS A C 1
ATOM 1191 O O . CYS A 1 143 ? -1.979 -9.081 -0.071 1.00 90.31 143 CYS A O 1
ATOM 1193 N N . PRO A 1 144 ? -2.477 -8.100 1.899 1.00 85.38 144 PRO A N 1
ATOM 1194 C CA . PRO A 1 144 ? -1.127 -7.594 2.153 1.00 85.38 144 PRO A CA 1
ATOM 1195 C C . PRO A 1 144 ? -0.030 -8.652 2.100 1.00 85.38 144 PRO A C 1
ATOM 1197 O O . PRO A 1 144 ? 1.079 -8.357 1.680 1.00 85.38 144 PRO A O 1
ATOM 1200 N N . GLU A 1 145 ? -0.338 -9.891 2.474 1.00 84.75 145 GLU A N 1
ATOM 1201 C CA . GLU A 1 145 ? 0.578 -11.030 2.422 1.00 84.75 145 GLU A CA 1
ATOM 1202 C C . GLU A 1 145 ? 1.071 -11.280 0.990 1.00 84.75 145 GLU A C 1
ATOM 1204 O O . GLU A 1 145 ? 2.262 -11.487 0.765 1.00 84.75 145 GLU A O 1
ATOM 1209 N N . VAL A 1 146 ? 0.156 -11.200 0.020 1.00 86.81 146 VAL A N 1
ATOM 1210 C CA . VAL A 1 146 ? 0.438 -11.313 -1.416 1.00 86.81 146 VAL A CA 1
ATOM 1211 C C . VAL A 1 146 ? 1.175 -10.074 -1.921 1.00 86.81 146 VAL A C 1
ATOM 1213 O O . VAL A 1 146 ? 2.168 -10.208 -2.633 1.00 86.81 146 VAL A O 1
ATOM 1216 N N . THR A 1 147 ? 0.740 -8.874 -1.526 1.00 87.94 147 THR A N 1
ATOM 1217 C CA . THR A 1 147 ? 1.396 -7.620 -1.923 1.00 87.94 147 THR A CA 1
ATOM 1218 C C . THR A 1 147 ? 2.853 -7.577 -1.455 1.00 87.94 147 THR A C 1
ATOM 1220 O O . THR A 1 147 ? 3.746 -7.334 -2.261 1.00 87.94 147 THR A O 1
ATOM 1223 N N . CYS A 1 148 ? 3.118 -7.869 -0.181 1.00 81.69 148 CYS A N 1
ATOM 1224 C CA . CYS A 1 148 ? 4.466 -7.914 0.382 1.00 81.69 148 CYS A CA 1
ATOM 1225 C C . CYS A 1 148 ? 5.328 -9.021 -0.242 1.00 81.69 148 CYS A C 1
ATOM 1227 O O . CYS A 1 148 ? 6.515 -8.789 -0.453 1.00 81.69 148 CYS A O 1
ATOM 1229 N N . MET A 1 149 ? 4.754 -10.187 -0.572 1.00 83.31 149 MET A N 1
ATOM 1230 C CA . MET A 1 149 ? 5.485 -11.266 -1.246 1.00 83.31 149 MET A CA 1
ATOM 1231 C C . MET A 1 149 ? 5.941 -10.852 -2.652 1.00 83.31 149 MET A C 1
ATOM 1233 O O . MET A 1 149 ? 7.131 -10.915 -2.944 1.00 83.31 149 MET A O 1
ATOM 1237 N N . VAL A 1 150 ? 5.037 -10.363 -3.510 1.00 84.62 150 VAL A N 1
ATOM 1238 C CA . VAL A 1 150 ? 5.426 -9.976 -4.880 1.00 84.62 150 VAL A CA 1
ATOM 1239 C C . VAL A 1 150 ? 6.368 -8.766 -4.870 1.00 84.62 150 VAL A C 1
ATOM 1241 O O . VAL A 1 150 ? 7.308 -8.736 -5.655 1.00 84.62 150 VAL A O 1
ATOM 1244 N N . LEU A 1 151 ? 6.196 -7.808 -3.945 1.00 84.25 151 LEU A N 1
ATOM 1245 C CA . LEU A 1 151 ? 7.130 -6.683 -3.772 1.00 84.25 151 LEU A CA 1
ATOM 1246 C C . LEU A 1 151 ? 8.536 -7.104 -3.301 1.00 84.25 151 LEU A C 1
ATOM 1248 O O . LEU A 1 151 ? 9.499 -6.386 -3.579 1.00 84.25 151 LEU A O 1
ATOM 1252 N N . ALA A 1 152 ? 8.661 -8.230 -2.590 1.00 80.25 152 ALA A N 1
ATOM 1253 C CA . ALA A 1 152 ? 9.948 -8.807 -2.202 1.00 80.25 152 ALA A CA 1
ATOM 1254 C C . ALA A 1 152 ? 10.613 -9.573 -3.360 1.00 80.25 152 ALA A C 1
ATOM 1256 O O . ALA A 1 152 ? 11.830 -9.508 -3.498 1.00 80.25 152 ALA A O 1
ATOM 1257 N N . ASN A 1 153 ? 9.816 -10.220 -4.217 1.00 82.00 153 ASN A N 1
ATOM 1258 C CA . ASN A 1 153 ? 10.282 -11.012 -5.361 1.00 82.00 153 ASN A CA 1
ATOM 1259 C C . ASN A 1 153 ? 10.514 -10.181 -6.646 1.00 82.00 153 ASN A C 1
ATOM 1261 O O . ASN A 1 153 ? 10.773 -10.747 -7.708 1.00 82.00 153 ASN A O 1
ATOM 1265 N N . LEU A 1 154 ? 10.414 -8.845 -6.595 1.00 81.25 154 LEU A N 1
ATOM 1266 C CA . LEU A 1 154 ? 10.721 -7.991 -7.749 1.00 81.25 154 LEU A CA 1
ATOM 1267 C C . LEU A 1 154 ? 12.212 -8.037 -8.087 1.00 81.25 154 LEU A C 1
ATOM 1269 O O . LEU A 1 154 ? 13.049 -7.749 -7.230 1.00 81.25 154 LEU A O 1
ATOM 1273 N N . SER A 1 155 ? 12.533 -8.257 -9.366 1.00 81.38 155 SER A N 1
ATOM 1274 C CA . SER A 1 155 ? 13.910 -8.129 -9.845 1.00 81.38 155 SER A CA 1
ATOM 1275 C C . SER A 1 155 ? 14.476 -6.739 -9.566 1.00 81.38 155 SER A C 1
ATOM 1277 O O . SER A 1 155 ? 13.783 -5.715 -9.632 1.00 81.38 155 SER A O 1
ATOM 1279 N N . ASP A 1 156 ? 15.773 -6.706 -9.275 1.00 79.19 156 ASP A N 1
ATOM 1280 C CA . ASP A 1 156 ? 16.446 -5.536 -8.717 1.00 79.19 156 ASP A CA 1
ATOM 1281 C C . ASP A 1 156 ? 16.378 -4.314 -9.662 1.00 79.19 156 ASP A C 1
ATOM 1283 O O . ASP A 1 156 ? 16.234 -3.175 -9.220 1.00 79.19 156 ASP A O 1
ATOM 1287 N N . CYS A 1 157 ? 16.359 -4.549 -10.981 1.00 80.44 157 CYS A N 1
ATOM 1288 C CA . CYS A 1 157 ? 16.094 -3.537 -12.012 1.00 80.44 157 CYS A CA 1
ATOM 1289 C C . CYS A 1 157 ? 14.682 -2.923 -11.892 1.00 80.44 157 CYS A C 1
ATOM 1291 O O . CYS A 1 157 ? 14.539 -1.703 -11.791 1.00 80.44 157 CYS A O 1
ATOM 1293 N N . THR A 1 158 ? 13.643 -3.761 -11.838 1.00 84.00 158 THR A N 1
ATOM 1294 C CA . THR A 1 158 ? 12.233 -3.337 -11.751 1.00 84.00 158 THR A CA 1
ATOM 1295 C C . THR A 1 158 ? 11.954 -2.569 -10.467 1.00 84.00 158 THR A C 1
ATOM 1297 O O . THR A 1 158 ? 11.310 -1.516 -10.478 1.00 84.00 158 THR A O 1
ATOM 1300 N N . ARG A 1 159 ? 12.506 -3.073 -9.361 1.00 84.81 159 ARG A N 1
ATOM 1301 C CA . ARG A 1 159 ? 12.460 -2.462 -8.035 1.00 84.81 159 ARG A CA 1
ATOM 1302 C C . ARG A 1 159 ? 13.124 -1.079 -8.024 1.00 84.81 159 ARG A C 1
ATOM 1304 O O . ARG A 1 159 ? 12.514 -0.128 -7.535 1.00 84.81 159 ARG A O 1
ATOM 1311 N N . LYS A 1 160 ? 14.327 -0.939 -8.599 1.00 85.06 160 LYS A N 1
ATOM 1312 C CA . LYS A 1 160 ? 15.054 0.343 -8.689 1.00 85.06 160 LYS A CA 1
ATOM 1313 C C . LYS A 1 160 ? 14.294 1.387 -9.510 1.00 85.06 160 LYS A C 1
ATOM 1315 O O . LYS A 1 160 ? 14.101 2.497 -9.024 1.00 85.06 160 LYS A O 1
ATOM 1320 N N . GLU A 1 161 ? 13.796 1.047 -10.699 1.00 84.88 161 GLU A N 1
ATOM 1321 C CA . GLU A 1 161 ? 13.067 2.016 -11.536 1.00 84.88 161 GLU A CA 1
ATOM 1322 C C . GLU A 1 161 ? 11.716 2.436 -10.920 1.00 84.88 161 GLU A C 1
ATOM 1324 O O . GLU A 1 161 ? 11.331 3.603 -10.998 1.00 84.88 161 GLU A O 1
ATOM 1329 N N . PHE A 1 162 ? 11.015 1.533 -10.221 1.00 88.38 162 PHE A N 1
ATOM 1330 C CA . PHE A 1 162 ? 9.788 1.878 -9.485 1.00 88.38 162 PHE A CA 1
ATOM 1331 C C . PHE A 1 162 ? 10.055 2.847 -8.314 1.00 88.38 162 PHE A C 1
ATOM 1333 O O . PHE A 1 162 ? 9.319 3.823 -8.137 1.00 88.38 162 PHE A O 1
ATOM 1340 N N . ILE A 1 163 ? 11.153 2.648 -7.571 1.00 88.31 163 ILE A N 1
ATOM 1341 C CA . ILE A 1 163 ? 11.635 3.597 -6.550 1.00 88.31 163 ILE A CA 1
ATOM 1342 C C . ILE A 1 163 ? 12.003 4.945 -7.188 1.00 88.31 163 ILE A C 1
ATOM 1344 O O . ILE A 1 163 ? 11.622 5.996 -6.670 1.00 88.31 163 ILE A O 1
ATOM 1348 N N . GLU A 1 164 ? 12.690 4.945 -8.332 1.00 87.12 164 GLU A N 1
ATOM 1349 C CA . GLU A 1 164 ? 13.085 6.178 -9.021 1.00 87.12 164 GLU A CA 1
ATOM 1350 C C . GLU A 1 164 ? 11.885 6.988 -9.534 1.00 87.12 164 GLU A C 1
ATOM 1352 O O . GLU A 1 164 ? 11.930 8.218 -9.476 1.00 87.12 164 GLU A O 1
ATOM 1357 N N . ILE A 1 165 ? 10.783 6.357 -9.958 1.00 87.06 165 ILE A N 1
ATOM 1358 C CA . ILE A 1 165 ? 9.533 7.073 -10.278 1.00 87.06 165 ILE A CA 1
ATOM 1359 C C . ILE A 1 165 ? 8.959 7.749 -9.025 1.00 87.06 165 ILE A C 1
ATOM 1361 O O . ILE A 1 165 ? 8.646 8.945 -9.067 1.00 87.06 165 ILE A O 1
ATOM 1365 N N . ALA A 1 166 ? 8.868 7.029 -7.903 1.00 88.00 166 ALA A N 1
ATOM 1366 C CA . ALA A 1 166 ? 8.393 7.593 -6.641 1.00 88.00 166 ALA A CA 1
ATOM 1367 C C . ALA A 1 166 ? 9.277 8.757 -6.152 1.00 88.00 166 ALA A C 1
ATOM 1369 O O . ALA A 1 166 ? 8.764 9.796 -5.734 1.00 88.00 166 ALA A O 1
ATOM 1370 N N . ARG A 1 167 ? 10.604 8.625 -6.261 1.00 87.88 167 ARG A N 1
ATOM 1371 C CA . ARG A 1 167 ? 11.584 9.598 -5.758 1.00 87.88 167 ARG A CA 1
ATOM 1372 C C . ARG A 1 167 ? 11.780 10.813 -6.670 1.00 87.88 167 ARG A C 1
ATOM 1374 O O . ARG A 1 167 ? 11.779 11.937 -6.179 1.00 87.88 167 ARG A O 1
ATOM 1381 N N . LYS A 1 168 ? 11.924 10.627 -7.987 1.00 84.06 168 LYS A N 1
ATOM 1382 C CA . LYS A 1 168 ? 12.165 11.730 -8.942 1.00 84.06 168 LYS A CA 1
ATOM 1383 C C . LYS A 1 168 ? 10.895 12.433 -9.421 1.00 84.06 168 LYS A C 1
ATOM 1385 O O . LYS A 1 168 ? 11.012 13.499 -10.016 1.00 84.06 168 LYS A O 1
ATOM 1390 N N . ARG A 1 169 ? 9.704 11.850 -9.226 1.00 82.44 169 ARG A N 1
ATOM 1391 C CA . ARG A 1 169 ? 8.439 12.423 -9.729 1.00 82.44 169 ARG A CA 1
ATOM 1392 C C . ARG A 1 169 ? 7.461 12.725 -8.601 1.00 82.44 169 ARG A C 1
ATOM 1394 O O . ARG A 1 169 ? 7.189 13.892 -8.353 1.00 82.44 169 ARG A O 1
ATOM 1401 N N . TRP A 1 170 ? 6.983 11.711 -7.878 1.00 89.00 170 TRP A N 1
ATOM 1402 C CA . TRP A 1 170 ? 5.970 11.932 -6.837 1.00 89.00 170 TRP A CA 1
ATOM 1403 C C . TRP A 1 170 ? 6.518 12.741 -5.654 1.00 89.00 170 TRP A C 1
ATOM 1405 O O . TRP A 1 170 ? 5.888 13.700 -5.231 1.00 89.00 170 TRP A O 1
ATOM 1415 N N . LEU A 1 171 ? 7.709 12.424 -5.137 1.00 86.81 171 LEU A N 1
ATOM 1416 C CA . LEU A 1 171 ? 8.316 13.221 -4.065 1.00 86.81 171 LEU A CA 1
ATOM 1417 C C . LEU A 1 171 ? 8.658 14.646 -4.541 1.00 86.81 171 LEU A C 1
ATOM 1419 O O . LEU A 1 171 ? 8.382 15.596 -3.818 1.00 86.81 171 LEU A O 1
ATOM 1423 N N . TYR A 1 172 ? 9.140 14.814 -5.777 1.00 85.88 172 TYR A N 1
ATOM 1424 C CA . TYR A 1 172 ? 9.418 16.137 -6.355 1.00 85.88 172 TYR A CA 1
ATOM 1425 C C . TYR A 1 172 ? 8.164 17.029 -6.474 1.00 85.88 172 TYR A C 1
ATOM 1427 O O . TYR A 1 172 ? 8.253 18.246 -6.318 1.00 85.88 172 TYR A O 1
ATOM 1435 N N . GLU A 1 173 ? 6.974 16.451 -6.671 1.00 85.19 173 GLU A N 1
ATOM 1436 C CA . GLU A 1 173 ? 5.700 17.191 -6.654 1.00 85.19 173 GLU A CA 1
ATOM 1437 C C . GLU A 1 173 ? 5.392 17.825 -5.276 1.00 85.19 173 GLU A C 1
ATOM 1439 O O . GLU A 1 173 ? 4.667 18.821 -5.213 1.00 85.19 173 GLU A O 1
ATOM 1444 N N . LEU A 1 174 ? 5.987 17.328 -4.180 1.00 84.94 174 LEU A N 1
ATOM 1445 C CA . LEU A 1 174 ? 5.879 17.938 -2.845 1.00 84.94 174 LEU A CA 1
ATOM 1446 C C . LEU A 1 174 ? 6.808 19.142 -2.655 1.00 84.94 174 LEU A C 1
ATOM 1448 O O . LEU A 1 174 ? 6.455 20.036 -1.889 1.00 84.94 174 LEU A O 1
ATOM 1452 N N . ASN A 1 175 ? 7.936 19.223 -3.369 1.00 76.88 175 ASN A N 1
ATOM 1453 C CA . ASN A 1 175 ? 8.889 20.338 -3.259 1.00 76.88 175 ASN A CA 1
ATOM 1454 C C . ASN A 1 175 ? 8.225 21.693 -3.562 1.00 76.88 175 ASN A C 1
ATOM 1456 O O . ASN A 1 175 ? 8.552 22.702 -2.941 1.00 76.88 175 ASN A O 1
ATOM 1460 N N . ASN A 1 176 ? 7.258 21.690 -4.485 1.00 74.75 176 ASN A N 1
ATOM 1461 C CA . ASN A 1 176 ? 6.465 22.862 -4.862 1.00 74.75 176 ASN A CA 1
ATOM 1462 C C . ASN A 1 176 ? 5.112 22.935 -4.125 1.00 74.75 176 ASN A C 1
ATOM 1464 O O . ASN A 1 176 ? 4.445 23.967 -4.174 1.00 74.75 176 ASN A O 1
ATOM 1468 N N . ASN A 1 177 ? 4.673 21.853 -3.467 1.00 86.19 177 ASN A N 1
ATOM 1469 C CA . ASN A 1 177 ? 3.381 21.787 -2.787 1.00 86.19 177 ASN A CA 1
ATOM 1470 C C . ASN A 1 177 ? 3.354 20.763 -1.631 1.00 86.19 177 ASN A C 1
ATOM 1472 O O . ASN A 1 177 ? 2.717 19.709 -1.716 1.00 86.19 177 ASN A O 1
ATOM 1476 N N . VAL A 1 178 ? 3.959 21.119 -0.493 1.00 88.88 178 VAL A N 1
ATOM 1477 C CA . VAL A 1 178 ? 3.918 20.304 0.740 1.00 88.88 178 VAL A CA 1
ATOM 1478 C C . VAL A 1 178 ? 2.510 20.145 1.338 1.00 88.88 178 VAL A C 1
ATOM 1480 O O . VAL A 1 178 ? 2.324 19.358 2.263 1.00 88.88 178 VAL A O 1
ATOM 1483 N N . SER A 1 179 ? 1.501 20.861 0.824 1.00 90.38 179 SER A N 1
ATOM 1484 C CA . SER A 1 179 ? 0.108 20.662 1.236 1.00 90.38 179 SER A CA 1
ATOM 1485 C C . SER A 1 179 ? -0.551 19.448 0.576 1.00 90.38 179 SER A C 1
ATOM 1487 O O . SER A 1 179 ? -1.612 19.042 1.031 1.00 90.38 179 SER A O 1
ATOM 1489 N N . ASN A 1 180 ? 0.043 18.830 -0.453 1.00 93.25 180 ASN A N 1
ATOM 1490 C CA . ASN A 1 180 ? -0.578 17.708 -1.162 1.00 93.25 180 ASN A CA 1
ATOM 1491 C C . ASN A 1 180 ? -0.428 16.375 -0.399 1.00 93.25 180 ASN A C 1
ATOM 1493 O O . ASN A 1 180 ? 0.485 15.584 -0.650 1.00 93.25 180 ASN A O 1
ATOM 1497 N N . PHE A 1 181 ? -1.332 16.117 0.551 1.00 95.12 181 PHE A N 1
ATOM 1498 C CA . PHE A 1 181 ? -1.229 14.956 1.436 1.00 95.12 181 PHE A CA 1
ATOM 1499 C C . PHE A 1 181 ? -1.506 13.620 0.722 1.00 95.12 181 PHE A C 1
ATOM 1501 O O . PHE A 1 181 ? -0.978 12.603 1.169 1.00 95.12 181 PHE A O 1
ATOM 1508 N N . GLU A 1 182 ? -2.242 13.589 -0.400 1.00 93.38 182 GLU A N 1
ATOM 1509 C CA . GLU A 1 182 ? -2.373 12.367 -1.217 1.00 93.38 182 GLU A CA 1
ATOM 1510 C C . GLU A 1 182 ? -1.005 11.879 -1.709 1.00 93.38 182 GLU A C 1
ATOM 1512 O O . GLU A 1 182 ? -0.658 10.708 -1.547 1.00 93.38 182 GLU A O 1
ATOM 1517 N N . ILE A 1 183 ? -0.203 12.784 -2.278 1.00 92.00 183 ILE A N 1
ATOM 1518 C CA . ILE A 1 183 ? 1.148 12.462 -2.747 1.00 92.00 183 ILE A CA 1
ATOM 1519 C C . ILE A 1 183 ? 2.046 12.100 -1.561 1.00 92.00 183 ILE A C 1
ATOM 1521 O O . ILE A 1 183 ? 2.790 11.124 -1.628 1.00 92.00 183 ILE A O 1
ATOM 1525 N N . MET A 1 184 ? 1.943 12.844 -0.458 1.00 93.81 184 MET A N 1
ATOM 1526 C CA . MET A 1 184 ? 2.725 12.613 0.757 1.00 93.81 184 MET A CA 1
ATOM 1527 C C . MET A 1 184 ? 2.532 11.199 1.323 1.00 93.81 184 MET A C 1
ATOM 1529 O O . MET A 1 184 ? 3.513 10.516 1.621 1.00 93.81 184 MET A O 1
ATOM 1533 N N . LEU A 1 185 ? 1.279 10.744 1.416 1.00 93.56 185 LEU A N 1
ATOM 1534 C CA . LEU A 1 185 ? 0.935 9.392 1.851 1.00 93.56 185 LEU A CA 1
ATOM 1535 C C . LEU A 1 185 ? 1.372 8.342 0.820 1.00 93.56 185 LEU A C 1
ATOM 1537 O O . LEU A 1 185 ? 2.042 7.381 1.199 1.00 93.56 185 LEU A O 1
ATOM 1541 N N . LYS A 1 186 ? 1.083 8.556 -0.475 1.00 91.56 186 LYS A N 1
ATOM 1542 C CA . LYS A 1 186 ? 1.492 7.666 -1.581 1.00 91.56 186 LYS A CA 1
ATOM 1543 C C . LYS A 1 186 ? 2.999 7.388 -1.561 1.00 91.56 186 LYS A C 1
ATOM 1545 O O . LYS A 1 186 ? 3.411 6.231 -1.587 1.00 91.56 186 LYS A O 1
ATOM 1550 N N . CYS A 1 187 ? 3.820 8.437 -1.485 1.00 91.00 187 CYS A N 1
ATOM 1551 C CA . CYS A 1 187 ? 5.276 8.321 -1.415 1.00 91.00 187 CYS A CA 1
ATOM 1552 C C . CYS A 1 187 ? 5.720 7.546 -0.173 1.00 91.00 187 CYS A C 1
ATOM 1554 O O . CYS A 1 187 ? 6.485 6.590 -0.284 1.00 91.00 187 CYS A O 1
ATOM 1556 N N . MET A 1 188 ? 5.224 7.938 1.004 1.00 89.69 188 MET A N 1
ATOM 1557 C CA . MET A 1 188 ? 5.646 7.337 2.266 1.00 89.69 188 MET A CA 1
ATOM 1558 C C . MET A 1 188 ? 5.303 5.844 2.333 1.00 89.69 188 MET A C 1
ATOM 1560 O O . MET A 1 188 ? 6.183 5.044 2.640 1.00 89.69 188 MET A O 1
ATOM 1564 N N . PHE A 1 189 ? 4.075 5.438 1.994 1.00 87.31 189 PHE A N 1
ATOM 1565 C CA . PHE A 1 189 ? 3.706 4.019 2.019 1.00 87.31 189 PHE A CA 1
ATOM 1566 C C . PHE A 1 189 ? 4.561 3.177 1.069 1.00 87.31 189 PHE A C 1
ATOM 1568 O O . PHE A 1 189 ? 5.042 2.121 1.477 1.00 87.31 189 PHE A O 1
ATOM 1575 N N . ILE A 1 190 ? 4.823 3.660 -0.149 1.00 87.94 190 ILE A N 1
ATOM 1576 C CA . ILE A 1 190 ? 5.625 2.923 -1.132 1.00 87.94 190 ILE A CA 1
ATOM 1577 C C . ILE A 1 190 ? 7.094 2.812 -0.703 1.00 87.94 190 ILE A C 1
ATOM 1579 O O . ILE A 1 190 ? 7.641 1.710 -0.733 1.00 87.94 190 ILE A O 1
ATOM 1583 N N . PHE A 1 191 ? 7.729 3.890 -0.225 1.00 88.69 191 PHE A N 1
ATOM 1584 C CA . PHE A 1 191 ? 9.113 3.799 0.259 1.00 88.69 191 PHE A CA 1
ATOM 1585 C C . PHE A 1 191 ? 9.247 2.862 1.472 1.00 88.69 191 PHE A C 1
ATOM 1587 O O . PHE A 1 191 ? 10.222 2.116 1.561 1.00 88.69 191 PHE A O 1
ATOM 1594 N N . GLN A 1 192 ? 8.273 2.856 2.389 1.00 85.81 192 GLN A N 1
ATOM 1595 C CA . GLN A 1 192 ? 8.311 1.985 3.569 1.00 85.81 192 GLN A CA 1
ATOM 1596 C C . GLN A 1 192 ? 8.020 0.512 3.232 1.00 85.81 192 GLN A C 1
ATOM 1598 O O . GLN A 1 192 ? 8.763 -0.355 3.687 1.00 85.81 192 GLN A O 1
ATOM 1603 N N . GLN A 1 193 ? 7.015 0.214 2.393 1.00 82.75 193 GLN A N 1
ATOM 1604 C CA . GLN A 1 193 ? 6.735 -1.154 1.918 1.00 82.75 193 GLN A CA 1
ATOM 1605 C C . GLN A 1 193 ? 7.939 -1.752 1.177 1.00 82.75 193 GLN A C 1
ATOM 1607 O O . GLN A 1 193 ? 8.293 -2.908 1.392 1.00 82.75 193 GLN A O 1
ATOM 1612 N N . LEU A 1 194 ? 8.620 -0.949 0.353 1.00 83.50 194 LEU A N 1
ATOM 1613 C CA . LEU A 1 194 ? 9.843 -1.353 -0.346 1.00 83.50 194 LEU A CA 1
ATOM 1614 C C . LEU A 1 194 ? 11.092 -1.354 0.551 1.00 83.50 194 LEU A C 1
ATOM 1616 O O . LEU A 1 194 ? 12.151 -1.791 0.095 1.00 83.50 194 LEU A O 1
ATOM 1620 N N . LYS A 1 195 ? 10.994 -0.876 1.798 1.00 82.81 195 LYS A N 1
ATOM 1621 C CA . LYS A 1 195 ? 12.107 -0.685 2.746 1.00 82.81 195 LYS A CA 1
ATOM 1622 C C . LYS A 1 195 ? 13.239 0.201 2.185 1.00 82.81 195 LYS A C 1
ATOM 1624 O O . LYS A 1 195 ? 14.406 0.035 2.543 1.00 82.81 195 LYS A O 1
ATOM 1629 N N . ASP A 1 196 ? 12.904 1.151 1.309 1.00 87.06 196 ASP A N 1
ATOM 1630 C CA . ASP A 1 196 ? 13.864 2.052 0.664 1.00 87.06 196 ASP A CA 1
ATOM 1631 C C . ASP A 1 196 ? 14.367 3.139 1.626 1.00 87.06 196 ASP A C 1
ATOM 1633 O O . ASP A 1 196 ? 13.716 4.156 1.873 1.00 87.06 196 ASP A O 1
ATOM 1637 N N . LYS A 1 197 ? 15.587 2.947 2.137 1.00 86.94 197 LYS A N 1
ATOM 1638 C CA . LYS A 1 197 ? 16.272 3.924 2.991 1.00 86.94 197 LYS A CA 1
ATOM 1639 C C . LYS A 1 197 ? 16.445 5.289 2.308 1.00 86.94 197 LYS A C 1
ATOM 1641 O O . LYS A 1 197 ? 16.400 6.300 3.006 1.00 86.94 197 LYS A O 1
ATOM 1646 N N . TRP A 1 198 ? 16.644 5.353 0.988 1.00 88.19 198 TRP A N 1
ATOM 1647 C CA . TRP A 1 198 ? 17.001 6.608 0.321 1.00 88.19 198 TRP A CA 1
ATOM 1648 C C . TRP A 1 198 ? 15.791 7.512 0.097 1.00 88.19 198 TRP A C 1
ATOM 1650 O O . TRP A 1 198 ? 15.847 8.691 0.449 1.00 88.19 198 TRP A O 1
ATOM 1660 N N . GLY A 1 199 ? 14.676 6.973 -0.397 1.00 89.62 199 GLY A N 1
ATOM 1661 C CA . GLY A 1 199 ? 13.402 7.680 -0.508 1.00 89.62 199 GLY A CA 1
ATOM 1662 C C . GLY A 1 199 ? 12.880 8.157 0.845 1.00 89.62 199 GLY A C 1
ATOM 1663 O O . GLY A 1 199 ? 12.475 9.313 0.961 1.00 89.62 199 GLY A O 1
ATOM 1664 N N . ILE A 1 200 ? 12.993 7.335 1.899 1.00 90.81 200 ILE A N 1
ATOM 1665 C CA . ILE A 1 200 ? 12.623 7.736 3.270 1.00 90.81 200 ILE A CA 1
ATOM 1666 C C . ILE A 1 200 ? 13.487 8.908 3.758 1.00 90.81 200 ILE A C 1
ATOM 1668 O O . ILE A 1 200 ? 12.948 9.894 4.257 1.00 90.81 200 ILE A O 1
ATOM 1672 N N . ASN A 1 201 ? 14.810 8.841 3.586 1.00 90.69 201 ASN A N 1
ATOM 1673 C CA . ASN A 1 201 ? 15.708 9.920 4.011 1.00 90.69 201 ASN A CA 1
ATOM 1674 C C . ASN A 1 201 ? 15.512 11.199 3.173 1.00 90.69 201 ASN A C 1
ATOM 1676 O O . ASN A 1 201 ? 15.582 12.302 3.710 1.00 90.69 201 ASN A O 1
ATOM 1680 N N . THR A 1 202 ? 15.219 11.065 1.874 1.00 91.50 202 THR A N 1
ATOM 1681 C CA . THR A 1 202 ? 14.922 12.206 0.990 1.00 91.50 202 THR A CA 1
ATOM 1682 C C . THR A 1 202 ? 13.602 12.872 1.394 1.00 91.50 202 THR A C 1
ATOM 1684 O O . THR A 1 202 ? 13.534 14.096 1.473 1.00 91.50 202 THR A O 1
ATOM 1687 N N . PHE A 1 203 ? 12.571 12.083 1.723 1.00 93.25 203 PHE A N 1
ATOM 1688 C CA . PHE A 1 203 ? 11.307 12.585 2.264 1.00 93.25 203 PHE A CA 1
ATOM 1689 C C . PHE A 1 203 ? 11.514 13.314 3.597 1.00 93.25 203 PHE A C 1
ATOM 1691 O O . PHE A 1 203 ? 10.978 14.406 3.783 1.00 93.25 203 PHE A O 1
ATOM 1698 N N . ASP A 1 204 ? 12.299 12.744 4.519 1.00 93.38 204 ASP A N 1
ATOM 1699 C CA . ASP A 1 204 ? 12.574 13.395 5.801 1.00 93.38 204 ASP A CA 1
ATOM 1700 C C . 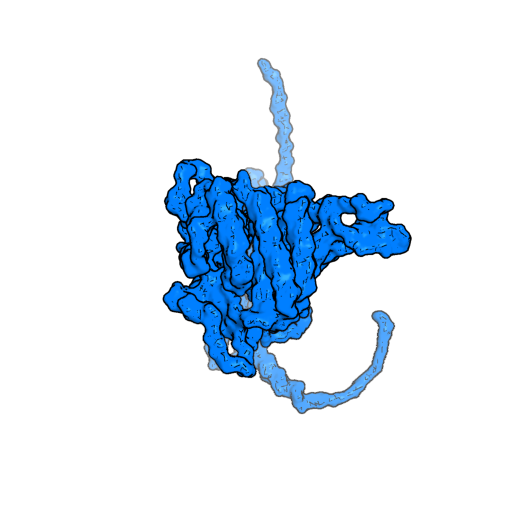ASP A 1 204 ? 13.282 14.743 5.616 1.00 93.38 204 ASP A C 1
ATOM 1702 O O . ASP A 1 204 ? 12.907 15.726 6.258 1.00 93.38 204 ASP A O 1
ATOM 1706 N N . TRP A 1 205 ? 14.257 14.810 4.703 1.00 92.25 205 TRP A N 1
ATOM 1707 C CA . TRP A 1 205 ? 14.960 16.044 4.356 1.00 92.25 205 TRP A CA 1
ATOM 1708 C C . TRP A 1 205 ? 14.023 17.105 3.765 1.00 92.25 205 TRP A C 1
ATOM 1710 O O . TRP A 1 205 ? 14.004 18.230 4.267 1.00 92.25 205 TRP A O 1
ATOM 1720 N N . GLU A 1 206 ? 13.199 16.754 2.769 1.00 91.81 206 GLU A N 1
ATOM 1721 C CA . GLU A 1 206 ? 12.189 17.658 2.195 1.00 91.81 206 GLU A CA 1
ATOM 1722 C C . GLU A 1 206 ? 11.237 18.200 3.271 1.00 91.81 206 GLU A C 1
ATOM 1724 O O . GLU A 1 206 ? 11.061 19.412 3.403 1.00 91.81 206 GLU A O 1
ATOM 1729 N N . MET A 1 207 ? 10.699 17.324 4.126 1.00 94.12 207 MET A N 1
ATOM 1730 C CA . MET A 1 207 ? 9.807 17.730 5.217 1.00 94.12 207 MET A CA 1
ATOM 1731 C C . MET A 1 207 ? 10.513 18.480 6.360 1.00 94.12 207 MET A C 1
ATOM 1733 O O . MET A 1 207 ? 9.843 19.024 7.235 1.00 94.12 207 MET A O 1
ATOM 1737 N N . SER A 1 208 ? 11.847 18.543 6.377 1.00 93.44 208 SER A N 1
ATOM 1738 C CA . SER A 1 208 ? 12.617 19.280 7.392 1.00 93.44 208 SER A CA 1
ATOM 1739 C C . SER A 1 208 ? 12.916 20.730 6.996 1.00 93.44 208 SER A C 1
ATOM 1741 O O . SER A 1 208 ? 13.401 21.501 7.829 1.00 93.44 208 SER A O 1
ATOM 1743 N N . LYS A 1 209 ? 12.620 21.126 5.750 1.00 92.25 209 LYS A N 1
ATOM 1744 C CA . LYS A 1 209 ? 12.840 22.483 5.232 1.00 92.25 209 LYS A CA 1
ATOM 1745 C C . LYS A 1 209 ? 11.903 23.483 5.915 1.00 92.25 209 LYS A C 1
ATOM 1747 O O . LYS A 1 209 ? 10.701 23.502 5.668 1.00 92.25 209 LYS A O 1
ATOM 1752 N N . THR A 1 210 ? 12.453 24.331 6.783 1.00 91.75 210 THR A N 1
ATOM 1753 C CA . THR A 1 210 ? 11.682 25.375 7.476 1.00 91.75 210 THR A CA 1
ATOM 1754 C C . THR A 1 210 ? 11.474 26.615 6.617 1.00 91.75 210 THR A C 1
ATOM 1756 O O . THR A 1 210 ? 12.423 27.105 6.003 1.00 91.75 210 THR A O 1
ATOM 1759 N N . THR A 1 211 ? 10.284 27.206 6.688 1.00 90.44 211 THR A N 1
ATOM 1760 C CA . THR A 1 211 ? 9.953 28.489 6.048 1.00 90.44 211 THR A CA 1
ATOM 1761 C C . THR A 1 211 ? 9.918 29.606 7.095 1.00 90.44 211 THR A C 1
ATOM 1763 O O . THR A 1 211 ? 9.418 29.401 8.202 1.00 90.44 211 THR A O 1
ATOM 1766 N N . LYS A 1 212 ? 10.445 30.795 6.771 1.00 89.88 212 LYS A N 1
ATOM 1767 C CA . LYS A 1 212 ? 10.328 31.986 7.633 1.00 89.88 212 LYS A CA 1
ATOM 1768 C C . LYS A 1 212 ? 8.898 32.537 7.590 1.00 89.88 212 LYS A C 1
ATOM 1770 O O . LYS A 1 212 ? 8.308 32.616 6.516 1.00 89.88 212 LYS A O 1
ATOM 1775 N N . LEU A 1 213 ? 8.373 32.966 8.735 1.00 89.12 213 LEU A N 1
ATOM 1776 C CA . LEU A 1 213 ? 7.094 33.669 8.856 1.00 89.12 213 LEU A CA 1
ATOM 1777 C C . LEU A 1 213 ? 7.319 35.131 9.258 1.00 89.12 213 LEU A C 1
ATOM 1779 O O . LEU A 1 213 ? 8.178 35.421 10.088 1.00 89.12 213 LEU A O 1
ATOM 1783 N N . LEU A 1 214 ? 6.487 36.035 8.734 1.00 83.38 214 LEU A N 1
ATOM 1784 C CA . LEU A 1 214 ? 6.406 37.429 9.201 1.00 83.38 214 LEU A CA 1
ATOM 1785 C C . LEU A 1 214 ? 5.630 37.562 10.525 1.00 83.38 214 LEU A C 1
ATOM 1787 O O . LEU A 1 214 ? 5.827 38.516 11.267 1.00 83.38 214 LEU A O 1
ATOM 1791 N N . ASN A 1 215 ? 4.733 36.616 10.817 1.00 81.00 215 ASN A N 1
ATOM 1792 C CA . ASN A 1 215 ? 3.911 36.574 12.026 1.00 81.00 215 ASN A CA 1
ATOM 1793 C C . ASN A 1 215 ? 3.559 35.102 12.333 1.00 81.00 215 ASN A C 1
ATOM 1795 O O . ASN A 1 215 ? 3.234 34.375 11.389 1.00 81.00 215 ASN A O 1
ATOM 1799 N N . PRO A 1 216 ? 3.593 34.639 13.600 1.00 80.75 216 PRO A N 1
ATOM 1800 C CA . PRO A 1 216 ? 3.318 33.242 13.955 1.00 80.75 216 PRO A CA 1
ATOM 1801 C C . PRO A 1 216 ? 1.908 32.765 13.571 1.00 80.75 216 PRO A C 1
ATOM 1803 O O . PRO A 1 216 ? 1.722 31.577 13.323 1.00 80.75 216 PRO A O 1
ATOM 1806 N N . ASN A 1 217 ? 0.929 33.671 13.470 1.00 82.19 217 ASN A N 1
ATOM 1807 C CA . ASN A 1 217 ? -0.451 33.334 13.109 1.00 82.19 217 ASN A CA 1
ATOM 1808 C C . ASN A 1 217 ? -0.632 33.078 11.600 1.00 82.19 217 ASN A C 1
ATOM 1810 O O . ASN A 1 217 ? -1.592 32.421 11.198 1.00 82.19 217 ASN A O 1
ATOM 1814 N N . ASN A 1 218 ? 0.295 33.549 10.757 1.00 85.38 218 ASN A N 1
ATOM 1815 C CA . ASN A 1 218 ? 0.202 33.465 9.295 1.00 85.38 218 ASN A CA 1
ATOM 1816 C C . ASN A 1 218 ? 0.764 32.134 8.757 1.00 85.38 218 ASN A C 1
ATOM 1818 O O . ASN A 1 218 ? 1.582 32.118 7.837 1.00 85.38 218 ASN A O 1
ATOM 1822 N N . LEU A 1 219 ? 0.348 31.009 9.348 1.00 89.06 219 LEU A N 1
ATOM 1823 C CA . LEU A 1 219 ? 0.791 29.668 8.953 1.00 89.06 219 LEU A CA 1
ATOM 1824 C C . LEU A 1 219 ? 0.252 29.268 7.565 1.00 89.06 219 LEU A C 1
ATOM 1826 O O . LEU A 1 219 ? -0.970 29.211 7.385 1.00 89.06 219 LEU A O 1
ATOM 1830 N N . PRO A 1 220 ? 1.121 28.914 6.597 1.00 91.19 220 PRO A N 1
ATOM 1831 C CA . PRO A 1 220 ? 0.682 28.360 5.322 1.00 91.19 220 PRO A CA 1
ATOM 1832 C C . PRO A 1 220 ? 0.031 26.979 5.486 1.00 91.19 220 PRO A C 1
ATOM 1834 O O . PRO A 1 220 ? 0.292 26.232 6.432 1.00 91.19 220 PRO A O 1
ATOM 1837 N N . ILE A 1 221 ? -0.818 26.609 4.528 1.00 92.31 221 ILE A N 1
ATOM 1838 C CA . ILE A 1 221 ? -1.488 25.304 4.516 1.00 92.31 221 ILE A CA 1
ATOM 1839 C C . ILE A 1 221 ? -0.440 24.198 4.311 1.00 92.31 221 ILE A C 1
ATOM 1841 O O . ILE A 1 221 ? 0.409 24.297 3.430 1.00 92.31 221 ILE A O 1
ATOM 1845 N N . GLY A 1 222 ? -0.505 23.143 5.125 1.00 92.50 222 GLY A N 1
ATOM 1846 C CA . GLY A 1 222 ? 0.487 22.063 5.150 1.00 92.50 222 GLY A CA 1
ATOM 1847 C C . GLY A 1 222 ? 1.634 22.286 6.143 1.00 92.50 222 GLY A C 1
ATOM 1848 O O . GLY A 1 222 ? 2.462 21.392 6.298 1.00 92.50 222 GLY A O 1
ATOM 1849 N N . PHE A 1 223 ? 1.670 23.424 6.847 1.00 93.88 223 PHE A N 1
ATOM 1850 C CA . PHE A 1 223 ? 2.682 23.745 7.858 1.00 93.88 223 PHE A CA 1
ATOM 1851 C C . PHE A 1 223 ? 2.110 23.827 9.283 1.00 93.88 223 PHE A C 1
ATOM 1853 O O . PHE A 1 223 ? 0.932 24.139 9.492 1.00 93.88 223 PHE A O 1
ATOM 1860 N N . GLU A 1 224 ? 2.987 23.585 10.257 1.00 93.69 224 GLU A N 1
ATOM 1861 C CA . GLU A 1 224 ? 2.814 23.888 11.680 1.00 93.69 224 GLU A CA 1
ATOM 1862 C C . GLU A 1 224 ? 3.908 24.860 12.164 1.00 93.69 224 GLU A C 1
ATOM 1864 O O . GLU A 1 224 ? 4.950 25.026 11.522 1.00 93.69 224 GLU A O 1
ATOM 1869 N N . TYR A 1 225 ? 3.659 25.541 13.286 1.00 93.38 225 TYR A N 1
ATOM 1870 C CA . TYR A 1 225 ? 4.639 26.434 13.907 1.00 93.38 225 TYR A CA 1
ATOM 1871 C C . TYR A 1 225 ? 5.758 25.626 14.569 1.00 93.38 225 TYR A C 1
ATOM 1873 O O . TYR A 1 225 ? 5.478 24.643 15.253 1.00 93.38 225 TYR A O 1
ATOM 1881 N N . ARG A 1 226 ? 7.013 26.055 14.392 1.00 90.06 226 ARG A N 1
ATOM 1882 C CA . ARG A 1 226 ? 8.187 25.390 14.969 1.00 90.06 226 ARG A CA 1
ATOM 1883 C C . ARG A 1 226 ? 8.739 26.157 16.171 1.00 90.06 226 ARG A C 1
ATOM 1885 O O . ARG A 1 226 ? 8.644 25.684 17.296 1.00 90.06 226 ARG A O 1
ATOM 1892 N N . ASP A 1 227 ? 9.370 27.299 15.919 1.00 90.25 227 ASP A N 1
ATOM 1893 C CA . ASP A 1 227 ? 10.181 28.038 16.890 1.00 90.25 227 ASP A CA 1
ATOM 1894 C C . ASP A 1 227 ? 10.443 29.488 16.426 1.00 90.25 227 ASP A C 1
ATOM 1896 O O . ASP A 1 227 ? 10.003 29.910 15.351 1.00 90.25 227 ASP A O 1
ATOM 1900 N N . VAL A 1 228 ? 11.160 30.258 17.252 1.00 88.56 228 VAL A N 1
ATOM 1901 C CA . VAL A 1 228 ? 11.820 31.511 16.849 1.00 88.56 228 VAL A CA 1
ATOM 1902 C C . VAL A 1 228 ? 13.318 31.245 16.758 1.00 88.56 228 VAL A C 1
ATOM 1904 O O . VAL A 1 228 ? 13.893 30.639 17.660 1.00 88.56 228 VAL A O 1
ATOM 1907 N N . HIS A 1 229 ? 13.968 31.716 15.696 1.00 85.75 229 HIS A N 1
ATOM 1908 C CA . HIS A 1 229 ? 15.416 31.615 15.537 1.00 85.75 229 HIS A CA 1
ATOM 1909 C C . HIS A 1 229 ? 15.975 32.890 14.901 1.00 85.75 229 HIS A C 1
ATOM 1911 O O . HIS A 1 229 ? 15.493 33.338 13.860 1.00 85.75 229 HIS A O 1
ATOM 1917 N N . ASN A 1 230 ? 16.981 33.487 15.545 1.00 84.31 230 ASN A N 1
ATOM 1918 C CA . ASN A 1 230 ? 17.603 34.763 15.164 1.00 84.31 230 ASN A CA 1
ATOM 1919 C C . ASN A 1 230 ? 16.570 35.886 14.917 1.00 84.31 230 ASN A C 1
ATOM 1921 O O . ASN A 1 230 ? 16.668 36.628 13.945 1.00 84.31 230 ASN A O 1
ATOM 1925 N N . GLY A 1 231 ? 15.537 35.957 15.767 1.00 82.69 231 GLY A N 1
ATOM 1926 C CA . GLY A 1 231 ? 14.424 36.913 15.663 1.00 82.69 231 GLY A CA 1
ATOM 1927 C C . GLY A 1 231 ? 13.310 36.537 14.674 1.00 82.69 231 GLY A C 1
ATOM 1928 O O . GLY A 1 231 ? 12.247 37.148 14.707 1.00 82.69 231 GLY A O 1
ATOM 1929 N N . TYR A 1 232 ? 13.494 35.516 13.829 1.00 84.94 232 TYR A N 1
ATOM 1930 C CA . TYR A 1 232 ? 12.493 35.093 12.845 1.00 84.94 232 TYR A CA 1
ATOM 1931 C C . TYR A 1 232 ? 11.648 33.927 13.363 1.00 84.94 232 TYR A C 1
ATOM 1933 O O . TYR A 1 232 ? 12.183 32.890 13.756 1.00 84.94 232 TYR A O 1
ATOM 1941 N N . HIS A 1 233 ? 10.325 34.058 13.280 1.00 90.81 233 HIS A N 1
ATOM 1942 C CA . HIS A 1 233 ? 9.403 32.933 13.439 1.00 90.81 233 HIS A CA 1
ATOM 1943 C C . HIS A 1 233 ? 9.601 31.918 12.302 1.00 90.81 233 HIS A C 1
ATOM 1945 O O . HIS A 1 233 ? 9.755 32.306 11.139 1.00 90.81 233 HIS A O 1
ATOM 1951 N N . ARG A 1 234 ? 9.572 30.617 12.612 1.00 92.94 234 ARG A N 1
ATOM 1952 C CA . ARG A 1 234 ? 9.714 29.537 11.624 1.00 92.94 234 ARG A CA 1
ATOM 1953 C C . ARG A 1 234 ? 8.526 28.582 11.642 1.00 92.94 234 ARG A C 1
ATOM 1955 O O . ARG A 1 234 ? 8.041 28.179 12.698 1.00 92.94 234 ARG A O 1
ATOM 1962 N N . ALA A 1 235 ? 8.118 28.169 10.449 1.00 93.44 235 ALA A N 1
ATOM 1963 C CA . ALA A 1 235 ? 7.194 27.070 10.213 1.00 93.44 235 ALA A CA 1
ATOM 1964 C C . ALA A 1 235 ? 7.943 25.832 9.699 1.00 93.44 235 ALA A C 1
ATOM 1966 O O . ALA A 1 235 ? 9.018 25.954 9.108 1.00 93.44 235 ALA A O 1
ATOM 1967 N N . ILE A 1 236 ? 7.359 24.649 9.884 1.00 94.94 236 ILE A N 1
ATOM 1968 C CA . ILE A 1 236 ? 7.853 23.375 9.343 1.00 94.94 236 ILE A CA 1
ATOM 1969 C C . ILE A 1 236 ? 6.691 22.588 8.703 1.00 94.94 236 ILE A C 1
ATOM 1971 O O . ILE A 1 236 ? 5.566 22.675 9.205 1.00 94.94 236 ILE A O 1
ATOM 1975 N N . PRO A 1 237 ? 6.904 21.851 7.595 1.00 95.69 237 PRO A N 1
ATOM 1976 C CA . PRO A 1 237 ? 5.880 20.988 7.016 1.00 95.69 237 PRO A CA 1
ATOM 1977 C C . PRO A 1 237 ? 5.336 19.969 8.024 1.00 95.69 237 PRO A C 1
ATOM 1979 O O . PRO A 1 237 ? 6.092 19.246 8.673 1.00 95.69 237 PRO A O 1
ATOM 1982 N N . VAL A 1 238 ? 4.010 19.837 8.098 1.00 96.31 238 VAL A N 1
ATOM 1983 C CA . VAL A 1 238 ? 3.322 18.853 8.960 1.00 96.31 238 VAL A CA 1
ATOM 1984 C C . VAL A 1 238 ? 3.700 17.419 8.577 1.00 96.31 238 VAL A C 1
ATOM 1986 O O . VAL A 1 238 ? 3.722 16.534 9.430 1.00 96.31 238 VAL A O 1
ATOM 1989 N N . GLY A 1 239 ? 4.109 17.185 7.325 1.00 95.69 239 GLY A N 1
ATOM 1990 C CA . GLY A 1 239 ? 4.699 15.917 6.886 1.00 95.69 239 GLY A CA 1
ATOM 1991 C C . GLY A 1 239 ? 5.941 15.482 7.676 1.00 95.69 239 GLY A C 1
ATOM 1992 O O . GLY A 1 239 ? 6.242 14.289 7.714 1.00 95.69 239 GLY A O 1
ATOM 1993 N N . LYS A 1 240 ? 6.616 16.385 8.408 1.00 96.38 240 LYS A N 1
ATOM 1994 C CA . LYS A 1 240 ? 7.684 15.994 9.341 1.00 96.38 240 LYS A CA 1
ATOM 1995 C C . LYS A 1 240 ? 7.150 15.091 10.452 1.00 96.38 240 LYS A C 1
ATOM 1997 O O . LYS A 1 240 ? 7.851 14.169 10.849 1.00 96.38 240 LYS A O 1
ATOM 2002 N N . ARG A 1 241 ? 5.899 15.271 10.897 1.00 97.44 241 ARG A N 1
ATOM 2003 C CA . ARG A 1 241 ? 5.227 14.380 11.863 1.00 97.44 241 ARG A CA 1
ATOM 2004 C C . ARG A 1 241 ? 5.044 12.963 11.313 1.00 97.44 241 ARG A C 1
ATOM 2006 O O . ARG A 1 241 ? 5.266 12.000 12.042 1.00 97.44 241 ARG A O 1
ATOM 2013 N N . LEU A 1 242 ? 4.708 12.834 10.026 1.00 96.44 242 LEU A N 1
ATOM 2014 C CA . LEU A 1 242 ? 4.615 11.541 9.338 1.00 96.44 242 LEU A CA 1
ATOM 2015 C C . LEU A 1 242 ? 5.989 10.864 9.220 1.00 96.44 242 LEU A C 1
ATOM 2017 O O . LEU A 1 242 ? 6.099 9.661 9.435 1.00 96.44 242 LEU A O 1
ATOM 2021 N N . SER A 1 243 ? 7.044 11.630 8.934 1.00 94.81 243 SER A N 1
ATOM 2022 C CA . SER A 1 243 ? 8.412 11.100 8.904 1.00 94.81 243 SER A CA 1
ATOM 2023 C C . SER A 1 243 ? 8.900 10.668 10.294 1.00 94.81 243 SER A C 1
ATOM 2025 O O . SER A 1 243 ? 9.388 9.551 10.467 1.00 94.81 243 SER A O 1
ATOM 2027 N N . LEU A 1 244 ? 8.693 11.516 11.310 1.00 95.19 244 LEU A N 1
ATOM 2028 C CA . LEU A 1 244 ? 9.056 11.242 12.703 1.00 95.19 244 LEU A CA 1
ATOM 2029 C C . LEU A 1 244 ? 8.355 9.993 13.246 1.00 95.19 244 LEU A C 1
ATOM 2031 O O . LEU A 1 244 ? 8.994 9.215 13.943 1.00 95.19 244 LEU A O 1
ATOM 2035 N N . PHE A 1 245 ? 7.091 9.747 12.885 1.00 93.94 245 PHE A N 1
ATOM 2036 C CA . PHE A 1 245 ? 6.394 8.499 13.215 1.00 93.94 245 PHE A CA 1
ATOM 2037 C C . PHE A 1 245 ? 7.197 7.261 12.788 1.00 93.94 245 PHE A C 1
ATOM 2039 O O . PHE A 1 245 ? 7.561 6.446 13.633 1.00 93.94 245 PHE A O 1
ATOM 2046 N N . PHE A 1 246 ? 7.556 7.148 11.506 1.00 89.94 246 PHE A N 1
ATOM 2047 C CA . PHE A 1 246 ? 8.332 6.003 11.018 1.00 89.94 246 PHE A CA 1
ATOM 2048 C C . PHE A 1 246 ? 9.797 6.006 11.476 1.00 89.94 246 PHE A C 1
ATOM 2050 O O . PHE A 1 246 ? 10.400 4.939 11.572 1.00 89.94 246 PHE A O 1
ATOM 2057 N N . HIS A 1 247 ? 10.379 7.171 11.771 1.00 89.69 247 HIS A N 1
ATOM 2058 C CA . HIS A 1 247 ? 11.697 7.266 12.399 1.00 89.69 247 HIS A CA 1
ATOM 2059 C C . HIS A 1 247 ? 11.672 6.649 13.804 1.00 89.69 247 HIS A C 1
ATOM 2061 O O . HIS A 1 247 ? 12.417 5.711 14.066 1.00 89.69 247 HIS A O 1
ATOM 2067 N N . HIS A 1 248 ? 10.772 7.109 14.676 1.00 88.69 248 HIS A N 1
ATOM 2068 C CA . HIS A 1 248 ? 10.638 6.602 16.040 1.00 88.69 248 HIS A CA 1
ATOM 2069 C C . HIS A 1 248 ? 10.316 5.097 16.070 1.00 88.69 248 HIS A C 1
ATOM 2071 O O . HIS A 1 248 ? 10.934 4.366 16.842 1.00 88.69 248 HIS A O 1
ATOM 2077 N N . LEU A 1 249 ? 9.454 4.600 15.168 1.00 85.38 249 LEU A N 1
ATOM 2078 C CA . LEU A 1 249 ? 9.180 3.161 15.030 1.00 85.38 249 LEU A CA 1
ATOM 2079 C C . LEU A 1 249 ? 10.433 2.318 14.747 1.00 85.38 249 LEU A C 1
ATOM 2081 O O . LEU A 1 249 ? 10.581 1.248 15.331 1.00 85.38 249 LEU A O 1
ATOM 2085 N N . LYS A 1 250 ? 11.357 2.790 13.896 1.00 82.38 250 LYS A N 1
ATOM 2086 C CA . LYS A 1 250 ? 12.610 2.070 13.581 1.00 82.38 250 LYS A CA 1
ATOM 2087 C C . LYS A 1 250 ? 13.550 1.925 14.781 1.00 82.38 250 LYS A C 1
ATOM 2089 O O . LYS A 1 250 ? 14.404 1.045 14.765 1.00 82.38 250 LYS A O 1
ATOM 2094 N N . PHE A 1 251 ? 13.388 2.771 15.796 1.00 81.88 251 PHE A N 1
ATOM 2095 C CA . PHE A 1 251 ? 14.138 2.734 17.051 1.00 81.88 251 PHE A CA 1
ATOM 2096 C C . PHE A 1 251 ? 13.283 2.235 18.237 1.00 81.88 251 PHE A C 1
ATOM 2098 O O . PHE A 1 251 ? 13.698 2.371 19.380 1.00 81.88 251 PHE A O 1
ATOM 2105 N N . ASN A 1 252 ? 12.102 1.648 17.982 1.00 78.69 252 ASN A N 1
ATOM 2106 C CA . ASN A 1 252 ? 11.127 1.180 18.984 1.00 78.69 252 ASN A CA 1
ATOM 2107 C C . ASN A 1 252 ? 10.546 2.267 19.930 1.00 78.69 252 ASN A C 1
ATOM 2109 O O . ASN A 1 252 ? 9.909 1.934 20.921 1.00 78.69 252 ASN A O 1
ATOM 2113 N N . HIS A 1 253 ? 10.668 3.561 19.611 1.00 85.00 253 HIS A N 1
ATOM 2114 C CA . HIS A 1 253 ? 10.091 4.677 20.387 1.00 85.00 253 HIS A CA 1
ATOM 2115 C C . HIS A 1 253 ? 8.586 4.861 20.097 1.00 85.00 253 HIS A C 1
ATOM 2117 O O . HIS A 1 253 ? 8.160 5.792 19.406 1.00 85.00 253 HIS A O 1
ATOM 2123 N N . VAL A 1 254 ? 7.747 3.916 20.523 1.00 84.94 254 VAL A N 1
ATOM 2124 C CA . VAL A 1 254 ? 6.366 3.830 20.013 1.00 84.94 254 VAL A CA 1
ATOM 2125 C C . VAL A 1 254 ? 5.411 4.844 20.647 1.00 84.94 254 VAL A C 1
ATOM 2127 O O . VAL A 1 254 ? 4.493 5.302 19.962 1.00 84.94 254 VAL A O 1
ATOM 2130 N N . ILE A 1 255 ? 5.669 5.312 21.871 1.00 87.12 255 ILE A N 1
ATOM 2131 C CA . ILE A 1 255 ? 4.938 6.447 22.462 1.00 87.12 255 ILE A CA 1
ATOM 2132 C C . ILE A 1 255 ? 5.155 7.719 21.623 1.00 87.12 255 ILE A C 1
ATOM 2134 O O . ILE A 1 255 ? 4.194 8.383 21.227 1.00 87.12 255 ILE A O 1
ATOM 2138 N N . GLU A 1 256 ? 6.401 8.048 21.286 1.00 90.94 256 GLU A N 1
ATOM 2139 C CA . GLU A 1 256 ? 6.769 9.218 20.483 1.00 90.94 256 GLU A CA 1
ATOM 2140 C C . GLU A 1 256 ? 6.262 9.102 19.040 1.00 90.94 256 GLU A C 1
ATOM 2142 O O . GLU A 1 256 ? 5.830 10.097 18.445 1.00 90.94 256 GLU A O 1
ATOM 2147 N N . ALA A 1 257 ? 6.234 7.885 18.491 1.00 91.38 257 ALA A N 1
ATOM 2148 C CA . ALA A 1 257 ? 5.588 7.598 17.219 1.00 91.38 257 ALA A CA 1
ATOM 2149 C C . ALA A 1 257 ? 4.080 7.931 17.276 1.00 91.38 257 ALA A C 1
ATOM 2151 O O . ALA A 1 257 ? 3.591 8.732 16.471 1.00 91.38 257 ALA A O 1
ATOM 2152 N N . ILE A 1 258 ? 3.352 7.387 18.260 1.00 92.50 258 ILE A N 1
ATOM 2153 C CA . ILE A 1 258 ? 1.912 7.626 18.471 1.00 92.50 258 ILE A CA 1
ATOM 2154 C C . ILE A 1 258 ? 1.614 9.124 18.664 1.00 92.50 258 ILE A C 1
ATOM 2156 O O . ILE A 1 258 ? 0.659 9.650 18.084 1.00 92.50 258 ILE A O 1
ATOM 2160 N N . LEU A 1 259 ? 2.444 9.840 19.430 1.00 94.19 259 LEU A N 1
ATOM 2161 C CA . LEU A 1 259 ? 2.294 11.280 19.656 1.00 94.19 259 LEU A CA 1
ATOM 2162 C C . LEU A 1 259 ? 2.447 12.097 18.365 1.00 94.19 259 LEU A C 1
ATOM 2164 O O . LEU A 1 259 ? 1.623 12.976 18.106 1.00 94.19 259 LEU A O 1
ATOM 2168 N N . ASN A 1 260 ? 3.448 11.798 17.531 1.00 96.75 260 ASN A N 1
ATOM 2169 C CA . ASN A 1 260 ? 3.632 12.495 16.257 1.00 96.75 260 ASN A CA 1
ATOM 2170 C C . ASN A 1 260 ? 2.501 12.189 15.263 1.00 96.75 260 ASN A C 1
ATOM 2172 O O . ASN A 1 260 ? 1.942 13.111 14.662 1.00 96.75 260 ASN A O 1
ATOM 2176 N N . ILE A 1 261 ? 2.114 10.918 15.112 1.00 96.69 261 ILE A N 1
ATOM 2177 C CA . ILE A 1 261 ? 1.124 10.532 14.098 1.00 96.69 261 ILE A CA 1
ATOM 2178 C C . ILE A 1 261 ? -0.286 11.024 14.433 1.00 96.69 261 ILE A C 1
ATOM 2180 O O . ILE A 1 261 ? -1.016 11.438 13.532 1.00 96.69 261 ILE A O 1
ATOM 2184 N N . LYS A 1 262 ? -0.632 11.114 15.727 1.00 97.25 262 LYS A N 1
ATOM 2185 C CA . LYS A 1 262 ? -1.851 11.783 16.205 1.00 97.25 262 LYS A CA 1
ATOM 2186 C C . LYS A 1 262 ? -1.966 13.209 15.654 1.00 97.25 262 LYS A C 1
ATOM 2188 O O . LYS A 1 262 ? -3.048 13.591 15.207 1.00 97.25 262 LYS A O 1
ATOM 2193 N N . VAL A 1 263 ? -0.885 13.998 15.701 1.00 97.50 263 VAL A N 1
ATOM 2194 C CA . VAL A 1 263 ? -0.877 15.397 15.228 1.00 97.50 263 VAL A CA 1
ATOM 2195 C C . VAL A 1 263 ? -1.068 15.453 13.712 1.00 97.50 263 VAL A C 1
ATOM 2197 O O . VAL A 1 263 ? -1.925 16.198 13.235 1.00 97.50 263 VAL A O 1
ATOM 2200 N N . PHE A 1 264 ? -0.347 14.608 12.967 1.00 98.06 264 PHE A N 1
ATOM 2201 C CA . PHE A 1 264 ? -0.491 14.498 11.513 1.00 98.06 264 PHE A CA 1
ATOM 2202 C C . PHE A 1 264 ? -1.935 14.173 11.096 1.00 98.06 264 PHE A C 1
ATOM 2204 O O . PHE A 1 264 ? -2.530 14.894 10.293 1.00 98.06 264 PHE A O 1
ATOM 2211 N N . ILE A 1 265 ? -2.523 13.127 11.689 1.00 98.12 265 ILE A N 1
ATOM 2212 C CA . ILE A 1 265 ? -3.897 12.686 11.414 1.00 98.12 265 ILE A CA 1
ATOM 2213 C C . ILE A 1 265 ? -4.897 13.801 11.760 1.00 98.12 265 ILE A C 1
ATOM 2215 O O . ILE A 1 265 ? -5.801 14.082 10.972 1.00 98.12 265 ILE A O 1
ATOM 2219 N N . GLN A 1 266 ? -4.713 14.507 12.882 1.00 97.88 266 GLN A N 1
ATOM 2220 C CA . GLN A 1 266 ? -5.605 15.605 13.269 1.00 97.88 266 GLN A CA 1
ATOM 2221 C C . GLN A 1 266 ? -5.579 16.770 12.269 1.00 97.88 266 GLN A C 1
ATOM 2223 O O . GLN A 1 266 ? -6.624 17.358 11.963 1.00 97.88 266 GLN A O 1
ATOM 2228 N N . TYR A 1 267 ? -4.399 17.109 11.746 1.00 97.50 267 TYR A N 1
ATOM 2229 C CA . TYR A 1 267 ? -4.250 18.136 10.717 1.00 97.50 267 TYR A CA 1
ATOM 2230 C C . TYR A 1 267 ? -4.891 17.684 9.398 1.00 97.50 267 TYR A C 1
ATOM 2232 O O . TYR A 1 267 ? -5.694 18.420 8.825 1.00 97.50 267 TYR A O 1
ATOM 2240 N N . ALA A 1 268 ? -4.613 16.450 8.963 1.00 97.31 268 ALA A N 1
ATOM 2241 C CA . ALA A 1 268 ? -5.179 15.856 7.753 1.00 97.31 268 ALA A CA 1
ATOM 2242 C C . ALA A 1 268 ? -6.719 15.862 7.769 1.00 97.31 268 ALA A C 1
ATOM 2244 O O . ALA A 1 268 ? -7.345 16.334 6.820 1.00 97.31 268 ALA A O 1
ATOM 2245 N N . ILE A 1 269 ? -7.339 15.426 8.874 1.00 97.12 269 ILE A N 1
ATOM 2246 C CA . ILE A 1 269 ? -8.799 15.437 9.045 1.00 97.12 269 ILE A CA 1
ATOM 2247 C C . ILE A 1 269 ? -9.332 16.878 9.055 1.00 97.12 269 ILE A C 1
ATOM 2249 O O . ILE A 1 269 ? -10.239 17.204 8.288 1.00 97.12 269 ILE A O 1
ATOM 2253 N N . SER A 1 270 ? -8.762 17.768 9.876 1.00 95.62 270 SER A N 1
ATOM 2254 C CA . SER A 1 270 ? -9.277 19.141 10.048 1.00 95.62 270 SER A CA 1
ATOM 2255 C C . SER A 1 270 ? -9.052 20.070 8.848 1.00 95.62 270 SER A C 1
ATOM 2257 O O . SER A 1 270 ? -9.721 21.100 8.745 1.00 95.62 270 SER A O 1
ATOM 2259 N N . LYS A 1 271 ? -8.136 19.728 7.932 1.00 95.06 271 LYS A N 1
ATOM 2260 C CA . LYS A 1 271 ? -7.821 20.516 6.728 1.00 95.06 271 LYS A CA 1
ATOM 2261 C C . LYS A 1 271 ? -8.101 19.782 5.410 1.00 95.06 271 LYS A C 1
ATOM 2263 O O . LYS A 1 271 ? -7.744 20.330 4.375 1.00 95.06 271 LYS A O 1
ATOM 2268 N N . ASN A 1 272 ? -8.746 18.609 5.416 1.00 91.94 272 ASN A N 1
ATOM 2269 C CA . ASN A 1 272 ? -8.844 17.665 4.281 1.00 91.94 272 ASN A CA 1
ATOM 2270 C C . ASN A 1 272 ? -9.048 18.290 2.876 1.00 91.94 272 ASN A C 1
ATOM 2272 O O . ASN A 1 272 ? -8.311 17.951 1.950 1.00 91.94 272 ASN A O 1
ATOM 2276 N N . GLN A 1 273 ? -9.971 19.249 2.724 1.00 89.19 273 GLN A N 1
ATOM 2277 C CA . GLN A 1 273 ? -10.220 19.968 1.460 1.00 89.19 273 GLN A CA 1
ATOM 2278 C C . GLN A 1 273 ? -9.028 20.809 0.982 1.00 89.19 273 GLN A C 1
ATOM 2280 O O . GLN A 1 273 ? -8.785 20.924 -0.213 1.00 89.19 273 GLN A O 1
ATOM 2285 N N . LYS A 1 274 ? -8.293 21.411 1.921 1.00 91.56 274 LYS A N 1
ATOM 2286 C CA . LYS A 1 274 ? -7.158 22.306 1.672 1.00 91.56 274 LYS A CA 1
ATOM 2287 C C . LYS A 1 274 ? -5.828 21.564 1.500 1.00 91.56 274 LYS A C 1
ATOM 2289 O O . LYS A 1 274 ? -4.904 22.154 0.960 1.00 91.56 274 LYS A O 1
ATOM 2294 N N . VAL A 1 275 ? -5.730 20.303 1.934 1.00 91.38 275 VAL A N 1
ATOM 2295 C CA . VAL A 1 275 ? -4.513 19.468 1.819 1.00 91.38 275 VAL A CA 1
ATOM 2296 C C . VAL A 1 275 ? -4.622 18.365 0.752 1.00 91.38 275 VAL A C 1
ATOM 2298 O O . VAL A 1 275 ? -3.975 17.327 0.849 1.00 91.38 275 VAL A O 1
ATOM 2301 N N . ASN A 1 276 ? -5.481 18.563 -0.256 1.00 88.75 276 ASN A N 1
ATOM 2302 C CA . ASN A 1 276 ? -5.736 17.611 -1.347 1.00 88.75 276 ASN A CA 1
ATOM 2303 C C . ASN A 1 276 ? -5.924 16.150 -0.876 1.00 88.75 276 ASN A C 1
ATOM 2305 O O . ASN A 1 276 ? -5.323 15.227 -1.416 1.00 88.75 276 ASN A O 1
ATOM 2309 N N . LEU A 1 277 ? -6.738 15.935 0.162 1.00 90.19 277 LEU A N 1
ATOM 2310 C CA . LEU A 1 277 ? -7.004 14.597 0.713 1.00 90.19 277 LEU A CA 1
ATOM 2311 C C . LEU A 1 277 ? -8.405 14.073 0.338 1.00 90.19 277 LEU A C 1
ATOM 2313 O O . LEU A 1 277 ? -8.868 13.072 0.865 1.00 90.19 277 LEU A O 1
ATOM 2317 N N . VAL A 1 278 ? -9.100 14.761 -0.574 1.00 88.38 278 VAL A N 1
ATOM 2318 C CA . VAL A 1 278 ? -10.523 14.530 -0.888 1.00 88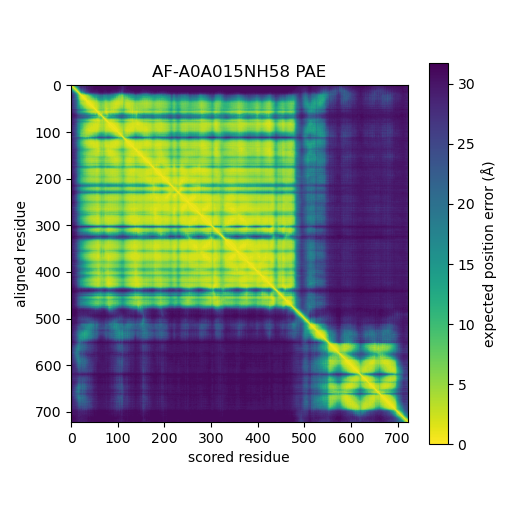.38 278 VAL A CA 1
ATOM 2319 C C . VAL A 1 278 ? -10.801 13.355 -1.833 1.00 88.38 278 VAL A C 1
ATOM 2321 O O . VAL A 1 278 ? -11.959 13.104 -2.156 1.00 88.38 278 VAL A O 1
ATOM 2324 N N . THR A 1 279 ? -9.782 12.633 -2.300 1.00 88.69 279 THR A N 1
ATOM 2325 C CA . THR A 1 279 ? -9.971 11.437 -3.133 1.00 88.69 279 THR A CA 1
ATOM 2326 C C . THR A 1 279 ? -10.232 10.207 -2.258 1.00 88.69 279 THR A C 1
ATOM 2328 O O . THR A 1 279 ? -9.757 10.118 -1.125 1.00 88.69 279 THR A O 1
ATOM 2331 N N . SER A 1 280 ? -10.984 9.218 -2.763 1.00 87.25 280 SER A N 1
ATOM 2332 C CA . SER A 1 280 ? -11.201 7.971 -2.004 1.00 87.25 280 SER A CA 1
ATOM 2333 C C . SER A 1 280 ? -9.897 7.199 -1.773 1.00 87.25 280 SER A C 1
ATOM 2335 O O . SER A 1 280 ? -9.795 6.476 -0.783 1.00 87.25 280 SER A O 1
ATOM 2337 N N . ASP A 1 281 ? -8.915 7.365 -2.660 1.00 89.31 281 ASP A N 1
ATOM 2338 C CA . ASP A 1 281 ? -7.580 6.793 -2.516 1.00 89.31 281 ASP A CA 1
ATOM 2339 C C . ASP A 1 281 ? -6.828 7.461 -1.347 1.00 89.31 281 ASP A C 1
ATOM 2341 O O . ASP A 1 281 ? -6.346 6.763 -0.459 1.00 89.31 281 ASP A O 1
ATOM 2345 N N . ALA A 1 282 ? -6.795 8.800 -1.278 1.00 92.44 282 ALA A N 1
ATOM 2346 C CA . ALA A 1 282 ? -6.121 9.537 -0.203 1.00 92.44 282 ALA A CA 1
ATOM 2347 C C . ALA A 1 282 ? -6.782 9.344 1.173 1.00 92.44 282 ALA A C 1
ATOM 2349 O O . ALA A 1 282 ? -6.089 9.218 2.183 1.00 92.44 282 ALA A O 1
ATOM 2350 N N . PHE A 1 283 ? -8.117 9.267 1.229 1.00 95.19 283 PHE A N 1
ATOM 2351 C CA . PHE A 1 283 ? -8.821 8.887 2.456 1.00 95.19 283 PHE A CA 1
ATOM 2352 C C . PHE A 1 283 ? -8.560 7.422 2.846 1.00 95.19 283 PHE A C 1
ATOM 2354 O O . PHE A 1 283 ? -8.431 7.134 4.035 1.00 95.19 283 PHE A O 1
ATOM 2361 N N . GLY A 1 284 ? -8.450 6.500 1.883 1.00 93.00 284 GLY A N 1
ATOM 2362 C CA . GLY A 1 284 ? -8.069 5.106 2.138 1.00 93.00 284 GLY A CA 1
ATOM 2363 C C . GLY A 1 284 ? -6.651 4.982 2.701 1.00 93.00 284 GLY A C 1
ATOM 2364 O O . GLY A 1 284 ? -6.441 4.283 3.691 1.00 93.00 284 GLY A O 1
ATOM 2365 N N . ASP A 1 285 ? -5.705 5.729 2.133 1.00 93.25 285 ASP A N 1
ATOM 2366 C CA . ASP A 1 285 ? -4.327 5.850 2.613 1.00 93.25 285 ASP A CA 1
ATOM 2367 C C . ASP A 1 285 ? -4.266 6.468 4.029 1.00 93.25 285 ASP A C 1
ATOM 2369 O O . ASP A 1 285 ? -3.553 5.962 4.897 1.00 93.25 285 ASP A O 1
ATOM 2373 N N . LEU A 1 286 ? -5.060 7.508 4.323 1.00 96.38 286 LEU A N 1
ATOM 2374 C CA . LEU A 1 286 ? -5.155 8.066 5.680 1.00 96.38 286 LEU A CA 1
ATOM 2375 C C . LEU A 1 286 ? -5.740 7.053 6.677 1.00 96.38 286 LEU A C 1
ATOM 2377 O O . LEU A 1 286 ? -5.247 6.943 7.798 1.00 96.38 286 LEU A O 1
ATOM 2381 N N . VAL A 1 287 ? -6.760 6.283 6.287 1.00 95.56 287 VAL A N 1
ATOM 2382 C CA . VAL A 1 287 ? -7.348 5.262 7.169 1.00 95.56 287 VAL A CA 1
ATOM 2383 C C . VAL A 1 287 ? -6.394 4.090 7.403 1.00 95.56 287 VAL A C 1
ATOM 2385 O O . VAL A 1 287 ? -6.325 3.618 8.533 1.00 95.56 287 VAL A O 1
ATOM 2388 N N . SER A 1 288 ? -5.567 3.707 6.425 1.00 92.94 288 SER A N 1
ATOM 2389 C CA . SER A 1 288 ? -4.449 2.763 6.624 1.00 92.94 288 SER A CA 1
ATOM 2390 C C . SER A 1 288 ? -3.499 3.234 7.737 1.00 92.94 288 SER A C 1
ATOM 2392 O O . SER A 1 288 ? -3.062 2.450 8.580 1.00 92.94 288 SER A O 1
ATOM 2394 N N . LEU A 1 289 ? -3.219 4.540 7.791 1.00 93.62 289 LEU A N 1
ATOM 2395 C CA . LEU A 1 289 ? -2.383 5.145 8.830 1.00 93.62 289 LEU A CA 1
ATOM 2396 C C . LEU A 1 289 ? -3.066 5.144 10.210 1.00 93.62 289 LEU A C 1
ATOM 2398 O O . LEU A 1 289 ? -2.421 4.868 11.220 1.00 93.62 289 LEU A O 1
ATOM 2402 N N . MET A 1 290 ? -4.374 5.420 10.255 1.00 95.88 290 MET A N 1
ATOM 2403 C CA . MET A 1 290 ? -5.184 5.396 11.482 1.00 95.88 290 MET A CA 1
ATOM 2404 C C . MET A 1 290 ? -5.345 3.975 12.042 1.00 95.88 290 MET A C 1
ATOM 2406 O O . MET A 1 290 ? -5.268 3.782 13.256 1.00 95.88 290 MET A O 1
ATOM 2410 N N . GLU A 1 291 ? -5.528 2.979 11.174 1.00 93.62 291 GLU A N 1
ATOM 2411 C CA . GLU A 1 291 ? -5.564 1.554 11.518 1.00 93.62 291 GLU A CA 1
ATOM 2412 C C . GLU A 1 291 ? -4.231 1.101 12.128 1.00 93.62 291 GLU A C 1
ATOM 2414 O O . GLU A 1 291 ? -4.232 0.478 13.193 1.00 93.62 291 GLU A O 1
ATOM 2419 N N . PHE A 1 292 ? -3.094 1.478 11.529 1.00 90.81 292 PHE A N 1
ATOM 2420 C CA . PHE A 1 292 ? -1.773 1.163 12.080 1.00 90.81 292 PHE A CA 1
ATOM 2421 C C . PHE A 1 292 ? -1.524 1.861 13.427 1.00 90.81 292 PHE A C 1
ATOM 2423 O O . PHE A 1 292 ? -1.195 1.193 14.407 1.00 90.81 292 PHE A O 1
ATOM 2430 N N . ALA A 1 293 ? -1.754 3.176 13.519 1.00 92.38 293 ALA A N 1
ATOM 2431 C CA . ALA A 1 293 ? -1.575 3.940 14.758 1.00 92.38 293 ALA A CA 1
ATOM 2432 C C . ALA A 1 293 ? -2.433 3.395 15.916 1.00 92.38 293 ALA A C 1
ATOM 2434 O O . ALA A 1 293 ? -1.959 3.268 17.044 1.00 92.38 293 ALA A O 1
ATOM 2435 N N . THR A 1 294 ? -3.677 3.004 15.630 1.00 93.00 294 THR A N 1
ATOM 2436 C CA . THR A 1 294 ? -4.578 2.396 16.622 1.00 93.00 294 THR A CA 1
ATOM 2437 C C . THR A 1 294 ? -4.124 0.983 17.012 1.00 93.00 294 THR A C 1
ATOM 2439 O O . THR A 1 294 ? -4.209 0.614 18.182 1.00 93.00 294 THR A O 1
ATOM 2442 N N . SER A 1 295 ? -3.587 0.202 16.068 1.00 89.06 295 SER A N 1
ATOM 2443 C CA . SER A 1 295 ? -3.043 -1.139 16.342 1.00 89.06 295 SER A CA 1
ATOM 2444 C C . SER A 1 295 ? -1.790 -1.089 17.224 1.00 89.06 295 SER A C 1
ATOM 2446 O O . SER A 1 295 ? -1.646 -1.917 18.119 1.00 89.06 295 SER A O 1
ATOM 2448 N N . LEU A 1 296 ? -0.924 -0.086 17.032 1.00 87.38 296 LEU A N 1
ATOM 2449 C CA . LEU A 1 296 ? 0.205 0.188 17.929 1.00 87.38 296 LEU A CA 1
ATOM 2450 C C . LEU A 1 296 ? -0.279 0.507 19.347 1.00 87.38 296 LEU A C 1
ATOM 2452 O O . LEU A 1 296 ? 0.213 -0.095 20.296 1.00 87.38 296 LEU A O 1
ATOM 2456 N N . ILE A 1 297 ? -1.288 1.378 19.490 1.00 89.62 297 ILE A N 1
ATOM 2457 C CA . ILE A 1 297 ? -1.892 1.719 20.792 1.00 89.62 297 ILE A CA 1
ATOM 2458 C C . ILE A 1 297 ? -2.450 0.476 21.500 1.00 89.62 297 ILE A C 1
ATOM 2460 O O . ILE A 1 297 ? -2.348 0.389 22.721 1.00 89.62 297 ILE A O 1
ATOM 2464 N N . PHE A 1 298 ? -3.020 -0.495 20.777 1.00 86.94 298 PHE A N 1
ATOM 2465 C CA . PHE A 1 298 ? -3.487 -1.744 21.389 1.00 86.94 298 PHE A CA 1
ATOM 2466 C C . PHE A 1 298 ? -2.349 -2.607 21.950 1.00 86.94 298 PHE A C 1
ATOM 2468 O O . PHE A 1 298 ? -2.536 -3.185 23.019 1.00 86.94 298 PHE A O 1
ATOM 2475 N N . ALA A 1 299 ? -1.199 -2.671 21.270 1.00 81.06 299 ALA A N 1
ATOM 2476 C CA . ALA A 1 299 ? -0.061 -3.490 21.690 1.00 81.06 299 ALA A CA 1
ATOM 2477 C C . ALA A 1 299 ? 0.565 -2.998 23.010 1.00 81.06 299 ALA A C 1
ATOM 2479 O O . ALA A 1 299 ? 0.783 -3.788 23.922 1.00 81.06 299 ALA A O 1
ATOM 2480 N N . VAL A 1 300 ? 0.759 -1.683 23.161 1.00 80.44 300 VAL A N 1
ATOM 2481 C CA . VAL A 1 300 ? 1.385 -1.041 24.342 1.00 80.44 300 VAL A CA 1
ATOM 2482 C C . VAL A 1 300 ? 0.455 -0.936 25.573 1.00 80.44 300 VAL A C 1
ATOM 2484 O O . VAL A 1 300 ? 0.511 0.026 26.342 1.00 80.44 300 VAL A O 1
ATOM 2487 N N . SER A 1 301 ? -0.455 -1.897 25.761 1.00 79.56 301 SER A N 1
ATOM 2488 C CA . SER A 1 301 ? -1.524 -1.849 26.769 1.00 79.56 301 SER A CA 1
ATOM 2489 C C . SER A 1 301 ? -1.068 -2.285 28.177 1.00 79.56 301 SER A C 1
ATOM 2491 O O . SER A 1 301 ? -0.726 -3.452 28.362 1.00 79.56 301 SER A O 1
ATOM 2493 N N . PRO A 1 302 ? -1.190 -1.443 29.230 1.00 72.69 302 PRO A N 1
ATOM 2494 C CA . PRO A 1 302 ? -0.754 -1.762 30.606 1.00 72.69 302 PRO A CA 1
ATOM 2495 C C . PRO A 1 302 ? -1.485 -2.905 31.324 1.00 72.69 302 PRO A C 1
ATOM 2497 O O . PRO A 1 302 ? -1.205 -3.163 32.494 1.00 72.69 302 PRO A O 1
ATOM 2500 N N . ARG A 1 303 ? -2.516 -3.509 30.722 1.00 60.28 303 ARG A N 1
ATOM 2501 C CA . ARG A 1 303 ? -3.437 -4.421 31.435 1.00 60.28 303 ARG A CA 1
ATOM 2502 C C . ARG A 1 303 ? -3.803 -5.699 30.699 1.00 60.28 303 ARG A C 1
ATOM 2504 O O . ARG A 1 303 ? -4.265 -6.636 31.345 1.00 60.28 303 ARG A O 1
ATOM 2511 N N . CYS A 1 304 ? -3.686 -5.716 29.377 1.00 60.28 304 CYS A N 1
ATOM 2512 C CA . CYS A 1 304 ? -4.105 -6.844 28.558 1.00 60.28 304 CYS A CA 1
ATOM 2513 C C . CYS A 1 304 ? -2.991 -7.140 27.571 1.00 60.28 304 CYS A C 1
ATOM 2515 O O . CYS A 1 304 ? -2.755 -6.361 26.654 1.00 60.28 304 CYS A O 1
ATOM 2517 N N . CYS A 1 305 ? -2.342 -8.279 27.773 1.00 67.25 305 CYS A N 1
ATOM 2518 C CA . CYS A 1 305 ? -1.408 -8.849 26.818 1.00 67.25 305 CYS A CA 1
ATOM 2519 C C . CYS A 1 305 ? -2.131 -9.436 25.593 1.00 67.25 305 CYS A C 1
ATOM 2521 O O . CYS A 1 305 ? -1.468 -9.830 24.641 1.00 67.25 305 CYS A O 1
ATOM 2523 N N . ASP A 1 306 ? -3.470 -9.503 25.621 1.00 77.94 306 ASP A N 1
ATOM 2524 C CA . ASP A 1 306 ? -4.330 -10.043 24.574 1.00 77.94 306 ASP A CA 1
ATOM 2525 C C . ASP A 1 306 ? -5.246 -9.003 23.895 1.00 77.94 306 ASP A C 1
ATOM 2527 O O . ASP A 1 306 ? -6.128 -8.396 24.514 1.00 77.94 306 ASP A O 1
ATOM 2531 N N . PHE A 1 307 ? -5.091 -8.842 22.578 1.00 83.56 307 PHE A N 1
ATOM 2532 C CA . PHE A 1 307 ? -5.844 -7.876 21.770 1.00 83.56 307 PHE A CA 1
ATOM 2533 C C . PHE A 1 307 ? -6.262 -8.429 20.396 1.00 83.56 307 PHE A C 1
ATOM 2535 O O . PHE A 1 307 ? -5.584 -9.256 19.791 1.00 83.56 307 PHE A O 1
ATOM 2542 N N . PHE A 1 308 ? -7.416 -7.969 19.908 1.00 87.69 308 PHE A N 1
ATOM 2543 C CA . PHE A 1 308 ? -7.979 -8.293 18.597 1.00 87.69 308 PHE A CA 1
ATOM 2544 C C . PHE A 1 308 ? -7.494 -7.336 17.508 1.00 87.69 308 PHE A C 1
ATOM 2546 O O . PHE A 1 308 ? -7.513 -6.115 17.698 1.00 87.69 308 PHE A O 1
ATOM 2553 N N . LEU A 1 309 ? -7.205 -7.884 16.326 1.00 89.56 309 LEU A N 1
ATOM 2554 C CA . LEU A 1 309 ? -7.057 -7.137 15.075 1.00 89.56 309 LEU A CA 1
ATOM 2555 C C . LEU A 1 309 ? -7.281 -8.038 13.843 1.00 89.56 309 LEU A C 1
ATOM 2557 O O . LEU A 1 309 ? -7.295 -9.262 13.977 1.00 89.56 309 LEU A O 1
ATOM 2561 N N . PRO A 1 310 ? -7.472 -7.461 12.644 1.00 90.12 310 PRO A N 1
ATOM 2562 C CA . PRO A 1 310 ? -7.376 -8.189 11.387 1.00 90.12 310 PRO A CA 1
ATOM 2563 C C . PRO A 1 310 ? -5.933 -8.640 11.121 1.00 90.12 310 PRO A C 1
ATOM 2565 O O . PRO A 1 310 ? -4.984 -7.887 11.369 1.00 90.12 310 PRO A O 1
ATOM 2568 N N . ARG A 1 311 ? -5.766 -9.849 10.578 1.00 88.44 311 ARG A N 1
ATOM 2569 C CA . ARG A 1 311 ? -4.478 -10.431 10.174 1.00 88.44 311 ARG A CA 1
ATOM 2570 C C . ARG A 1 311 ? -3.707 -9.506 9.236 1.00 88.44 311 ARG A C 1
ATOM 2572 O O . ARG A 1 311 ? -2.500 -9.326 9.406 1.00 88.44 311 ARG A O 1
ATOM 2579 N N . SER A 1 312 ? -4.414 -8.891 8.291 1.00 85.12 312 SER A N 1
ATOM 2580 C CA . SER A 1 312 ? -3.863 -7.973 7.292 1.00 85.12 312 SER A CA 1
ATOM 2581 C C . SER A 1 312 ? -2.986 -6.861 7.892 1.00 85.12 312 SER A C 1
ATOM 2583 O O . SER A 1 312 ? -2.003 -6.456 7.268 1.00 85.12 312 SER A O 1
ATOM 2585 N N . TYR A 1 313 ? -3.274 -6.391 9.114 1.00 82.12 313 TYR A N 1
ATOM 2586 C CA . TYR A 1 313 ? -2.536 -5.291 9.756 1.00 82.12 313 TYR A CA 1
ATOM 2587 C C . TYR A 1 313 ? -1.195 -5.740 10.362 1.00 82.12 313 TYR A C 1
ATOM 2589 O O . TYR A 1 313 ? -0.283 -4.921 10.491 1.00 82.12 313 TYR A O 1
ATOM 2597 N N . LEU A 1 314 ? -1.023 -7.029 10.682 1.00 79.31 314 LEU A N 1
ATOM 2598 C CA . LEU A 1 314 ? 0.276 -7.549 11.126 1.00 79.31 314 LEU A CA 1
ATOM 2599 C C . LEU A 1 314 ? 1.289 -7.591 9.980 1.00 79.31 314 LEU A C 1
ATOM 2601 O O . LEU A 1 314 ? 2.425 -7.151 10.156 1.00 79.31 314 LEU A O 1
ATOM 2605 N N . PHE A 1 315 ? 0.870 -8.039 8.796 1.00 74.25 315 PHE A N 1
ATOM 2606 C CA . PHE A 1 315 ? 1.751 -8.117 7.627 1.00 74.25 315 PHE A CA 1
ATOM 2607 C C . PHE A 1 315 ? 2.003 -6.748 6.979 1.00 74.25 315 PHE A C 1
ATOM 2609 O O . PHE A 1 315 ? 3.155 -6.414 6.702 1.00 74.25 315 PHE A O 1
ATOM 2616 N N . ASN A 1 316 ? 0.964 -5.912 6.826 1.00 68.50 316 ASN A N 1
ATOM 2617 C CA . ASN A 1 316 ? 1.112 -4.543 6.305 1.00 68.50 316 ASN A CA 1
ATOM 2618 C C . ASN A 1 316 ? 2.136 -3.707 7.095 1.00 68.50 316 ASN A C 1
ATOM 2620 O O . ASN A 1 316 ? 2.791 -2.841 6.514 1.00 68.50 316 ASN A O 1
ATOM 2624 N N . TYR A 1 317 ? 2.230 -3.910 8.417 1.00 67.50 317 TYR A N 1
ATOM 2625 C CA . TYR A 1 317 ? 2.929 -2.976 9.300 1.00 67.50 317 TYR A CA 1
ATOM 2626 C C . TYR A 1 317 ? 3.948 -3.647 10.235 1.00 67.50 317 TYR A C 1
ATOM 2628 O O . TYR A 1 317 ? 5.138 -3.354 10.127 1.00 67.50 317 TYR A O 1
ATOM 2636 N N . PHE A 1 318 ? 3.539 -4.551 11.130 1.00 68.56 318 PHE A N 1
ATOM 2637 C CA . PHE A 1 318 ? 4.437 -5.086 12.169 1.00 68.56 318 PHE A CA 1
ATOM 2638 C C . PHE A 1 318 ? 5.620 -5.889 11.595 1.00 68.56 318 PHE A C 1
ATOM 2640 O O . PHE A 1 318 ? 6.765 -5.626 11.964 1.00 68.56 318 PHE A O 1
ATOM 2647 N N . ASP A 1 319 ? 5.377 -6.794 10.639 1.00 65.56 319 ASP A N 1
ATOM 2648 C CA . ASP A 1 319 ? 6.443 -7.565 9.966 1.00 65.56 319 ASP A CA 1
ATOM 2649 C C . ASP A 1 319 ? 7.340 -6.668 9.083 1.00 65.56 319 ASP A C 1
ATOM 2651 O O . ASP A 1 319 ? 8.551 -6.865 8.960 1.00 65.56 319 ASP A O 1
ATOM 2655 N N . THR A 1 320 ? 6.760 -5.611 8.503 1.00 59.84 320 THR A N 1
ATOM 2656 C CA . THR A 1 320 ? 7.478 -4.669 7.631 1.00 59.84 320 THR A CA 1
ATOM 2657 C C . THR A 1 320 ? 8.484 -3.811 8.403 1.00 59.84 320 THR A C 1
ATOM 2659 O O . THR A 1 320 ? 9.633 -3.697 7.967 1.00 59.84 320 THR A O 1
ATOM 2662 N N . TYR A 1 321 ? 8.096 -3.242 9.550 1.00 57.09 321 TYR A N 1
ATOM 2663 C CA . TYR A 1 321 ? 8.963 -2.352 10.338 1.00 57.09 321 TYR A CA 1
ATOM 2664 C C . TYR A 1 321 ? 9.919 -3.077 11.289 1.00 57.09 321 TYR A C 1
ATOM 2666 O O . TYR A 1 321 ? 10.726 -2.416 11.938 1.00 57.09 321 TYR A O 1
ATOM 2674 N N . SER A 1 322 ? 9.835 -4.408 11.401 1.00 51.78 322 SER A N 1
ATOM 2675 C CA . SER A 1 322 ? 10.533 -5.206 12.424 1.00 51.78 322 SER A CA 1
ATOM 2676 C C . SER A 1 322 ? 10.229 -4.795 13.871 1.00 51.78 322 SER A C 1
ATOM 2678 O O . SER A 1 322 ? 10.892 -5.315 14.775 1.00 51.78 322 SER A O 1
ATOM 2680 N N . ALA A 1 323 ? 9.240 -3.916 14.084 1.00 51.38 323 ALA A N 1
ATOM 2681 C CA . ALA A 1 323 ? 8.833 -3.410 15.386 1.00 51.38 323 ALA A CA 1
ATOM 2682 C C . ALA A 1 323 ? 8.613 -4.594 16.325 1.00 51.38 323 ALA A C 1
ATOM 2684 O O . ALA A 1 323 ? 7.842 -5.508 16.015 1.00 51.38 323 ALA A O 1
ATOM 2685 N N . MET A 1 324 ? 9.327 -4.605 17.451 1.00 56.28 324 MET A N 1
ATOM 2686 C CA . MET A 1 324 ? 9.066 -5.617 18.468 1.00 56.28 324 MET A CA 1
ATOM 2687 C C . MET A 1 324 ? 7.605 -5.445 18.912 1.00 56.28 324 MET A C 1
ATOM 2689 O O . MET A 1 324 ? 7.133 -4.311 18.969 1.00 56.28 324 MET A O 1
ATOM 2693 N N . PRO A 1 325 ? 6.844 -6.513 19.191 1.00 52.88 325 PRO A N 1
ATOM 2694 C CA . PRO A 1 325 ? 5.536 -6.353 19.812 1.00 52.88 325 PRO A CA 1
ATOM 2695 C C . PRO A 1 325 ? 5.798 -5.861 21.233 1.00 52.88 325 PRO A C 1
ATOM 2697 O O . PRO A 1 325 ? 6.250 -6.631 22.080 1.00 52.88 325 PRO A O 1
ATOM 2700 N N . LEU A 1 326 ? 5.667 -4.551 21.429 1.00 57.31 326 LEU A N 1
ATOM 2701 C CA . LEU A 1 326 ? 6.321 -3.886 22.546 1.00 57.31 326 LEU A CA 1
ATOM 2702 C C . LEU A 1 326 ? 5.700 -4.280 23.877 1.00 57.31 326 LEU A C 1
ATOM 2704 O O . LEU A 1 326 ? 4.518 -4.617 23.979 1.00 57.31 326 LEU A O 1
ATOM 2708 N N . PHE A 1 327 ? 6.543 -4.212 24.898 1.00 59.47 327 PHE A N 1
ATOM 2709 C CA . PHE A 1 327 ? 6.149 -4.430 26.274 1.00 59.47 327 PHE A CA 1
ATOM 2710 C C . PHE A 1 327 ? 5.096 -3.380 26.702 1.00 59.47 327 PHE A C 1
ATOM 2712 O O . PHE A 1 327 ? 4.933 -2.348 26.043 1.00 59.47 327 PHE A O 1
ATOM 2719 N N . PRO A 1 328 ? 4.357 -3.608 27.801 1.00 60.09 328 PRO A N 1
ATOM 2720 C CA . PRO A 1 328 ? 3.374 -2.647 28.307 1.00 60.09 328 PRO A CA 1
ATOM 2721 C C . PRO A 1 328 ? 3.986 -1.306 28.783 1.00 60.09 328 PRO A C 1
ATOM 2723 O O . PRO A 1 328 ? 4.224 -1.104 29.969 1.00 60.09 328 PRO A O 1
ATOM 2726 N N . GLU A 1 329 ? 4.226 -0.376 27.854 1.00 67.38 329 GLU A N 1
ATOM 2727 C CA . GLU A 1 329 ? 4.928 0.900 28.095 1.00 67.38 329 GLU A CA 1
ATOM 2728 C C . GLU A 1 329 ? 4.046 2.020 28.676 1.00 67.38 329 GLU A C 1
ATOM 2730 O O . GLU A 1 329 ? 4.504 2.826 29.488 1.00 67.38 329 GLU A O 1
ATOM 2735 N N . TYR A 1 330 ? 2.776 2.118 28.270 1.00 70.50 330 TYR A N 1
ATOM 2736 C CA . TYR A 1 330 ? 1.907 3.208 28.725 1.00 70.50 330 TYR A CA 1
ATOM 2737 C C . TYR A 1 330 ? 1.401 2.989 30.151 1.00 70.50 330 TYR A C 1
ATOM 2739 O O . TYR A 1 330 ? 0.859 1.934 30.463 1.00 70.50 330 TYR A O 1
ATOM 2747 N N . ASN A 1 331 ? 1.358 4.041 30.975 1.00 82.44 331 ASN A N 1
ATOM 2748 C CA . ASN A 1 331 ? 0.476 4.021 32.146 1.00 82.44 331 ASN A CA 1
ATOM 2749 C C . ASN A 1 331 ? -1.013 4.043 31.716 1.00 82.44 331 ASN A C 1
ATOM 2751 O O . ASN A 1 331 ? -1.380 4.497 30.628 1.00 82.44 331 ASN A O 1
ATOM 2755 N N . ARG A 1 332 ? -1.915 3.577 32.591 1.00 85.00 332 ARG A N 1
ATOM 2756 C CA . ARG A 1 332 ? -3.337 3.379 32.243 1.00 85.00 332 ARG A CA 1
ATOM 2757 C C . ARG A 1 332 ? -4.090 4.665 31.866 1.00 85.00 332 ARG A C 1
ATOM 2759 O O . ARG A 1 332 ? -5.030 4.583 31.074 1.00 85.00 332 ARG A O 1
ATOM 2766 N N . LYS A 1 333 ? -3.714 5.825 32.412 1.00 88.69 333 LYS A N 1
ATOM 2767 C CA . LYS A 1 333 ? -4.349 7.119 32.107 1.00 88.69 333 LYS A CA 1
ATOM 2768 C C . LYS A 1 333 ? -3.987 7.576 30.695 1.00 88.69 333 LYS A C 1
ATOM 2770 O O . LYS A 1 333 ? -4.862 7.986 29.928 1.00 88.69 333 LYS A O 1
ATOM 2775 N N . ASP A 1 334 ? -2.718 7.440 30.338 1.00 89.12 334 ASP A N 1
ATOM 2776 C CA . ASP A 1 334 ? -2.206 7.924 29.062 1.00 89.12 334 ASP A CA 1
ATOM 2777 C C . ASP A 1 334 ? -2.537 6.946 27.922 1.00 89.12 334 ASP A C 1
ATOM 2779 O O . ASP A 1 334 ? -2.910 7.396 26.839 1.00 89.12 334 ASP A O 1
ATOM 2783 N N . TYR A 1 335 ? -2.604 5.634 28.200 1.00 90.19 335 TYR A N 1
ATOM 2784 C CA . TYR A 1 335 ? -3.227 4.639 27.312 1.00 90.19 335 TYR A CA 1
ATOM 2785 C C . TYR A 1 335 ? -4.682 5.006 26.979 1.00 90.19 335 TYR A C 1
ATOM 2787 O O . TYR A 1 335 ? -5.054 5.113 25.811 1.00 90.19 335 TYR A O 1
ATOM 2795 N N . LEU A 1 336 ? -5.521 5.247 27.999 1.00 91.88 336 LEU A N 1
ATOM 2796 C CA . LEU A 1 336 ? -6.927 5.618 27.786 1.00 91.88 336 LEU A CA 1
ATOM 2797 C C . LEU A 1 336 ? -7.054 6.942 27.026 1.00 91.88 336 LEU A C 1
ATOM 2799 O O . LEU A 1 336 ? -7.973 7.111 26.225 1.00 91.88 336 LEU A O 1
ATOM 2803 N N . THR A 1 337 ? -6.109 7.859 27.229 1.00 93.94 337 THR A N 1
ATOM 2804 C CA . THR A 1 337 ? -6.017 9.107 26.470 1.00 93.94 337 THR A CA 1
ATOM 2805 C C . THR A 1 337 ? -5.658 8.841 25.004 1.00 93.94 337 THR A C 1
ATOM 2807 O O . THR A 1 337 ? -6.302 9.406 24.121 1.00 93.94 337 THR A O 1
ATOM 2810 N N . ALA A 1 338 ? -4.702 7.956 24.704 1.00 93.69 338 ALA A N 1
ATOM 2811 C CA . ALA A 1 338 ? -4.346 7.553 23.340 1.00 93.69 338 ALA A CA 1
ATOM 2812 C C . ALA A 1 338 ? -5.515 6.864 22.607 1.00 93.69 338 ALA A C 1
ATOM 2814 O O . ALA A 1 338 ? -5.867 7.268 21.493 1.00 93.69 338 ALA A O 1
ATOM 2815 N N . VAL A 1 339 ? -6.190 5.909 23.260 1.00 95.19 339 VAL A N 1
ATOM 2816 C CA . VAL A 1 339 ? -7.404 5.260 22.733 1.00 95.19 339 VAL A CA 1
ATOM 2817 C C . VAL A 1 339 ? -8.515 6.286 22.493 1.00 95.19 339 VAL A C 1
ATOM 2819 O O . VAL A 1 339 ? -9.135 6.268 21.430 1.00 95.19 339 VAL A O 1
ATOM 2822 N N . LYS A 1 340 ? -8.732 7.233 23.421 1.00 96.56 340 LYS A N 1
ATOM 2823 C CA . LYS A 1 340 ? -9.711 8.315 23.237 1.00 96.56 340 LYS A CA 1
ATOM 2824 C C . LYS A 1 340 ? -9.389 9.179 22.017 1.00 96.56 340 LYS A C 1
ATOM 2826 O O . LYS A 1 340 ? -10.288 9.430 21.225 1.00 96.56 340 LYS A O 1
ATOM 2831 N N . ASN A 1 341 ? -8.132 9.597 21.840 1.00 96.50 341 ASN A N 1
ATOM 2832 C CA . ASN A 1 341 ? -7.726 10.391 20.674 1.00 96.50 341 ASN A CA 1
ATOM 2833 C C . ASN A 1 341 ? -8.023 9.645 19.363 1.00 96.50 341 ASN A C 1
ATOM 2835 O O . ASN A 1 341 ? -8.589 10.232 18.446 1.00 96.50 341 ASN A O 1
ATOM 2839 N N . SER A 1 342 ? -7.701 8.349 19.301 1.00 97.25 342 SER A N 1
ATOM 2840 C CA . SER A 1 342 ? -7.976 7.510 18.126 1.00 97.25 342 SER A CA 1
ATOM 2841 C C . SER A 1 342 ? -9.477 7.380 17.870 1.00 97.25 342 SER A C 1
ATOM 2843 O O . SER A 1 342 ? -9.929 7.564 16.744 1.00 97.25 342 SER A O 1
ATOM 2845 N N . PHE A 1 343 ? -10.273 7.143 18.919 1.00 98.00 343 PHE A N 1
ATOM 2846 C CA . PHE A 1 343 ? -11.732 7.107 18.818 1.00 98.00 343 PHE A CA 1
ATOM 2847 C C . PHE A 1 343 ? -12.305 8.430 18.293 1.00 98.00 343 PHE A C 1
ATOM 2849 O O . PHE A 1 343 ? -13.115 8.422 17.369 1.00 98.00 343 PHE A O 1
ATOM 2856 N N . ASP A 1 344 ? -11.886 9.561 18.866 1.00 97.88 344 ASP A N 1
ATOM 2857 C CA . ASP A 1 344 ? -12.390 10.890 18.507 1.00 97.88 344 ASP A CA 1
ATOM 2858 C C . ASP A 1 344 ? -12.002 11.256 17.057 1.00 97.88 344 ASP A C 1
ATOM 2860 O O . ASP A 1 344 ? -12.823 11.805 16.323 1.00 97.88 344 ASP A O 1
ATOM 2864 N N . GLN A 1 345 ? -10.804 10.868 16.596 1.00 98.12 345 GLN A N 1
ATOM 2865 C CA . GLN A 1 345 ? -10.366 11.029 15.200 1.00 98.12 345 GLN A CA 1
ATOM 2866 C C . GLN A 1 345 ? -11.146 10.141 14.223 1.00 98.12 345 GLN A C 1
ATOM 2868 O O . GLN A 1 345 ? -11.575 10.612 13.167 1.00 98.12 345 GLN A O 1
ATOM 2873 N N . VAL A 1 346 ? -11.376 8.871 14.570 1.00 98.19 346 VAL A N 1
ATOM 2874 C CA . VAL A 1 346 ? -12.187 7.948 13.759 1.00 98.19 346 VAL A CA 1
ATOM 2875 C C . VAL A 1 346 ? -13.644 8.420 13.696 1.00 98.19 346 VAL A C 1
ATOM 2877 O O . VAL A 1 346 ? -14.225 8.404 12.613 1.00 98.19 346 VAL A O 1
ATOM 2880 N N . GLN A 1 347 ? -14.221 8.906 14.805 1.00 97.44 347 GLN A N 1
ATOM 2881 C CA . GLN A 1 347 ? -15.554 9.521 14.818 1.00 97.44 347 GLN A CA 1
ATOM 2882 C C . GLN A 1 347 ? -15.598 10.752 13.898 1.00 97.44 347 GLN A C 1
ATOM 2884 O O . GLN A 1 347 ? -16.471 10.825 13.036 1.00 97.44 347 GLN A O 1
ATOM 2889 N N . GLN A 1 348 ? -14.647 11.684 14.031 1.00 97.06 348 GLN A N 1
ATOM 2890 C CA . GLN A 1 348 ? -14.623 12.918 13.240 1.00 97.06 348 GLN A CA 1
ATOM 2891 C C . GLN A 1 348 ? -14.508 12.642 11.733 1.00 97.06 348 GLN A C 1
ATOM 2893 O O . GLN A 1 348 ? -15.234 13.242 10.940 1.00 97.06 348 GLN A O 1
ATOM 2898 N N . LEU A 1 349 ? -13.630 11.720 11.320 1.00 97.19 349 LEU A N 1
ATOM 2899 C CA . LEU A 1 349 ? -13.502 11.359 9.908 1.00 97.19 349 LEU A CA 1
ATOM 2900 C C . LEU A 1 349 ? -14.741 10.608 9.394 1.00 97.19 349 LEU A C 1
ATOM 2902 O O . LEU A 1 349 ? -15.209 10.880 8.290 1.00 97.19 349 LEU A O 1
ATOM 2906 N N . LEU A 1 350 ? -15.322 9.715 10.199 1.00 96.38 350 LEU A N 1
ATOM 2907 C CA . LEU A 1 350 ? -16.553 9.011 9.840 1.00 96.38 350 LEU A CA 1
ATOM 2908 C C . LEU A 1 350 ? -17.722 9.986 9.634 1.00 96.38 350 LEU A C 1
ATOM 2910 O O . LEU A 1 350 ? -18.437 9.868 8.645 1.00 96.38 350 LEU A O 1
ATOM 2914 N N . GLU A 1 351 ? -17.886 10.984 10.504 1.00 93.44 351 GLU A N 1
ATOM 2915 C CA . GLU A 1 351 ? -18.929 12.013 10.383 1.00 93.44 351 GLU A CA 1
ATOM 2916 C C . GLU A 1 351 ? -18.754 12.911 9.148 1.00 93.44 351 GLU A C 1
ATOM 2918 O O . GLU A 1 351 ? -19.749 13.259 8.510 1.00 93.44 351 GLU A O 1
ATOM 2923 N N . LEU A 1 352 ? -17.512 13.226 8.758 1.00 93.25 352 LEU A N 1
ATOM 2924 C CA . LEU A 1 352 ? -17.208 13.958 7.520 1.00 93.25 352 LEU A CA 1
ATOM 2925 C C . LEU A 1 352 ? -17.549 13.158 6.251 1.00 93.25 352 LEU A C 1
ATOM 2927 O O . LEU A 1 352 ? -17.964 13.743 5.247 1.00 93.25 352 LEU A O 1
ATOM 2931 N N . LEU A 1 353 ? -17.369 11.832 6.277 1.00 94.50 353 LEU A N 1
ATOM 2932 C CA . LEU A 1 353 ? -17.556 10.969 5.106 1.00 94.50 353 LEU A CA 1
ATOM 2933 C C . LEU A 1 353 ? -18.972 10.385 4.984 1.00 94.50 353 LEU A C 1
ATOM 2935 O O . LEU A 1 353 ? -19.408 10.126 3.862 1.00 94.50 353 LEU A O 1
ATOM 2939 N N . ILE A 1 354 ? -19.712 10.199 6.087 1.00 90.81 354 ILE A N 1
ATOM 2940 C CA . ILE A 1 354 ? -20.983 9.447 6.097 1.00 90.81 354 ILE A CA 1
ATOM 2941 C C . ILE A 1 354 ? -22.033 10.015 5.129 1.00 90.81 354 ILE A C 1
ATOM 2943 O O . ILE A 1 354 ? -22.716 9.259 4.443 1.00 90.81 354 ILE A O 1
ATOM 2947 N N . CYS A 1 355 ? -22.110 11.343 4.997 1.00 86.62 355 CYS A N 1
ATOM 2948 C CA . CYS A 1 355 ? -23.043 12.025 4.092 1.00 86.62 355 CYS A CA 1
ATOM 2949 C C . CYS A 1 355 ? -22.683 11.867 2.600 1.00 86.62 355 CYS A C 1
ATOM 2951 O O . CYS A 1 355 ? -23.431 12.312 1.734 1.00 86.62 355 CYS A O 1
ATOM 2953 N N . LYS A 1 356 ? -21.535 11.252 2.289 1.00 89.69 356 LYS A N 1
ATOM 2954 C CA . LYS A 1 356 ? -21.045 10.937 0.939 1.00 89.69 356 LYS A CA 1
ATOM 2955 C C . LYS A 1 356 ? -20.824 9.425 0.776 1.00 89.69 356 LYS A C 1
ATOM 2957 O O . LYS A 1 356 ? -19.904 8.994 0.085 1.00 89.69 356 LYS A O 1
ATOM 2962 N N . GLU A 1 357 ? -21.691 8.623 1.402 1.00 86.62 357 GLU A N 1
ATOM 2963 C CA . GLU A 1 357 ? -21.641 7.153 1.465 1.00 86.62 357 GLU A CA 1
ATOM 2964 C C . GLU A 1 357 ? -21.255 6.473 0.141 1.00 86.62 357 GLU A C 1
ATOM 2966 O O . GLU A 1 357 ? -20.367 5.624 0.127 1.00 86.62 357 GLU A O 1
ATOM 2971 N N . GLN A 1 358 ? -21.871 6.868 -0.979 1.00 82.88 358 GLN A N 1
ATOM 2972 C CA . GLN A 1 358 ? -21.627 6.252 -2.291 1.00 82.88 358 GLN A CA 1
ATOM 2973 C C . GLN A 1 358 ? -20.198 6.454 -2.827 1.00 82.88 358 GLN A C 1
ATOM 2975 O O . GLN A 1 358 ? -19.739 5.641 -3.624 1.00 82.88 358 GLN A O 1
ATOM 2980 N N . LEU A 1 359 ? -19.498 7.513 -2.400 1.00 86.19 359 LEU A N 1
ATOM 2981 C CA . LEU A 1 359 ? -18.124 7.819 -2.820 1.00 86.19 359 LEU A CA 1
ATOM 2982 C C . LEU A 1 359 ? -17.073 7.147 -1.928 1.00 86.19 359 LEU A C 1
ATOM 2984 O O . LEU A 1 359 ? -15.991 6.827 -2.407 1.00 86.19 359 LEU A O 1
ATOM 2988 N N . TYR A 1 360 ? -17.384 6.931 -0.645 1.00 91.25 360 TYR A N 1
ATOM 2989 C CA . TYR A 1 360 ? -16.408 6.502 0.369 1.00 91.25 360 TYR A CA 1
ATOM 2990 C C . TYR A 1 360 ? -16.796 5.212 1.106 1.00 91.25 360 TYR A C 1
ATOM 2992 O O . TYR A 1 360 ? -16.264 4.939 2.181 1.00 91.25 360 TYR A O 1
ATOM 3000 N N . LEU A 1 361 ? -17.707 4.405 0.550 1.00 90.00 361 LEU A N 1
ATOM 3001 C CA . LEU A 1 361 ? -18.257 3.182 1.158 1.00 90.00 361 LEU A CA 1
ATOM 3002 C C . LEU A 1 361 ? -17.187 2.270 1.792 1.00 90.00 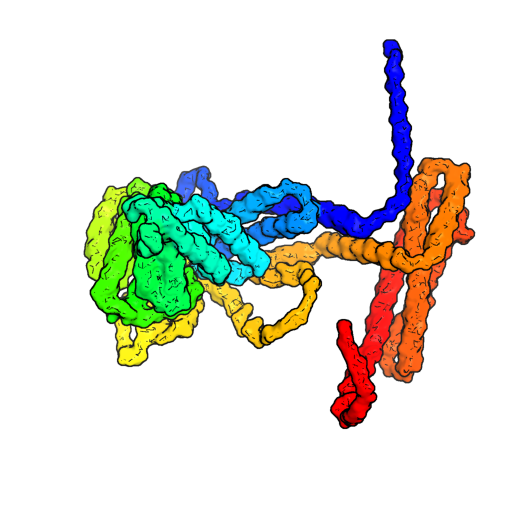361 LEU A C 1
ATOM 3004 O O . LEU A 1 361 ? -17.362 1.809 2.920 1.00 90.00 361 LEU A O 1
ATOM 3008 N N . LEU A 1 362 ? -16.065 2.051 1.099 1.00 90.50 362 LEU A N 1
ATOM 3009 C CA . LEU A 1 362 ? -14.938 1.248 1.593 1.00 90.50 362 LEU A CA 1
ATOM 3010 C C . LEU A 1 362 ? -14.261 1.860 2.826 1.00 90.50 362 LEU A C 1
ATOM 3012 O O . LEU A 1 362 ? -14.019 1.164 3.814 1.00 90.50 362 LEU A O 1
ATOM 3016 N N . VAL A 1 363 ? -13.990 3.166 2.776 1.00 94.19 363 VAL A N 1
ATOM 3017 C CA . VAL A 1 363 ? -13.355 3.935 3.855 1.00 94.19 363 VAL A CA 1
ATOM 3018 C C . VAL A 1 363 ? -14.268 3.973 5.084 1.00 94.19 363 VAL A C 1
ATOM 3020 O O . VAL A 1 363 ? -13.827 3.719 6.201 1.00 94.19 363 VAL A O 1
ATOM 3023 N N . ILE A 1 364 ? -15.567 4.203 4.874 1.00 95.00 364 ILE A N 1
ATOM 3024 C CA . ILE A 1 364 ? -16.602 4.209 5.917 1.00 95.00 364 ILE A CA 1
ATOM 3025 C C . ILE A 1 364 ? -16.703 2.838 6.598 1.00 95.00 364 ILE A C 1
ATOM 3027 O O . ILE A 1 364 ? -16.724 2.766 7.826 1.00 95.00 364 ILE A O 1
ATOM 3031 N N . LEU A 1 365 ? -16.714 1.742 5.831 1.00 93.50 365 LEU A N 1
ATOM 3032 C CA . LEU A 1 365 ? -16.719 0.387 6.391 1.00 93.50 365 LEU A CA 1
ATOM 3033 C C . LEU A 1 365 ? -15.452 0.099 7.207 1.00 93.50 365 LEU A C 1
ATOM 3035 O O . LEU A 1 365 ? -15.551 -0.479 8.286 1.00 93.50 365 LEU A O 1
ATOM 3039 N N . ARG A 1 366 ? -14.275 0.536 6.746 1.00 94.62 366 ARG A N 1
ATOM 3040 C CA . ARG A 1 366 ? -13.016 0.421 7.501 1.00 94.62 366 ARG A CA 1
ATOM 3041 C C . ARG A 1 366 ? -13.034 1.212 8.809 1.00 94.62 366 ARG A C 1
ATOM 3043 O O . ARG A 1 366 ? -12.749 0.637 9.855 1.00 94.62 366 ARG A O 1
ATOM 3050 N N . LEU A 1 367 ? -13.494 2.463 8.792 1.00 97.06 367 LEU A N 1
ATOM 3051 C CA . LEU A 1 367 ? -13.686 3.277 10.001 1.00 97.06 367 LEU A CA 1
ATOM 3052 C C . LEU A 1 367 ? -14.656 2.614 10.997 1.00 97.06 367 LEU A C 1
ATOM 3054 O O . LEU A 1 367 ? -14.384 2.584 12.194 1.00 97.06 367 LEU A O 1
ATOM 3058 N N . ILE A 1 368 ? -15.750 2.013 10.518 1.00 95.94 368 ILE A N 1
ATOM 3059 C CA . ILE A 1 368 ? -16.708 1.272 11.358 1.00 95.94 368 ILE A CA 1
ATOM 3060 C C . ILE A 1 368 ? -16.073 0.009 11.964 1.00 95.94 368 ILE A C 1
ATOM 3062 O O . ILE A 1 368 ? -16.243 -0.238 13.161 1.00 95.94 368 ILE A O 1
ATOM 3066 N N . ARG A 1 369 ? -15.298 -0.762 11.187 1.00 95.19 369 ARG A N 1
ATOM 3067 C CA . ARG A 1 369 ? -14.514 -1.902 11.700 1.00 95.19 369 ARG A CA 1
ATOM 3068 C C . ARG A 1 369 ? -13.478 -1.444 12.739 1.00 95.19 369 ARG A C 1
ATOM 3070 O O . ARG A 1 369 ? -13.314 -2.111 13.756 1.00 95.19 369 ARG A O 1
ATOM 3077 N N . LEU A 1 370 ? -12.840 -0.288 12.545 1.00 96.19 370 LEU A N 1
ATOM 3078 C CA . LEU A 1 370 ? -11.864 0.271 13.485 1.00 96.19 370 LEU A CA 1
ATOM 3079 C C . LEU A 1 370 ? -12.509 0.744 14.801 1.00 96.19 370 LEU A C 1
ATOM 3081 O O . LEU A 1 370 ? -11.990 0.431 15.872 1.00 96.19 370 LEU A O 1
ATOM 3085 N N . LEU A 1 371 ? -13.680 1.397 14.751 1.00 97.00 371 LEU A N 1
ATOM 3086 C CA . LEU A 1 371 ? -14.478 1.698 15.952 1.00 97.00 371 LEU A CA 1
ATOM 3087 C C . LEU A 1 371 ? -14.824 0.427 16.732 1.00 97.00 371 LEU A C 1
ATOM 3089 O O . LEU A 1 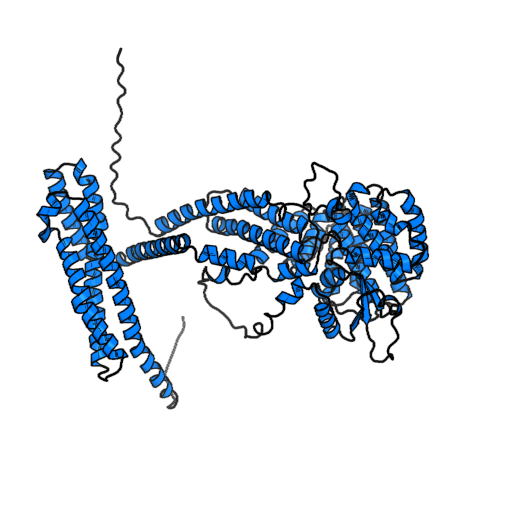371 ? -14.721 0.411 17.957 1.00 97.00 371 LEU A O 1
ATOM 3093 N N . ILE A 1 372 ? -15.208 -0.644 16.031 1.00 95.44 372 ILE A N 1
ATOM 3094 C CA . ILE A 1 372 ? -15.481 -1.942 16.657 1.00 95.44 372 ILE A CA 1
ATOM 3095 C C . ILE A 1 372 ? -14.235 -2.448 17.381 1.00 95.44 372 ILE A C 1
ATOM 3097 O O . ILE A 1 372 ? -14.327 -2.726 18.573 1.00 95.44 372 ILE A O 1
ATOM 3101 N N . LEU A 1 373 ? -13.080 -2.514 16.710 1.00 94.56 373 LEU A N 1
ATOM 3102 C CA . LEU A 1 373 ? -11.819 -2.976 17.305 1.00 94.56 373 LEU A CA 1
ATOM 3103 C C . LEU A 1 373 ? -11.443 -2.178 18.566 1.00 94.56 373 LEU A C 1
ATOM 3105 O O . LEU A 1 373 ? -11.070 -2.782 19.572 1.00 94.56 373 LEU A O 1
ATOM 3109 N N . ILE A 1 374 ? -11.645 -0.853 18.561 1.00 95.12 374 ILE A N 1
ATOM 3110 C CA . ILE A 1 374 ? -11.455 0.001 19.747 1.00 95.12 374 ILE A CA 1
ATOM 3111 C C . ILE A 1 374 ? -12.313 -0.486 20.927 1.00 95.12 374 ILE A C 1
ATOM 3113 O O . ILE A 1 374 ? -11.787 -0.659 22.022 1.00 95.12 374 ILE A O 1
ATOM 3117 N N . GLY A 1 375 ? -13.599 -0.787 20.719 1.00 92.06 375 GLY A N 1
ATOM 3118 C CA . GLY A 1 375 ? -14.474 -1.336 21.768 1.00 92.06 375 GLY A CA 1
ATOM 3119 C C . GLY A 1 375 ? -14.253 -2.822 22.091 1.00 92.06 375 GLY A C 1
ATOM 3120 O O . GLY A 1 375 ? -14.586 -3.293 23.189 1.00 92.06 375 GLY A O 1
ATOM 3121 N N . LEU A 1 376 ? -13.706 -3.602 21.154 1.00 89.62 376 LEU A N 1
ATOM 3122 C CA . LEU A 1 376 ? -13.318 -4.982 21.428 1.00 89.62 376 LEU A CA 1
ATOM 3123 C C . LEU A 1 376 ? -12.172 -5.002 22.442 1.00 89.62 376 LEU A C 1
ATOM 3125 O O . LEU A 1 376 ? -12.315 -5.649 23.482 1.00 89.62 376 LEU A O 1
ATOM 3129 N N . ASN A 1 377 ? -11.123 -4.222 22.194 1.00 89.31 377 ASN A N 1
ATOM 3130 C CA . ASN A 1 377 ? -9.929 -4.164 23.031 1.00 89.31 377 ASN A CA 1
ATOM 3131 C C . ASN A 1 377 ? -10.168 -3.355 24.316 1.00 89.31 377 ASN A C 1
ATOM 3133 O O . ASN A 1 377 ? -9.989 -3.879 25.420 1.00 89.31 377 ASN A O 1
ATOM 3137 N N . GLU A 1 378 ? -10.690 -2.132 24.195 1.00 91.00 378 GLU A N 1
ATOM 3138 C CA . GLU A 1 378 ? -10.975 -1.238 25.317 1.00 91.00 378 GLU A CA 1
ATOM 3139 C C . GLU A 1 378 ? -12.490 -1.071 25.530 1.00 91.00 378 GLU A C 1
ATOM 3141 O O . GLU A 1 378 ? -13.159 -0.175 25.010 1.00 91.00 378 GLU A O 1
ATOM 3146 N N . SER A 1 379 ? -13.050 -1.974 26.338 1.00 87.56 379 SER A N 1
ATOM 3147 C CA . SER A 1 379 ? -14.497 -2.123 26.533 1.00 87.56 379 SER A CA 1
ATOM 3148 C C . SER A 1 379 ? -15.213 -0.894 27.104 1.00 87.56 379 SER A C 1
ATOM 3150 O O . SER A 1 379 ? -16.433 -0.815 26.972 1.00 87.56 379 SER A O 1
ATOM 3152 N N . THR A 1 380 ? -14.500 0.082 27.677 1.00 89.94 380 THR A N 1
ATOM 3153 C CA . THR A 1 380 ? -15.103 1.349 28.135 1.00 89.94 380 THR A CA 1
ATOM 3154 C C . THR A 1 380 ? -15.718 2.182 27.001 1.00 89.94 380 THR A C 1
ATOM 3156 O O . THR A 1 380 ? -16.606 2.989 27.265 1.00 89.94 380 THR A O 1
ATOM 3159 N N . PHE A 1 381 ? -15.341 1.951 25.735 1.00 92.56 381 PHE A N 1
ATOM 3160 C CA . PHE A 1 381 ? -15.909 2.662 24.580 1.00 92.56 381 PHE A CA 1
ATOM 3161 C C . PHE A 1 381 ? -17.146 1.984 23.964 1.00 92.56 381 PHE A C 1
ATOM 3163 O O . PHE A 1 381 ? -17.829 2.617 23.160 1.00 92.56 381 PHE A O 1
ATOM 3170 N N . ILE A 1 382 ? -17.489 0.739 24.329 1.00 91.25 382 ILE A N 1
ATOM 3171 C CA . ILE A 1 382 ? -18.583 -0.032 23.691 1.00 91.25 382 ILE A CA 1
ATOM 3172 C C . ILE A 1 382 ? -19.934 0.699 23.728 1.00 91.25 382 ILE A C 1
ATOM 3174 O O . ILE A 1 382 ? -20.649 0.735 22.727 1.00 91.25 382 ILE A O 1
ATOM 3178 N N . THR A 1 383 ? -20.277 1.335 24.847 1.00 91.94 383 THR A N 1
ATOM 3179 C CA . THR A 1 383 ? -21.525 2.104 24.991 1.00 91.94 383 THR A CA 1
ATOM 3180 C C . THR A 1 383 ? -21.546 3.347 24.097 1.00 91.94 383 THR A C 1
ATOM 3182 O O . THR A 1 383 ? -22.568 3.639 23.470 1.00 91.94 383 THR A O 1
ATOM 3185 N N . ARG A 1 384 ? -20.409 4.046 23.963 1.00 94.50 384 ARG A N 1
ATOM 3186 C CA . ARG A 1 384 ? -20.241 5.179 23.038 1.00 94.50 384 ARG A CA 1
ATOM 3187 C C . ARG A 1 384 ? -20.320 4.726 21.573 1.00 94.50 384 ARG A C 1
ATOM 3189 O O . ARG A 1 384 ? -20.979 5.395 20.782 1.00 94.50 384 ARG A O 1
ATOM 3196 N N . ILE A 1 385 ? -19.747 3.567 21.233 1.00 94.62 385 ILE A N 1
ATOM 3197 C CA . ILE A 1 385 ? -19.832 2.948 19.896 1.00 94.62 385 ILE A CA 1
ATOM 3198 C C . ILE A 1 385 ? -21.283 2.624 19.537 1.00 94.62 385 ILE A C 1
ATOM 3200 O O . ILE A 1 385 ? -21.757 3.075 18.499 1.00 94.62 385 ILE A O 1
ATOM 3204 N N . PHE A 1 386 ? -22.025 1.916 20.395 1.00 94.38 386 PHE A N 1
ATOM 3205 C CA . PHE A 1 386 ? -23.432 1.596 20.120 1.00 94.38 386 PHE A CA 1
ATOM 3206 C C . PHE A 1 386 ? -24.330 2.842 20.061 1.00 94.38 386 PHE A C 1
ATOM 3208 O O . PHE A 1 386 ? -25.259 2.890 19.252 1.00 94.38 386 PHE A O 1
ATOM 3215 N N . SER A 1 387 ? -24.029 3.878 20.849 1.00 93.69 387 SER A N 1
ATOM 3216 C CA . SER A 1 387 ? -24.735 5.166 20.777 1.00 93.69 387 SER A CA 1
ATOM 3217 C C . SER A 1 387 ? -24.503 5.865 19.431 1.00 93.69 387 SER A C 1
ATOM 3219 O O . SER A 1 387 ? -25.457 6.298 18.782 1.00 93.69 387 SER A O 1
ATOM 3221 N N . LEU A 1 388 ? -23.249 5.901 18.965 1.00 94.25 388 LEU A N 1
ATOM 3222 C CA . LEU A 1 388 ? -22.878 6.415 17.645 1.00 94.25 388 LEU A CA 1
ATOM 3223 C C . LEU A 1 388 ? -23.489 5.567 16.515 1.00 94.25 388 LEU A C 1
ATOM 3225 O O . LEU A 1 388 ? -24.006 6.116 15.547 1.00 94.25 388 LEU A O 1
ATOM 3229 N N . PHE A 1 389 ? -23.519 4.240 16.645 1.00 94.56 389 PHE A N 1
ATOM 3230 C CA . PHE A 1 389 ? -24.109 3.346 15.644 1.00 94.56 389 PHE A CA 1
ATOM 3231 C C . PHE A 1 389 ? -25.622 3.550 15.507 1.00 94.56 389 PHE A C 1
ATOM 3233 O O . PHE A 1 389 ? -26.119 3.636 14.383 1.00 94.56 389 PHE A O 1
ATOM 3240 N N . LYS A 1 390 ? -26.345 3.730 16.622 1.00 92.88 390 LYS A N 1
ATOM 3241 C CA . LYS A 1 390 ? -27.773 4.094 16.621 1.00 92.88 390 LYS A CA 1
ATOM 3242 C C . LYS A 1 390 ? -28.028 5.411 15.873 1.00 92.88 390 LYS A C 1
ATOM 3244 O O . LYS A 1 390 ? -29.000 5.501 15.130 1.00 92.88 390 LYS A O 1
ATOM 3249 N N . TYR A 1 391 ? -27.155 6.406 16.041 1.00 91.50 391 TYR A N 1
ATOM 3250 C CA . TYR A 1 391 ? -27.228 7.690 15.333 1.00 91.50 391 TYR A CA 1
ATOM 3251 C C . TYR A 1 391 ? -26.924 7.550 13.829 1.00 91.50 391 TYR A C 1
ATOM 3253 O O . TYR A 1 391 ? -27.679 8.041 12.990 1.00 91.50 391 TYR A O 1
ATOM 3261 N N . LEU A 1 392 ? -25.851 6.836 13.473 1.00 91.31 392 LEU A N 1
ATOM 3262 C CA . LEU A 1 392 ? -25.418 6.658 12.084 1.00 91.31 392 LEU A CA 1
ATOM 3263 C C . LEU A 1 392 ? -26.348 5.747 11.268 1.00 91.31 392 LEU A C 1
ATOM 3265 O O . LEU A 1 392 ? -26.494 5.974 10.071 1.00 91.31 392 LEU A O 1
ATOM 3269 N N . ASN A 1 393 ? -27.021 4.765 11.885 1.00 89.50 393 ASN A N 1
ATOM 3270 C CA . ASN A 1 393 ? -27.931 3.827 11.206 1.00 89.50 393 ASN A CA 1
ATOM 3271 C C . ASN A 1 393 ? -29.033 4.532 10.390 1.00 89.50 393 ASN A C 1
ATOM 3273 O O . ASN A 1 393 ? -29.467 4.011 9.362 1.00 89.50 393 ASN A O 1
ATOM 3277 N N . ASN A 1 394 ? -29.451 5.720 10.831 1.00 85.94 394 ASN A N 1
ATOM 3278 C CA . ASN A 1 394 ? -30.492 6.518 10.185 1.00 85.94 394 ASN A CA 1
ATOM 3279 C C . ASN A 1 394 ? -29.948 7.436 9.071 1.00 85.94 394 ASN A C 1
ATOM 3281 O O . ASN A 1 394 ? -30.738 7.983 8.309 1.00 85.94 394 ASN A O 1
ATOM 3285 N N . LYS A 1 395 ? -28.620 7.606 8.962 1.00 86.81 395 LYS A N 1
ATOM 3286 C CA . LYS A 1 395 ? -27.954 8.436 7.939 1.00 86.81 395 LYS A CA 1
ATOM 3287 C C . LYS A 1 395 ? -27.478 7.660 6.707 1.00 86.81 395 LYS A C 1
ATOM 3289 O O . LYS A 1 395 ? -27.071 8.279 5.732 1.00 86.81 395 LYS A O 1
ATOM 3294 N N . VAL A 1 396 ? -27.476 6.328 6.761 1.00 88.19 396 VAL A N 1
ATOM 3295 C CA . VAL A 1 396 ? -26.885 5.461 5.729 1.00 88.19 396 VAL A CA 1
ATOM 3296 C C . VAL A 1 396 ? -27.938 4.684 4.952 1.00 88.19 396 VAL A C 1
ATOM 3298 O O . VAL A 1 396 ? -29.000 4.339 5.475 1.00 88.19 396 VAL A O 1
ATOM 3301 N N . SER A 1 397 ? -27.630 4.343 3.706 1.00 84.31 397 SER A N 1
ATOM 3302 C CA . SER A 1 397 ? -28.451 3.491 2.848 1.00 84.31 397 SER A CA 1
ATOM 3303 C C . SER A 1 397 ? -27.987 2.029 2.885 1.00 84.31 397 SER A C 1
ATOM 3305 O O . SER A 1 397 ? -28.830 1.144 3.061 1.00 84.31 397 SER A O 1
ATOM 3307 N N . SER A 1 398 ? -26.671 1.786 2.834 1.00 85.44 398 SER A N 1
ATOM 3308 C CA . SER A 1 398 ? -26.024 0.497 2.559 1.00 85.44 398 SER A CA 1
ATOM 3309 C C . SER A 1 398 ? -26.406 -0.622 3.527 1.00 85.44 398 SER A C 1
ATOM 3311 O O . SER A 1 398 ? -26.277 -0.504 4.751 1.00 85.44 398 SER A O 1
ATOM 3313 N N . ALA A 1 399 ? -26.796 -1.768 2.961 1.00 85.44 399 ALA A N 1
ATOM 3314 C CA . ALA A 1 399 ? -27.083 -2.986 3.710 1.00 85.44 399 ALA A CA 1
ATOM 3315 C C . ALA A 1 399 ? -25.848 -3.496 4.474 1.00 85.44 399 ALA A C 1
ATOM 3317 O O . ALA A 1 399 ? -25.969 -3.860 5.645 1.00 85.44 399 ALA A O 1
ATOM 3318 N N . LYS A 1 400 ? -24.654 -3.462 3.862 1.00 83.75 400 LYS A N 1
ATOM 3319 C CA . LYS A 1 400 ? -23.410 -3.944 4.490 1.00 83.75 400 LYS A CA 1
ATOM 3320 C C . LYS A 1 400 ? -22.939 -3.042 5.638 1.00 83.75 400 LYS A C 1
ATOM 3322 O O . LYS A 1 400 ? -22.472 -3.559 6.647 1.00 83.75 400 LYS A O 1
ATOM 3327 N N . ILE A 1 401 ? -23.183 -1.727 5.574 1.00 89.50 401 ILE A N 1
ATOM 3328 C CA . ILE A 1 401 ? -23.001 -0.840 6.740 1.00 89.50 401 ILE A CA 1
ATOM 3329 C C . ILE A 1 401 ? -24.056 -1.145 7.819 1.00 89.50 401 ILE A C 1
ATOM 3331 O O . ILE A 1 401 ? -23.711 -1.373 8.980 1.00 89.50 401 ILE A O 1
ATOM 3335 N N . LYS A 1 402 ? -25.345 -1.220 7.456 1.00 91.06 402 LYS A N 1
ATOM 3336 C CA . LYS A 1 402 ? -26.435 -1.527 8.404 1.00 91.06 402 LYS A CA 1
ATOM 3337 C C . LYS A 1 402 ? -26.274 -2.888 9.097 1.00 91.06 402 LYS A C 1
ATOM 3339 O O . LYS A 1 402 ? -26.718 -3.025 10.234 1.00 91.06 402 LYS A O 1
ATOM 3344 N N . LYS A 1 403 ? -25.600 -3.864 8.473 1.00 92.12 403 LYS A N 1
ATOM 3345 C CA . LYS A 1 403 ? -25.221 -5.156 9.082 1.00 92.12 403 LYS A CA 1
ATOM 3346 C C . LYS A 1 403 ? -24.408 -4.971 10.372 1.00 92.12 403 LYS A C 1
ATOM 3348 O O . LYS A 1 403 ? -24.620 -5.729 11.314 1.00 92.12 403 LYS A O 1
ATOM 3353 N N . TYR A 1 404 ? -23.547 -3.951 10.440 1.00 93.44 404 TYR A N 1
ATOM 3354 C CA . TYR A 1 404 ? -22.825 -3.561 11.656 1.00 93.44 404 TYR A CA 1
ATOM 3355 C C . TYR A 1 404 ? -23.658 -2.648 12.566 1.00 93.44 404 TYR A C 1
ATOM 3357 O O . TYR A 1 404 ? -23.784 -2.922 13.757 1.00 93.44 404 TYR A O 1
ATOM 3365 N N . LEU A 1 405 ? -24.255 -1.579 12.023 1.00 93.25 405 LEU A N 1
ATOM 3366 C CA . LEU A 1 405 ? -24.888 -0.536 12.848 1.00 93.25 405 LEU A CA 1
ATOM 3367 C C . LEU A 1 405 ? -26.164 -0.994 13.583 1.00 93.25 405 LEU A C 1
ATOM 3369 O O . LEU A 1 405 ? -26.557 -0.371 14.566 1.00 93.25 405 LEU A O 1
ATOM 3373 N N . LYS A 1 406 ? -26.801 -2.086 13.139 1.00 93.19 406 LYS A N 1
ATOM 3374 C CA . LYS A 1 406 ? -27.961 -2.698 13.813 1.00 93.19 406 LYS A CA 1
ATOM 3375 C C . LYS A 1 406 ? -27.603 -3.576 15.023 1.00 93.19 406 LYS A C 1
ATOM 3377 O O . LYS A 1 406 ? -28.516 -3.986 15.742 1.00 93.19 406 LYS A O 1
ATOM 3382 N N . GLN A 1 407 ? -26.328 -3.909 15.239 1.00 92.44 407 GLN A N 1
ATOM 3383 C CA . GLN A 1 407 ? -25.926 -4.840 16.300 1.00 92.44 407 GLN A CA 1
ATOM 3384 C C . GLN A 1 407 ? -26.025 -4.208 17.695 1.00 92.44 407 GLN A C 1
ATOM 3386 O O . GLN A 1 407 ? -25.725 -3.030 17.875 1.00 92.44 407 GLN A O 1
ATOM 3391 N N . LYS A 1 408 ? -26.447 -5.008 18.686 1.00 87.50 408 LYS A N 1
ATOM 3392 C CA . LYS A 1 408 ? -26.741 -4.552 20.062 1.00 87.50 408 LYS A CA 1
ATOM 3393 C C . LYS A 1 408 ? -25.900 -5.220 21.162 1.00 87.50 408 LYS A C 1
ATOM 3395 O O . LYS A 1 408 ? -25.995 -4.813 22.314 1.00 87.50 408 LYS A O 1
ATOM 3400 N N . SER A 1 409 ? -25.105 -6.239 20.835 1.00 88.06 409 SER A N 1
ATOM 3401 C CA . SER A 1 409 ? -24.251 -6.979 21.778 1.00 88.06 409 SER A CA 1
ATOM 3402 C C . SER A 1 409 ? -22.841 -7.158 21.213 1.00 88.06 409 SER A C 1
ATOM 3404 O O . SER A 1 409 ? -22.633 -7.099 19.997 1.00 88.06 409 SER A O 1
ATOM 3406 N N . LYS A 1 410 ? -21.855 -7.364 22.094 1.00 86.50 410 LYS A N 1
ATOM 3407 C CA . LYS A 1 410 ? -20.446 -7.510 21.700 1.00 86.50 410 LYS A CA 1
ATOM 3408 C C . LYS A 1 410 ? -20.226 -8.785 20.883 1.00 86.50 410 LYS A C 1
ATOM 3410 O O . LYS A 1 410 ? -19.565 -8.744 19.853 1.00 86.50 410 LYS A O 1
ATOM 3415 N N . GLU A 1 411 ? -20.848 -9.879 21.297 1.00 87.44 411 GLU A N 1
ATOM 3416 C CA . GLU A 1 411 ? -20.823 -11.182 20.639 1.00 87.44 411 GLU A CA 1
ATOM 3417 C C . GLU A 1 411 ? -21.365 -11.106 19.200 1.00 87.44 411 GLU A C 1
ATOM 3419 O O . GLU A 1 411 ? -20.706 -11.570 18.270 1.00 87.44 411 GLU A O 1
ATOM 3424 N N . SER A 1 412 ? -22.511 -10.448 18.972 1.00 88.38 412 SER A N 1
ATOM 3425 C CA . SER A 1 412 ? -23.057 -10.289 17.615 1.00 88.38 412 SER A CA 1
ATOM 3426 C C . SER A 1 412 ? -22.183 -9.392 16.731 1.00 88.38 412 SER A C 1
ATOM 3428 O O . SER A 1 412 ? -22.034 -9.668 15.542 1.00 88.38 412 SER A O 1
ATOM 3430 N N . VAL A 1 413 ? -21.552 -8.356 17.297 1.00 90.62 413 VAL A N 1
ATOM 3431 C CA . VAL A 1 413 ? -20.566 -7.526 16.582 1.00 90.62 413 VAL A CA 1
ATOM 3432 C C . VAL A 1 413 ? -19.329 -8.335 16.179 1.00 90.62 413 VAL A C 1
ATOM 3434 O O . VAL A 1 413 ? -18.900 -8.233 15.030 1.00 90.62 413 VAL A O 1
ATOM 3437 N N . ILE A 1 414 ? -18.780 -9.157 17.082 1.00 89.69 414 ILE A N 1
ATOM 3438 C CA . ILE A 1 414 ? -17.635 -10.039 16.794 1.00 89.69 414 ILE A CA 1
ATOM 3439 C C . ILE A 1 414 ? -17.994 -11.015 15.672 1.00 89.69 414 ILE A C 1
ATOM 3441 O O . ILE A 1 414 ? -17.243 -11.125 14.707 1.00 89.69 414 ILE A O 1
ATOM 3445 N N . ASN A 1 415 ? -19.169 -11.645 15.734 1.00 89.38 415 ASN A N 1
ATOM 3446 C CA . ASN A 1 415 ? -19.613 -12.587 14.707 1.00 89.38 415 ASN A CA 1
ATOM 3447 C C . ASN A 1 415 ? -19.820 -11.913 13.339 1.00 89.38 415 ASN A C 1
ATOM 3449 O O . ASN A 1 415 ? -19.506 -12.514 12.311 1.00 89.38 415 ASN A O 1
ATOM 3453 N N . VAL A 1 416 ? -20.299 -10.663 13.286 1.00 92.12 416 VAL A N 1
ATOM 3454 C CA . VAL A 1 416 ? -20.370 -9.913 12.019 1.00 92.12 416 VAL A CA 1
ATOM 3455 C C . VAL A 1 416 ? -18.973 -9.550 11.509 1.00 92.12 416 VAL A C 1
ATOM 3457 O O . VAL A 1 416 ? -18.725 -9.715 10.318 1.00 92.12 416 VAL A O 1
ATOM 3460 N N . LEU A 1 417 ? -18.056 -9.105 12.377 1.00 92.94 417 LEU A N 1
ATOM 3461 C CA . LEU A 1 417 ? -16.688 -8.745 11.989 1.00 92.94 417 LEU A CA 1
ATOM 3462 C C . LEU A 1 417 ? -15.884 -9.957 11.492 1.00 92.94 417 LEU A C 1
ATOM 3464 O O . LEU A 1 417 ? -15.273 -9.873 10.433 1.00 92.94 417 LEU A O 1
ATOM 3468 N N . TYR A 1 418 ? -15.917 -11.078 12.216 1.00 91.81 418 TYR A N 1
ATOM 3469 C CA . TYR A 1 418 ? -15.213 -12.313 11.857 1.00 91.81 418 TYR A CA 1
ATOM 3470 C C . TYR A 1 418 ? -15.623 -12.821 10.472 1.00 91.81 418 TYR A C 1
ATOM 3472 O O . TYR A 1 418 ? -14.771 -13.016 9.607 1.00 91.81 418 TYR A O 1
ATOM 3480 N N . ASN A 1 419 ? -16.931 -12.981 10.245 1.00 90.56 419 ASN A N 1
ATOM 3481 C CA . ASN A 1 419 ? -17.451 -13.503 8.982 1.00 90.56 419 ASN A CA 1
ATOM 3482 C C . ASN A 1 419 ? -17.251 -12.529 7.809 1.00 90.56 419 ASN A C 1
ATOM 3484 O O . ASN A 1 419 ? -17.111 -12.973 6.677 1.00 90.56 419 ASN A O 1
ATOM 3488 N N . ASP A 1 420 ? -17.233 -11.216 8.063 1.00 90.44 420 ASP A N 1
ATOM 3489 C CA . ASP A 1 420 ? -16.950 -10.204 7.038 1.00 90.44 420 ASP A CA 1
ATOM 3490 C C . ASP A 1 420 ? -15.466 -10.189 6.634 1.00 90.44 420 ASP A C 1
ATOM 3492 O O . ASP A 1 420 ? -15.171 -10.182 5.444 1.00 90.44 420 ASP A O 1
ATOM 3496 N N . LEU A 1 421 ? -14.527 -10.264 7.586 1.00 91.06 421 LEU A N 1
ATOM 3497 C CA . LEU A 1 421 ? -13.091 -10.350 7.274 1.00 91.06 421 LEU A CA 1
ATOM 3498 C C . LEU A 1 421 ? -12.739 -11.660 6.548 1.00 91.06 421 LEU A C 1
ATOM 3500 O O . LEU A 1 421 ? -11.999 -11.643 5.569 1.00 91.06 421 LEU A O 1
ATOM 3504 N N . LYS A 1 422 ? -13.315 -12.784 6.994 1.00 89.44 422 LYS A N 1
ATOM 3505 C CA . LYS A 1 422 ? -13.054 -14.129 6.451 1.00 89.44 422 LYS A CA 1
ATOM 3506 C C . LYS A 1 422 ? -13.680 -14.382 5.068 1.00 89.44 422 LYS A C 1
ATOM 3508 O O . LYS A 1 422 ? -13.295 -15.342 4.409 1.00 89.44 422 LYS A O 1
ATOM 3513 N N . GLU A 1 423 ? -14.604 -13.526 4.620 1.00 88.06 423 GLU A N 1
ATOM 3514 C CA . GLU A 1 423 ? -15.466 -13.658 3.425 1.00 88.06 423 GLU A CA 1
ATOM 3515 C C . GLU A 1 423 ? -14.744 -14.092 2.130 1.00 88.06 423 GLU A C 1
ATOM 3517 O O . GLU A 1 423 ? -15.340 -14.764 1.296 1.00 88.06 423 GLU A O 1
ATOM 3522 N N . THR A 1 424 ? -13.464 -13.738 1.973 1.00 87.06 424 THR A N 1
ATOM 3523 C CA . THR A 1 424 ? -12.634 -14.010 0.776 1.00 87.06 424 THR A CA 1
ATOM 3524 C C . THR A 1 424 ? -11.345 -14.793 1.073 1.00 87.06 424 THR A C 1
ATOM 3526 O O . THR A 1 424 ? -10.553 -15.071 0.173 1.00 87.06 424 THR A O 1
ATOM 3529 N N . GLY A 1 425 ? -11.070 -15.107 2.345 1.00 86.50 425 GLY A N 1
ATOM 3530 C CA . GLY A 1 425 ? -9.786 -15.660 2.806 1.00 86.50 425 GLY A CA 1
ATOM 3531 C C . GLY A 1 425 ? -8.580 -14.701 2.734 1.00 86.50 425 GLY A C 1
ATOM 3532 O O . GLY A 1 425 ? -7.496 -15.041 3.224 1.00 86.50 425 GLY A O 1
ATOM 3533 N N . CYS A 1 426 ? -8.746 -13.502 2.162 1.00 88.75 426 CYS A N 1
ATOM 3534 C CA . CYS A 1 426 ? -7.713 -12.464 2.098 1.00 88.75 426 CYS A CA 1
ATOM 3535 C C . CYS A 1 426 ? -7.359 -11.887 3.478 1.00 88.75 426 CYS A C 1
ATOM 3537 O O . CYS A 1 426 ? -6.212 -11.505 3.690 1.00 88.75 426 CYS A O 1
ATOM 3539 N N . ASP A 1 427 ? -8.285 -11.913 4.438 1.00 90.94 427 ASP A N 1
ATOM 3540 C CA . ASP A 1 427 ? -8.072 -11.468 5.818 1.00 90.94 427 ASP A CA 1
ATOM 3541 C C . ASP A 1 427 ? -8.765 -12.414 6.821 1.00 90.94 427 ASP A C 1
ATOM 3543 O O . ASP A 1 427 ? -9.523 -13.315 6.448 1.00 90.94 427 ASP A O 1
ATOM 3547 N N . SER A 1 428 ? -8.509 -12.222 8.112 1.00 90.69 428 SER A N 1
ATOM 3548 C CA . SER A 1 428 ? -9.196 -12.905 9.211 1.00 90.69 428 SER A CA 1
ATOM 3549 C C . SER A 1 428 ? -9.106 -12.090 10.502 1.00 90.69 428 SER A C 1
ATOM 3551 O O . SER A 1 428 ? -8.134 -11.375 10.727 1.00 90.69 428 SER A O 1
ATOM 3553 N N . LEU A 1 429 ? -10.107 -12.194 11.384 1.00 92.12 429 LEU A N 1
ATOM 3554 C CA . LEU A 1 429 ? -9.959 -11.688 12.754 1.00 92.12 429 LEU A CA 1
ATOM 3555 C C . LEU A 1 429 ? -9.056 -12.648 13.538 1.00 92.12 429 LEU A C 1
ATOM 3557 O O . LEU A 1 429 ? -9.298 -13.857 13.521 1.00 92.12 429 LEU A O 1
ATOM 3561 N N . ILE A 1 430 ? -8.067 -12.106 14.245 1.00 89.75 430 ILE A N 1
ATOM 3562 C CA . ILE A 1 430 ? -7.133 -12.858 15.090 1.00 89.75 430 ILE A CA 1
ATOM 3563 C C . ILE A 1 430 ? -7.019 -12.232 16.484 1.00 89.75 430 ILE A C 1
ATOM 3565 O O . ILE A 1 430 ? -7.317 -11.051 16.682 1.00 89.75 430 ILE A O 1
ATOM 3569 N N . ILE A 1 431 ? -6.580 -13.043 17.444 1.00 87.69 431 ILE A N 1
ATOM 3570 C CA . ILE A 1 431 ? -6.161 -12.625 18.785 1.00 87.69 431 ILE A CA 1
ATOM 3571 C C . ILE A 1 431 ? -4.631 -12.659 18.810 1.00 87.69 431 ILE A C 1
ATOM 3573 O O . ILE A 1 431 ? -4.033 -13.678 18.477 1.00 87.69 431 ILE A O 1
ATOM 3577 N N . VAL A 1 432 ? -3.990 -11.572 19.220 1.00 84.06 432 VAL A N 1
ATOM 3578 C CA . VAL A 1 432 ? -2.551 -11.528 19.514 1.00 84.06 432 VAL A CA 1
ATOM 3579 C C . VAL A 1 432 ? -2.392 -11.553 21.026 1.00 84.06 432 VAL A C 1
ATOM 3581 O O . VAL A 1 432 ? -3.023 -10.740 21.693 1.00 84.06 432 VAL A O 1
ATOM 3584 N N . TYR A 1 433 ? -1.608 -12.494 21.560 1.00 81.38 433 TYR A N 1
ATOM 3585 C CA . TYR A 1 433 ? -1.419 -12.727 22.994 1.00 81.38 433 TYR A CA 1
ATOM 3586 C C . TYR A 1 433 ? 0.067 -12.820 23.361 1.00 81.38 433 TYR A C 1
ATOM 3588 O O . TYR A 1 433 ? 0.760 -13.761 22.973 1.00 81.38 433 TYR A O 1
ATOM 3596 N N . TYR A 1 434 ? 0.538 -11.858 24.153 1.00 76.94 434 TYR A N 1
ATOM 3597 C CA . TYR A 1 434 ? 1.862 -11.909 24.765 1.00 76.94 434 TYR A CA 1
ATOM 3598 C C . TYR A 1 434 ? 1.852 -12.757 26.047 1.00 76.94 434 TYR A C 1
ATOM 3600 O O . TYR A 1 434 ? 1.064 -12.509 26.963 1.00 76.94 434 TYR A O 1
ATOM 3608 N N . GLN A 1 435 ? 2.740 -13.744 26.125 1.00 71.88 435 GLN A N 1
ATOM 3609 C CA . GLN A 1 435 ? 2.940 -14.587 27.298 1.00 71.88 435 GLN A CA 1
ATOM 3610 C C . GLN A 1 435 ? 4.111 -14.046 28.129 1.00 71.88 435 GLN A C 1
ATOM 3612 O O . GLN A 1 435 ? 5.269 -14.160 27.735 1.00 71.88 435 GLN A O 1
ATOM 3617 N N . LEU A 1 436 ? 3.788 -13.468 29.288 1.00 67.25 436 LEU A N 1
ATOM 3618 C CA . LEU A 1 436 ? 4.756 -13.092 30.323 1.00 67.25 436 LEU A CA 1
ATOM 3619 C C . LEU A 1 436 ? 5.228 -14.343 31.071 1.00 67.25 436 LEU A C 1
ATOM 3621 O O . LEU A 1 436 ? 4.400 -15.146 31.497 1.00 67.25 436 LEU A O 1
ATOM 3625 N N . GLU A 1 437 ? 6.540 -14.484 31.254 1.00 58.47 437 GLU A N 1
ATOM 3626 C CA . GLU A 1 437 ? 7.156 -15.706 31.792 1.00 58.47 437 GLU A CA 1
ATOM 3627 C C . GLU A 1 437 ? 6.828 -15.922 33.284 1.00 58.47 437 GLU A C 1
ATOM 3629 O O . GLU A 1 437 ? 6.514 -17.041 33.685 1.00 58.47 437 GLU A O 1
ATOM 3634 N N . ASP A 1 438 ? 6.756 -14.845 34.076 1.00 56.00 438 ASP A N 1
ATOM 3635 C CA . ASP A 1 438 ? 6.457 -14.886 35.521 1.00 56.00 438 ASP A CA 1
ATOM 3636 C C . ASP A 1 438 ? 4.956 -14.966 35.879 1.00 56.00 438 ASP A C 1
ATOM 3638 O O . ASP A 1 438 ? 4.593 -14.940 37.059 1.00 56.00 438 ASP A O 1
ATOM 3642 N N . ILE A 1 439 ? 4.046 -15.014 34.897 1.00 55.12 439 ILE A N 1
ATOM 3643 C CA . ILE A 1 439 ? 2.597 -15.059 35.158 1.00 55.12 439 ILE A CA 1
ATOM 3644 C C . ILE A 1 439 ? 2.040 -16.428 34.743 1.00 55.12 439 ILE A C 1
ATOM 3646 O O . ILE A 1 439 ? 1.938 -16.688 33.542 1.00 55.12 439 ILE A O 1
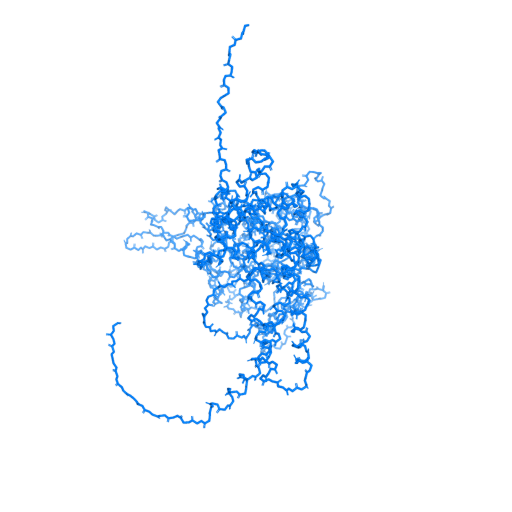ATOM 3650 N N . PRO A 1 440 ? 1.593 -17.285 35.691 1.00 49.47 440 PRO A N 1
ATOM 3651 C CA . PRO A 1 440 ? 1.003 -18.578 35.351 1.00 49.47 440 PRO A CA 1
ATOM 3652 C C . PRO A 1 440 ? -0.193 -18.364 34.425 1.00 49.47 440 PRO A C 1
ATOM 3654 O O . PRO A 1 440 ? -1.017 -17.479 34.675 1.00 49.47 440 PRO A O 1
ATOM 3657 N N . SER A 1 441 ? -0.240 -19.150 33.344 1.00 50.56 441 SER A N 1
ATOM 3658 C CA . SER A 1 441 ? -1.000 -18.887 32.115 1.00 50.56 441 SER A CA 1
ATOM 3659 C C . SER A 1 441 ? -2.411 -18.354 32.373 1.00 50.56 441 SER A C 1
ATOM 3661 O O . SER A 1 441 ? -3.369 -19.114 32.544 1.00 50.56 441 SER A O 1
ATOM 3663 N N . LYS A 1 442 ? -2.552 -17.023 32.378 1.00 52.25 442 LYS A N 1
ATOM 3664 C CA . LYS A 1 442 ? -3.862 -16.384 32.458 1.00 52.25 442 LYS A CA 1
ATOM 3665 C C . LYS A 1 442 ? -4.603 -16.697 31.170 1.00 52.25 442 LYS A C 1
ATOM 3667 O O . LYS A 1 442 ? -4.263 -16.141 30.127 1.00 52.25 442 LYS A O 1
ATOM 3672 N N . ILE A 1 443 ? -5.614 -17.562 31.295 1.00 55.66 443 ILE A N 1
ATOM 3673 C CA . ILE A 1 443 ? -6.685 -17.783 30.317 1.00 55.66 443 ILE A CA 1
ATOM 3674 C C . ILE A 1 443 ? -6.970 -16.458 29.621 1.00 55.66 443 ILE A C 1
ATOM 3676 O O . ILE A 1 443 ? -7.281 -15.461 30.285 1.00 55.66 443 ILE A O 1
ATOM 3680 N N . SER A 1 444 ? -6.818 -16.436 28.295 1.00 60.22 444 SER A N 1
ATOM 3681 C CA . SER A 1 444 ? -7.042 -15.204 27.548 1.00 60.22 444 SER A CA 1
ATOM 3682 C C . SER A 1 444 ? -8.471 -14.742 27.810 1.00 60.22 444 SER A C 1
ATOM 3684 O O . SER A 1 444 ? -9.425 -15.521 27.760 1.00 60.22 444 SER A O 1
ATOM 3686 N N . LYS A 1 445 ? -8.639 -13.435 28.007 1.00 66.19 445 LYS A N 1
ATOM 3687 C CA . LYS A 1 445 ? -9.937 -12.750 28.060 1.00 66.19 445 LYS A CA 1
ATOM 3688 C C . LYS A 1 445 ? -10.807 -13.084 26.840 1.00 66.19 445 LYS A C 1
ATOM 3690 O O . LYS A 1 445 ? -12.033 -12.936 26.880 1.00 66.19 445 LYS A O 1
ATOM 3695 N N . TRP A 1 446 ? -10.169 -13.537 25.761 1.00 71.31 446 TRP A N 1
ATOM 3696 C CA . TRP A 1 446 ? -10.763 -13.891 24.487 1.00 71.31 446 TRP A CA 1
ATOM 3697 C C . TRP A 1 446 ? -10.809 -15.401 24.199 1.00 71.31 446 TRP A C 1
ATOM 3699 O O . TRP A 1 446 ? -11.324 -15.780 23.153 1.00 71.31 446 TRP A O 1
ATOM 3709 N N . GLU A 1 447 ? -10.390 -16.271 25.124 1.00 68.25 447 GLU A N 1
ATOM 3710 C CA . GLU A 1 447 ? -10.353 -17.732 24.925 1.00 68.25 447 GLU A CA 1
ATOM 3711 C C . GLU A 1 447 ? -11.731 -18.334 24.622 1.00 68.25 447 GLU A C 1
ATOM 3713 O O . GLU A 1 447 ? -11.878 -19.205 23.762 1.00 68.25 447 GLU A O 1
ATOM 3718 N N . LYS A 1 448 ? -12.797 -17.766 25.207 1.00 73.25 448 LYS A N 1
ATOM 3719 C CA . LYS A 1 448 ? -14.180 -18.135 24.859 1.00 73.25 448 LYS A CA 1
ATOM 3720 C C . LYS A 1 448 ? -14.537 -17.909 23.379 1.00 73.25 448 LYS A C 1
ATOM 3722 O O . LYS A 1 448 ? -15.572 -18.406 22.941 1.00 73.25 448 LYS A O 1
ATOM 3727 N N . TYR A 1 449 ? -13.728 -17.152 22.630 1.00 76.25 449 TYR A N 1
ATOM 3728 C CA . TYR A 1 449 ? -13.910 -16.877 21.204 1.00 76.25 449 TYR A CA 1
ATOM 3729 C C . TYR A 1 449 ? -13.016 -17.717 20.278 1.00 76.25 449 TYR A C 1
ATOM 3731 O O . TYR A 1 449 ? -13.317 -17.794 19.088 1.00 76.25 449 TYR A O 1
ATOM 3739 N N . GLU A 1 450 ? -11.994 -18.410 20.792 1.00 74.00 450 GLU A N 1
ATOM 3740 C CA . GLU A 1 450 ? -11.214 -19.395 20.014 1.00 74.00 450 GLU A CA 1
ATOM 3741 C C . GLU A 1 450 ? -12.146 -20.490 19.456 1.00 74.00 450 GLU A C 1
ATOM 3743 O O . GLU A 1 450 ? -12.014 -20.921 18.311 1.00 74.00 450 GLU A O 1
ATOM 3748 N N . LYS A 1 451 ? -13.210 -20.813 20.209 1.00 68.75 451 LYS A N 1
ATOM 3749 C CA . LYS A 1 451 ? -14.317 -21.707 19.820 1.00 68.75 451 LYS A CA 1
ATOM 3750 C C . LYS A 1 451 ? -15.099 -21.283 18.562 1.00 68.75 451 LYS A C 1
ATOM 3752 O O . LYS A 1 451 ? -15.812 -22.114 18.011 1.00 68.75 451 LYS A O 1
ATOM 3757 N N . TYR A 1 452 ? -14.972 -20.041 18.084 1.00 69.56 452 TYR A N 1
ATOM 3758 C CA . TYR A 1 452 ? -15.537 -19.602 16.794 1.00 69.56 452 TYR A CA 1
ATOM 3759 C C . TYR A 1 452 ? -14.549 -19.747 15.620 1.00 69.56 452 TYR A C 1
ATOM 3761 O O . TYR A 1 452 ? -14.816 -19.249 14.527 1.00 69.56 452 TYR A O 1
ATOM 3769 N N . GLY A 1 453 ? -13.398 -20.398 15.821 1.00 76.62 453 GLY A N 1
ATOM 3770 C CA . GLY A 1 453 ? -12.351 -20.517 14.804 1.00 76.62 453 GLY A CA 1
ATOM 3771 C C . GLY A 1 453 ? -11.591 -19.207 14.574 1.00 76.62 453 GLY A C 1
ATOM 3772 O O . GLY A 1 453 ? -11.198 -18.913 13.442 1.00 76.62 453 GLY A O 1
ATOM 3773 N N . ILE A 1 454 ? -11.431 -18.397 15.624 1.00 86.00 454 ILE A N 1
ATOM 3774 C CA . ILE A 1 454 ? -10.531 -17.238 15.644 1.00 86.00 454 ILE A CA 1
ATOM 3775 C C . ILE A 1 454 ? -9.145 -17.734 16.051 1.00 86.00 454 ILE A C 1
ATOM 3777 O O . ILE A 1 454 ? -9.000 -18.366 17.095 1.00 86.00 454 ILE A O 1
ATOM 3781 N N . ILE A 1 455 ? -8.132 -17.449 15.230 1.00 86.75 455 ILE A N 1
ATOM 3782 C CA . ILE A 1 455 ? -6.755 -17.884 15.494 1.00 86.75 455 ILE A CA 1
ATOM 3783 C C . ILE A 1 455 ? -6.131 -16.983 16.565 1.00 86.75 455 ILE A C 1
ATOM 3785 O O . ILE A 1 455 ? -6.275 -15.758 16.517 1.00 86.75 455 ILE A O 1
ATOM 3789 N N . LYS A 1 456 ? -5.414 -17.598 17.506 1.00 86.00 456 LYS A N 1
ATOM 3790 C CA . LYS A 1 456 ? -4.652 -16.944 18.573 1.00 86.00 456 LYS A CA 1
ATOM 3791 C C . LYS A 1 456 ? -3.157 -17.104 18.317 1.00 86.00 456 LYS A C 1
ATOM 3793 O O . LYS A 1 456 ? -2.666 -18.222 18.206 1.00 86.00 456 LYS A O 1
ATOM 3798 N N . LEU A 1 457 ? -2.446 -15.984 18.228 1.00 83.94 457 LEU A N 1
ATOM 3799 C CA . LEU A 1 457 ? -0.988 -15.930 18.176 1.00 83.94 457 LEU A CA 1
ATOM 3800 C C . LEU A 1 457 ? -0.443 -15.761 19.595 1.00 83.94 457 LEU A C 1
ATOM 3802 O O . LEU A 1 457 ? -0.488 -14.656 20.132 1.00 83.94 457 LEU A O 1
ATOM 3806 N N . THR A 1 458 ? 0.077 -16.834 20.185 1.00 80.44 458 THR A N 1
ATOM 3807 C CA . THR A 1 458 ? 0.831 -16.775 21.448 1.00 80.44 458 THR A CA 1
ATOM 3808 C C . THR A 1 458 ? 2.316 -16.550 21.158 1.00 80.44 458 THR A C 1
ATOM 3810 O O . THR A 1 458 ? 2.867 -17.197 20.269 1.00 80.44 458 THR A O 1
ATOM 3813 N N . TYR A 1 459 ? 2.974 -15.660 21.904 1.00 78.50 459 TYR A N 1
ATOM 3814 C CA . TYR A 1 459 ? 4.425 -15.442 21.833 1.00 78.50 459 TYR A CA 1
ATOM 3815 C C . TYR A 1 459 ? 4.971 -14.890 23.160 1.00 78.50 459 TYR A C 1
ATOM 3817 O O . TYR A 1 459 ? 4.302 -14.092 23.809 1.00 78.50 459 TYR A O 1
ATOM 3825 N N . ASN A 1 460 ? 6.198 -15.256 23.540 1.00 76.69 460 ASN A N 1
ATOM 3826 C CA . ASN A 1 460 ? 6.956 -14.656 24.657 1.00 76.69 460 ASN A CA 1
ATOM 3827 C C . ASN A 1 460 ? 8.134 -13.777 24.179 1.00 76.69 460 ASN A C 1
ATOM 3829 O O . ASN A 1 460 ? 8.710 -13.022 24.960 1.00 76.69 460 ASN A O 1
ATOM 3833 N N . SER A 1 461 ? 8.485 -13.834 22.889 1.00 73.19 461 SER A N 1
ATOM 3834 C CA . SER A 1 461 ? 9.610 -13.096 22.304 1.00 73.19 461 SER A CA 1
ATOM 3835 C C . SER A 1 461 ? 9.276 -12.533 20.915 1.00 73.19 461 SER A C 1
ATOM 3837 O O . SER A 1 461 ? 8.368 -13.007 20.228 1.00 73.19 461 SER A O 1
ATOM 3839 N N . ALA A 1 462 ? 10.047 -11.547 20.444 1.00 73.00 462 ALA A N 1
ATOM 3840 C CA . ALA A 1 462 ? 9.904 -11.025 19.079 1.00 73.00 462 ALA A CA 1
ATOM 3841 C C . ALA A 1 462 ? 10.324 -12.035 17.985 1.00 73.00 462 ALA A C 1
ATOM 3843 O O . ALA A 1 462 ? 9.910 -11.897 16.833 1.00 73.00 462 ALA A O 1
ATOM 3844 N N . LYS A 1 463 ? 11.125 -13.058 18.324 1.00 76.38 463 LYS A N 1
ATOM 3845 C CA . LYS A 1 463 ? 11.465 -14.174 17.424 1.00 76.38 463 LYS A CA 1
ATOM 3846 C C . LYS A 1 463 ? 10.263 -15.107 17.272 1.00 76.38 463 LYS A C 1
ATOM 3848 O O . LYS A 1 463 ? 9.880 -15.442 16.153 1.00 76.38 463 LYS A O 1
ATOM 3853 N N . ASP A 1 464 ? 9.641 -15.454 18.392 1.00 76.56 464 ASP A N 1
ATOM 3854 C CA . ASP A 1 464 ? 8.472 -16.327 18.483 1.00 76.56 464 ASP A CA 1
ATOM 3855 C C . ASP A 1 464 ? 7.253 -15.676 17.826 1.00 76.56 464 ASP A C 1
ATOM 3857 O O . ASP A 1 464 ? 6.567 -16.321 17.039 1.00 76.56 464 ASP A O 1
ATOM 3861 N N . PHE A 1 465 ? 7.069 -14.364 18.004 1.00 78.50 465 PHE A N 1
ATOM 3862 C CA . PHE A 1 465 ? 6.073 -13.589 17.263 1.00 78.50 465 PHE A CA 1
ATOM 3863 C C . PHE A 1 465 ? 6.260 -13.698 15.745 1.00 78.50 465 PHE A C 1
ATOM 3865 O O . PHE A 1 465 ? 5.320 -14.047 15.035 1.00 78.50 465 PHE A O 1
ATOM 3872 N N . ARG A 1 466 ? 7.477 -13.462 15.229 1.00 76.19 466 ARG A N 1
ATOM 3873 C CA . ARG A 1 466 ? 7.769 -13.593 13.787 1.00 76.19 466 ARG A CA 1
ATOM 3874 C C . ARG A 1 466 ? 7.563 -15.025 13.283 1.00 76.19 466 ARG A C 1
ATOM 3876 O O . ARG A 1 466 ? 7.120 -15.195 12.150 1.00 76.19 466 ARG A O 1
ATOM 3883 N N . SER A 1 467 ? 7.835 -16.034 14.114 1.00 79.00 467 SER A N 1
ATOM 3884 C CA . SER A 1 467 ? 7.544 -17.445 13.822 1.00 79.00 467 SER A CA 1
ATOM 3885 C C . SER A 1 467 ? 6.034 -17.694 13.703 1.00 79.00 467 SER A C 1
ATOM 3887 O O . SER A 1 467 ? 5.565 -18.197 12.681 1.00 79.00 467 SER A O 1
ATOM 3889 N N . ALA A 1 468 ? 5.256 -17.242 14.690 1.00 79.00 468 ALA A N 1
ATOM 3890 C CA . ALA A 1 468 ? 3.800 -17.351 14.716 1.00 79.00 468 ALA A CA 1
ATOM 3891 C C . ALA A 1 468 ? 3.131 -16.571 13.562 1.00 79.00 468 ALA A C 1
ATOM 3893 O O . ALA A 1 468 ? 2.151 -17.041 12.984 1.00 79.00 468 ALA A O 1
ATOM 3894 N N . LEU A 1 469 ? 3.703 -15.432 13.140 1.00 78.31 469 LEU A N 1
ATOM 3895 C CA . LEU A 1 469 ? 3.297 -14.741 11.910 1.00 78.31 469 LEU A CA 1
ATOM 3896 C C . LEU A 1 469 ? 3.468 -15.624 10.668 1.00 78.31 469 LEU A C 1
ATOM 3898 O O . LEU A 1 469 ? 2.554 -15.677 9.849 1.00 78.31 469 LEU A O 1
ATOM 3902 N N . GLN A 1 470 ? 4.592 -16.339 10.506 1.00 76.69 470 GLN A N 1
ATOM 3903 C CA . GLN A 1 470 ? 4.766 -17.212 9.334 1.00 76.69 470 GLN A CA 1
ATOM 3904 C C . GLN A 1 470 ? 3.697 -18.315 9.281 1.00 76.69 470 GLN A C 1
ATOM 3906 O O . GLN A 1 470 ? 3.231 -18.645 8.193 1.00 76.69 470 GLN A O 1
ATOM 3911 N N . GLN A 1 471 ? 3.273 -18.839 10.436 1.00 77.75 471 GLN A N 1
ATOM 3912 C CA . GLN A 1 471 ? 2.284 -19.921 10.532 1.00 77.75 471 GLN A CA 1
ATOM 3913 C C . GLN A 1 471 ? 0.870 -19.517 10.079 1.00 77.75 471 GLN A C 1
ATOM 3915 O O . GLN A 1 471 ? 0.114 -20.379 9.639 1.00 77.75 471 GLN A O 1
ATOM 3920 N N . ILE A 1 472 ? 0.503 -18.229 10.152 1.00 76.88 472 ILE A N 1
ATOM 3921 C CA . ILE A 1 472 ? -0.836 -17.745 9.753 1.00 76.88 472 ILE A CA 1
ATOM 3922 C C . ILE A 1 472 ? -0.887 -17.056 8.382 1.00 76.88 472 ILE A C 1
ATOM 3924 O O . ILE A 1 472 ? -1.935 -16.519 8.001 1.00 76.88 472 ILE A O 1
ATOM 3928 N N . LYS A 1 473 ? 0.227 -17.054 7.638 1.00 74.56 473 LYS A N 1
ATOM 3929 C CA . LYS A 1 473 ? 0.277 -16.561 6.255 1.00 74.56 473 LYS A CA 1
ATOM 3930 C C . LYS A 1 473 ? -0.763 -17.264 5.374 1.00 74.56 473 LYS A C 1
ATOM 3932 O O . LYS A 1 473 ? -1.172 -18.395 5.627 1.00 74.56 473 LYS A O 1
ATOM 3937 N N . SER A 1 474 ? -1.178 -16.592 4.301 1.00 66.88 474 SER A N 1
ATOM 3938 C CA . SER A 1 474 ? -1.981 -17.236 3.256 1.00 66.88 474 SER A CA 1
ATOM 3939 C C . SER A 1 474 ? -1.239 -18.448 2.676 1.00 66.88 474 SER A C 1
ATOM 3941 O O . SER A 1 474 ? -0.025 -18.385 2.481 1.00 66.88 474 SER A O 1
ATOM 3943 N N . SER A 1 475 ? -1.960 -19.525 2.348 1.00 63.22 475 SER A N 1
ATOM 3944 C CA . SER A 1 475 ? -1.392 -20.757 1.775 1.00 63.22 475 SER A CA 1
ATOM 3945 C C . SER A 1 475 ? -0.577 -20.514 0.498 1.00 63.22 475 SER A C 1
ATOM 3947 O O . SER A 1 475 ? 0.437 -21.171 0.286 1.00 63.22 475 SER A O 1
ATOM 3949 N N . VAL A 1 476 ? -0.959 -19.507 -0.295 1.00 59.75 476 VAL A N 1
ATOM 3950 C CA . VAL A 1 476 ? -0.224 -19.042 -1.487 1.00 59.75 476 VAL A CA 1
ATOM 3951 C C . VAL A 1 476 ? 1.199 -18.582 -1.140 1.00 59.75 476 VAL A C 1
ATOM 3953 O O . VAL A 1 476 ? 2.130 -18.839 -1.891 1.00 59.75 476 VAL A O 1
ATOM 3956 N N . VAL A 1 477 ? 1.380 -17.946 0.021 1.00 57.81 477 VAL A N 1
ATOM 3957 C CA . VAL A 1 477 ? 2.685 -17.467 0.514 1.00 57.81 477 VAL A CA 1
ATOM 3958 C C . VAL A 1 477 ? 3.437 -18.569 1.272 1.00 57.81 477 VAL A C 1
ATOM 3960 O O . VAL A 1 477 ? 4.663 -18.557 1.325 1.00 57.81 477 VAL A O 1
ATOM 3963 N N . ALA A 1 478 ? 2.727 -19.549 1.839 1.00 49.38 478 ALA A N 1
ATOM 3964 C CA . ALA A 1 478 ? 3.350 -20.708 2.479 1.00 49.38 478 ALA A CA 1
ATOM 3965 C C . ALA A 1 478 ? 4.076 -21.615 1.464 1.00 49.38 478 ALA A C 1
ATOM 3967 O O . ALA A 1 478 ? 5.158 -22.109 1.771 1.00 49.38 478 ALA A O 1
ATOM 3968 N N . GLY A 1 479 ? 3.528 -21.784 0.253 1.00 38.47 479 GLY A N 1
ATOM 3969 C CA . GLY A 1 479 ? 4.134 -22.613 -0.799 1.00 38.47 479 GLY A CA 1
ATOM 3970 C C . GLY A 1 479 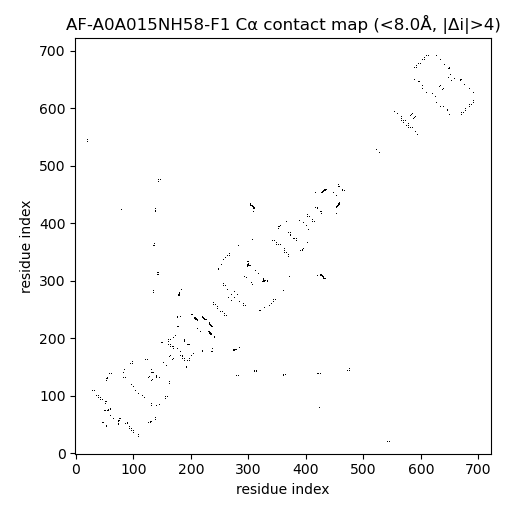? 5.491 -22.106 -1.308 1.00 38.47 479 GLY A C 1
ATOM 3971 O O . GLY A 1 479 ? 6.391 -22.906 -1.541 1.00 38.47 479 GLY A O 1
ATOM 3972 N N . GLY A 1 480 ? 5.682 -20.786 -1.415 1.00 36.22 480 GLY A N 1
ATOM 3973 C CA . GLY A 1 480 ? 6.938 -20.196 -1.908 1.00 36.22 480 GLY A CA 1
ATOM 3974 C C . GLY A 1 480 ? 8.117 -20.247 -0.922 1.00 36.22 480 GLY A C 1
ATOM 3975 O O . GLY A 1 480 ? 9.260 -20.025 -1.308 1.00 36.22 480 GLY A O 1
ATOM 3976 N N . ASN A 1 481 ? 7.869 -20.551 0.355 1.00 33.09 481 ASN A N 1
ATOM 3977 C CA . ASN A 1 481 ? 8.861 -20.425 1.432 1.00 33.09 481 ASN A CA 1
ATOM 3978 C C . ASN A 1 481 ? 9.880 -21.586 1.520 1.00 33.09 481 ASN A C 1
ATOM 3980 O O . ASN A 1 481 ? 10.725 -21.579 2.416 1.00 33.09 481 ASN A O 1
ATOM 3984 N N . VAL A 1 482 ? 9.814 -22.590 0.637 1.00 29.27 482 VAL A N 1
ATOM 3985 C CA . VAL A 1 482 ? 10.696 -23.777 0.687 1.00 29.27 482 VAL A CA 1
ATOM 3986 C C . VAL A 1 482 ? 12.121 -23.468 0.192 1.00 29.27 482 VAL A C 1
ATOM 3988 O O . VAL A 1 482 ? 13.068 -24.122 0.622 1.00 29.27 482 VAL A O 1
ATOM 3991 N N . ILE A 1 483 ? 12.304 -22.440 -0.650 1.00 30.48 483 ILE A N 1
ATOM 3992 C CA . ILE A 1 483 ? 13.570 -22.162 -1.359 1.00 30.48 483 ILE A CA 1
ATOM 3993 C C . ILE A 1 483 ? 14.147 -20.775 -1.001 1.00 30.48 483 ILE A C 1
ATOM 3995 O O . ILE A 1 483 ? 14.364 -19.934 -1.865 1.00 30.48 483 ILE A O 1
ATOM 3999 N N . SER A 1 484 ? 14.395 -20.492 0.286 1.00 29.91 484 SER A N 1
ATOM 4000 C CA . SER A 1 484 ? 15.248 -19.346 0.686 1.00 29.91 484 SER A CA 1
ATOM 4001 C C . SER A 1 484 ? 15.761 -19.419 2.135 1.00 29.91 484 SER A C 1
ATOM 4003 O O . SER A 1 484 ? 15.227 -18.780 3.041 1.00 29.91 484 SER A O 1
ATOM 4005 N N . LYS A 1 485 ? 16.853 -20.165 2.372 1.00 25.62 485 LYS A N 1
ATOM 4006 C CA . LYS A 1 485 ? 17.605 -20.080 3.649 1.00 25.62 485 LYS A CA 1
ATOM 4007 C C . LYS A 1 485 ? 19.132 -20.234 3.591 1.00 25.62 485 LYS A C 1
ATOM 4009 O O . LYS A 1 485 ? 19.779 -19.876 4.569 1.00 25.62 485 LYS A O 1
ATOM 4014 N N . ASN A 1 486 ? 19.708 -20.693 2.474 1.00 25.48 486 ASN A N 1
ATOM 4015 C CA . ASN A 1 486 ? 21.118 -21.123 2.420 1.00 25.48 486 ASN A CA 1
ATOM 4016 C C . ASN A 1 486 ? 22.035 -20.270 1.508 1.00 25.48 486 ASN A C 1
ATOM 4018 O O . ASN A 1 486 ? 23.153 -20.687 1.234 1.00 25.48 486 ASN A O 1
ATOM 4022 N N . GLN A 1 487 ? 21.598 -19.097 1.027 1.00 27.69 487 GLN A N 1
ATOM 4023 C CA . GLN A 1 487 ? 22.366 -18.268 0.067 1.00 27.69 487 GLN A CA 1
ATOM 4024 C C . GLN A 1 487 ? 22.667 -16.829 0.533 1.00 27.69 487 GLN A C 1
ATOM 4026 O O . GLN A 1 487 ? 23.061 -15.985 -0.263 1.00 27.69 487 GLN A O 1
ATOM 4031 N N . SER A 1 488 ? 22.526 -16.520 1.826 1.00 26.09 488 SER A N 1
ATOM 4032 C CA . SER A 1 488 ? 22.832 -15.185 2.372 1.00 26.09 488 SER A CA 1
ATOM 4033 C C . SER A 1 488 ? 23.979 -15.199 3.390 1.00 26.09 488 SER A C 1
ATOM 4035 O O . SER A 1 488 ? 23.865 -14.574 4.447 1.00 26.09 488 SER A O 1
ATOM 4037 N N . GLN A 1 489 ? 25.061 -15.942 3.116 1.00 26.77 489 GLN A N 1
ATOM 4038 C CA . GLN A 1 489 ? 26.232 -15.976 4.004 1.00 26.77 489 GLN A CA 1
ATOM 4039 C C . GLN A 1 489 ? 27.572 -16.319 3.312 1.00 26.77 489 GLN A C 1
ATOM 4041 O O . GLN A 1 489 ? 28.332 -17.153 3.793 1.00 26.77 489 GLN A O 1
ATOM 4046 N N . SER A 1 490 ? 27.898 -15.629 2.214 1.00 24.42 490 SER A N 1
ATOM 4047 C CA . SER A 1 490 ? 29.241 -15.640 1.605 1.00 24.42 490 SER A CA 1
ATOM 4048 C C . SER A 1 490 ? 29.773 -14.212 1.416 1.00 24.42 490 SER A C 1
ATOM 4050 O O . SER A 1 490 ? 29.281 -13.456 0.586 1.00 24.42 490 SER A O 1
ATOM 4052 N N . GLN A 1 491 ? 30.743 -13.881 2.269 1.00 27.03 491 GLN A N 1
ATOM 4053 C CA . GLN A 1 491 ? 31.671 -12.739 2.307 1.00 27.03 491 GLN A CA 1
ATOM 4054 C C . GLN A 1 491 ? 31.630 -11.689 1.177 1.00 27.03 491 GLN A C 1
ATOM 4056 O O . GLN A 1 491 ? 31.831 -11.978 0.003 1.00 27.03 491 GLN A O 1
ATOM 4061 N N . SER A 1 492 ? 31.538 -10.423 1.589 1.00 24.94 492 SER A N 1
ATOM 4062 C CA . SER A 1 492 ? 31.980 -9.264 0.810 1.00 24.94 492 SER A CA 1
ATOM 4063 C C . SER A 1 492 ? 33.510 -9.185 0.740 1.00 24.94 492 SER A C 1
ATOM 4065 O O . SER A 1 492 ? 34.149 -9.278 1.786 1.00 24.94 492 SER A O 1
ATOM 4067 N N . ASN A 1 493 ? 34.058 -8.911 -0.445 1.00 21.67 493 ASN A N 1
ATOM 4068 C CA . ASN A 1 493 ? 35.311 -8.177 -0.679 1.00 21.67 493 ASN A CA 1
ATOM 4069 C C . ASN A 1 493 ? 35.276 -7.575 -2.107 1.00 21.67 493 ASN A C 1
ATOM 4071 O O . ASN A 1 493 ? 34.275 -7.726 -2.809 1.00 21.67 493 ASN A O 1
ATOM 4075 N N . GLU A 1 494 ? 36.279 -6.780 -2.480 1.00 25.78 494 GLU A N 1
ATOM 4076 C CA . GLU A 1 494 ? 36.108 -5.651 -3.413 1.00 25.78 494 GLU A CA 1
ATOM 4077 C C . GLU A 1 494 ? 36.500 -5.907 -4.885 1.00 25.78 494 GLU A C 1
ATOM 4079 O O . GLU A 1 494 ? 37.314 -6.773 -5.175 1.00 25.78 494 GLU A O 1
ATOM 4084 N N . SER A 1 495 ? 35.948 -5.068 -5.783 1.00 24.88 495 SER A N 1
ATOM 4085 C CA . SER A 1 495 ? 36.434 -4.689 -7.136 1.00 24.88 495 SER A CA 1
ATOM 4086 C C . SER A 1 495 ? 36.985 -5.787 -8.071 1.00 24.88 495 SER A C 1
ATOM 4088 O O . SER A 1 495 ? 38.044 -6.358 -7.845 1.00 24.88 495 SER A O 1
ATOM 4090 N N . SER A 1 496 ? 36.439 -5.959 -9.275 1.00 26.56 496 SER A N 1
ATOM 4091 C CA . SER A 1 496 ? 36.577 -4.959 -10.354 1.00 26.56 496 SER A CA 1
ATOM 4092 C C . SER A 1 496 ? 35.710 -5.300 -11.586 1.00 26.56 496 SER A C 1
ATOM 4094 O O . SER A 1 496 ? 35.129 -6.374 -11.644 1.00 26.56 496 SER A O 1
ATOM 4096 N N . ASP A 1 497 ? 35.603 -4.334 -12.509 1.00 25.50 497 ASP A N 1
ATOM 4097 C CA . ASP A 1 497 ? 35.112 -4.357 -13.902 1.00 25.50 497 ASP A CA 1
ATOM 4098 C C . ASP A 1 497 ? 33.880 -5.176 -14.342 1.00 25.50 497 ASP A C 1
ATOM 4100 O O . ASP A 1 497 ? 33.644 -6.334 -14.018 1.00 25.50 497 ASP A O 1
ATOM 4104 N N . LYS A 1 498 ? 33.053 -4.519 -15.167 1.00 32.34 498 LYS A N 1
ATOM 4105 C CA . LYS A 1 498 ? 31.753 -5.024 -15.619 1.00 32.34 498 LYS A CA 1
ATOM 4106 C C . LYS A 1 498 ? 31.786 -5.429 -17.086 1.00 32.34 498 LYS A C 1
ATOM 4108 O O . LYS A 1 498 ? 31.724 -4.563 -17.952 1.00 32.34 498 LYS A O 1
ATOM 4113 N N . ASN A 1 499 ? 31.655 -6.725 -17.331 1.00 24.94 499 ASN A N 1
ATOM 4114 C CA . ASN A 1 499 ? 30.817 -7.220 -18.418 1.00 24.94 499 ASN A CA 1
ATOM 4115 C C . ASN A 1 499 ? 29.641 -7.968 -17.780 1.00 24.94 499 ASN A C 1
ATOM 4117 O O . ASN A 1 499 ? 29.713 -9.167 -17.543 1.00 24.94 499 ASN A O 1
ATOM 4121 N N . THR A 1 500 ? 28.578 -7.240 -17.422 1.00 27.91 500 THR A N 1
ATOM 4122 C CA . THR A 1 500 ? 27.319 -7.866 -16.988 1.00 27.91 500 THR A CA 1
ATOM 4123 C C . THR A 1 500 ? 26.669 -8.537 -18.186 1.00 27.91 500 THR A C 1
ATOM 4125 O O . THR A 1 500 ? 26.217 -7.828 -19.090 1.00 27.91 500 THR A O 1
ATOM 4128 N N . ASP A 1 501 ? 26.621 -9.867 -18.180 1.00 28.27 501 ASP A N 1
ATOM 4129 C CA . ASP A 1 501 ? 25.966 -10.629 -19.237 1.00 28.27 501 ASP A CA 1
ATOM 4130 C C . ASP A 1 501 ? 24.447 -10.362 -19.252 1.00 28.27 501 ASP A C 1
ATOM 4132 O O . ASP A 1 501 ? 23.826 -10.012 -18.242 1.00 28.27 501 ASP A O 1
ATOM 4136 N N . LEU A 1 502 ? 23.843 -10.453 -20.435 1.00 32.31 502 LEU A N 1
ATOM 4137 C CA . LEU A 1 502 ? 22.446 -10.077 -20.670 1.00 32.31 502 LEU A CA 1
ATOM 4138 C C . LEU A 1 502 ? 21.454 -11.203 -20.334 1.00 32.31 502 LEU A C 1
ATOM 4140 O O . LEU A 1 502 ? 20.270 -10.925 -20.120 1.00 32.31 502 LEU A O 1
ATOM 4144 N N . THR A 1 503 ? 21.940 -12.440 -20.251 1.00 32.91 503 THR A N 1
ATOM 4145 C CA . THR A 1 503 ? 21.224 -13.680 -19.901 1.00 32.91 503 THR A CA 1
ATOM 4146 C C . THR A 1 503 ? 20.740 -13.699 -18.447 1.00 32.91 503 THR A C 1
ATOM 4148 O O . THR A 1 503 ? 19.534 -13.825 -18.214 1.00 32.91 503 THR A O 1
ATOM 4151 N N . ASP A 1 504 ? 21.630 -13.450 -17.478 1.00 30.73 504 ASP A N 1
ATOM 4152 C CA . ASP A 1 504 ? 21.362 -13.482 -16.022 1.00 30.73 504 ASP A CA 1
ATOM 4153 C C . ASP A 1 504 ? 20.143 -12.652 -15.574 1.00 30.73 504 ASP A C 1
ATOM 4155 O O . ASP A 1 504 ? 19.530 -12.900 -14.533 1.00 30.73 504 ASP A O 1
ATOM 4159 N N . THR A 1 505 ? 19.768 -11.638 -16.358 1.00 36.91 505 THR A N 1
ATOM 4160 C CA . THR A 1 505 ? 18.680 -10.707 -16.022 1.00 36.91 505 THR A CA 1
ATOM 4161 C C . THR A 1 505 ? 17.281 -11.343 -16.107 1.00 36.91 505 THR A C 1
ATOM 4163 O O . THR A 1 505 ? 16.326 -10.756 -15.588 1.00 36.91 505 THR A O 1
ATOM 4166 N N . PHE A 1 506 ? 17.129 -12.509 -16.748 1.00 31.59 506 PHE A N 1
ATOM 4167 C CA . PHE A 1 506 ? 15.836 -13.197 -16.883 1.00 31.59 506 PHE A CA 1
ATOM 4168 C C . PHE A 1 506 ? 15.645 -14.388 -15.936 1.00 31.59 506 PHE A C 1
ATOM 4170 O O . PHE A 1 506 ? 14.525 -14.590 -15.468 1.00 31.59 506 PHE A O 1
ATOM 4177 N N . GLU A 1 507 ? 16.697 -15.139 -15.606 1.00 37.25 507 GLU A N 1
ATOM 4178 C CA . GLU A 1 507 ? 16.571 -16.367 -14.799 1.00 37.25 507 GLU A CA 1
ATOM 4179 C C . GLU A 1 507 ? 16.232 -16.094 -13.323 1.00 37.25 507 GLU A C 1
ATOM 4181 O O . GLU A 1 507 ? 15.553 -16.887 -12.675 1.00 37.25 507 GLU A O 1
ATOM 4186 N N . GLN A 1 508 ? 16.606 -14.923 -12.798 1.00 35.75 508 GLN A N 1
ATOM 4187 C CA . GLN A 1 508 ? 16.352 -14.523 -11.405 1.00 35.75 508 GLN A CA 1
ATOM 4188 C C . GLN A 1 508 ? 14.886 -14.124 -11.107 1.00 35.75 508 GLN A C 1
ATOM 4190 O O . GLN A 1 508 ? 14.593 -13.539 -10.063 1.00 35.75 508 GLN A O 1
ATOM 4195 N N . LEU A 1 509 ? 13.945 -14.404 -12.015 1.00 35.94 509 LEU A N 1
ATOM 4196 C CA . LEU A 1 509 ? 12.525 -14.082 -11.862 1.00 35.94 509 LEU A CA 1
ATOM 4197 C C . LEU A 1 509 ? 11.706 -15.321 -11.468 1.00 35.94 509 LEU A C 1
ATOM 4199 O O . LEU A 1 509 ? 11.208 -16.072 -12.312 1.00 35.94 509 LEU A O 1
ATOM 4203 N N . ALA A 1 510 ? 11.512 -15.483 -10.157 1.00 36.62 510 ALA A N 1
ATOM 4204 C CA . ALA A 1 510 ? 10.629 -16.482 -9.552 1.00 36.62 510 ALA A CA 1
ATOM 4205 C C . ALA A 1 510 ? 9.136 -16.139 -9.765 1.00 36.62 510 ALA A C 1
ATOM 4207 O O . ALA A 1 510 ? 8.419 -15.773 -8.830 1.00 36.62 510 ALA A O 1
ATOM 4208 N N . PHE A 1 511 ? 8.685 -16.222 -11.018 1.00 40.53 511 PHE A N 1
ATOM 4209 C CA . PHE A 1 511 ? 7.271 -16.211 -11.391 1.00 40.53 511 PHE A CA 1
ATOM 4210 C C . PHE A 1 511 ? 6.598 -17.552 -11.063 1.00 40.53 511 PHE A C 1
ATOM 4212 O O . PHE A 1 511 ? 7.262 -18.577 -10.915 1.00 40.53 511 PHE A O 1
ATOM 4219 N N . SER A 1 512 ? 5.266 -17.565 -11.023 1.00 43.09 512 SER A N 1
ATOM 4220 C CA . SER A 1 512 ? 4.481 -18.801 -11.024 1.00 43.09 512 SER A CA 1
ATOM 4221 C C . SER A 1 512 ? 4.812 -19.719 -12.214 1.00 43.09 512 SER A C 1
ATOM 4223 O O . SER A 1 512 ? 5.125 -19.272 -13.318 1.00 43.09 512 SER A O 1
ATOM 4225 N N . GLU A 1 513 ? 4.709 -21.028 -11.972 1.00 44.91 513 GLU A N 1
ATOM 4226 C CA . GLU A 1 513 ? 5.097 -22.121 -12.878 1.00 44.91 513 GLU A CA 1
ATOM 4227 C C . GLU A 1 513 ? 4.497 -21.985 -14.291 1.00 44.91 513 GLU A C 1
ATOM 4229 O O . GLU A 1 513 ? 5.200 -22.134 -15.284 1.00 44.91 513 GLU A O 1
ATOM 4234 N N . GLU A 1 514 ? 3.229 -21.574 -14.391 1.00 40.69 514 GLU A N 1
ATOM 4235 C CA . GLU A 1 514 ? 2.534 -21.280 -15.657 1.00 40.69 514 GLU A CA 1
ATOM 4236 C C . GLU A 1 514 ? 3.236 -20.194 -16.499 1.00 40.69 514 GLU A C 1
ATOM 4238 O O . GLU A 1 514 ? 3.283 -20.282 -17.726 1.00 40.69 514 GLU A O 1
ATOM 4243 N N . VAL A 1 515 ? 3.790 -19.167 -15.845 1.00 39.12 515 VAL A N 1
ATOM 4244 C CA . VAL A 1 515 ? 4.498 -18.054 -16.495 1.00 39.12 515 VAL A CA 1
ATOM 4245 C C . VAL A 1 515 ? 5.933 -18.450 -16.834 1.00 39.12 515 VAL A C 1
ATOM 4247 O O . VAL A 1 515 ? 6.410 -18.087 -17.908 1.00 39.12 515 VAL A O 1
ATOM 4250 N N . GLN A 1 516 ? 6.611 -19.227 -15.981 1.00 43.66 516 GLN A N 1
ATOM 4251 C CA . GLN A 1 516 ? 7.931 -19.767 -16.322 1.00 43.66 516 GLN A CA 1
ATOM 4252 C C . GLN A 1 516 ? 7.851 -20.731 -17.513 1.00 43.66 516 GLN A C 1
ATOM 4254 O O . GLN A 1 516 ? 8.605 -20.551 -18.463 1.00 43.66 516 GLN A O 1
ATOM 4259 N N . VAL A 1 517 ? 6.878 -21.650 -17.552 1.00 49.28 517 VAL A N 1
ATOM 4260 C CA . VAL A 1 517 ? 6.626 -22.522 -18.717 1.00 49.28 517 VAL A CA 1
ATOM 4261 C C . VAL A 1 517 ? 6.416 -21.703 -19.996 1.00 49.28 517 VAL A C 1
ATOM 4263 O O . VAL A 1 517 ? 6.993 -22.033 -21.032 1.00 49.28 517 VAL A O 1
ATOM 4266 N N . TRP A 1 518 ? 5.652 -20.608 -19.938 1.00 42.62 518 TRP A N 1
ATOM 4267 C CA . TRP A 1 518 ? 5.440 -19.732 -21.096 1.00 42.62 518 TRP A CA 1
ATOM 4268 C C . TRP A 1 518 ? 6.720 -18.999 -21.542 1.00 42.62 518 TRP A C 1
ATOM 4270 O O . TRP A 1 518 ? 7.007 -18.925 -22.738 1.00 42.62 518 TRP A O 1
ATOM 4280 N N . LEU A 1 519 ? 7.535 -18.513 -20.600 1.00 42.25 519 LEU A N 1
ATOM 4281 C CA . LEU A 1 519 ? 8.828 -17.886 -20.898 1.00 42.25 519 LEU A CA 1
ATOM 4282 C C . LEU A 1 519 ? 9.828 -18.894 -21.486 1.00 42.25 519 LEU A C 1
ATOM 4284 O O . LEU A 1 519 ? 10.461 -18.597 -22.500 1.00 42.25 519 LEU A O 1
ATOM 4288 N N . SER A 1 520 ? 9.913 -20.107 -20.932 1.00 51.16 520 SER A N 1
ATOM 4289 C CA . SER A 1 520 ? 10.723 -21.201 -21.480 1.00 51.16 520 SER A CA 1
ATOM 4290 C C . SER A 1 520 ? 10.261 -21.607 -22.883 1.00 51.16 520 SER A C 1
ATOM 4292 O O . SER A 1 520 ? 11.098 -21.849 -23.746 1.00 51.16 520 SER A O 1
ATOM 4294 N N . GLN A 1 521 ? 8.952 -21.615 -23.163 1.00 48.72 521 GLN A N 1
ATOM 4295 C CA . GLN A 1 521 ? 8.418 -21.850 -24.513 1.00 48.72 521 GLN A CA 1
ATOM 4296 C C . GLN A 1 521 ? 8.795 -20.738 -25.507 1.00 48.72 521 GLN A C 1
ATOM 4298 O O . GLN A 1 521 ? 9.042 -21.028 -26.677 1.00 48.72 521 GLN A O 1
ATOM 4303 N N . MET A 1 522 ? 8.880 -19.475 -25.071 1.00 49.12 522 MET A N 1
ATOM 4304 C CA . MET A 1 522 ? 9.356 -18.375 -25.923 1.00 49.12 522 MET A CA 1
ATOM 4305 C C . MET A 1 522 ? 10.873 -18.415 -26.161 1.00 49.12 522 MET A C 1
ATOM 4307 O O . MET A 1 522 ? 11.320 -18.136 -27.277 1.00 49.12 522 MET A O 1
ATOM 4311 N N . HIS A 1 523 ? 11.652 -18.776 -25.138 1.00 47.25 523 HIS A N 1
ATOM 4312 C CA . HIS A 1 523 ? 13.108 -18.910 -25.217 1.00 47.25 523 HIS A CA 1
ATOM 4313 C C . HIS A 1 523 ? 13.527 -20.106 -26.084 1.00 47.25 523 HIS A C 1
ATOM 4315 O O . HIS A 1 523 ? 14.376 -19.980 -26.963 1.00 47.25 523 HIS A O 1
ATOM 4321 N N . ASN A 1 524 ? 12.854 -21.245 -25.907 1.00 47.09 524 ASN A N 1
ATOM 4322 C CA . ASN A 1 524 ? 13.110 -22.488 -26.637 1.00 47.09 524 ASN A CA 1
ATOM 4323 C C . ASN A 1 524 ? 12.317 -22.576 -27.955 1.00 47.09 524 ASN A C 1
ATOM 4325 O O . ASN A 1 524 ? 12.209 -23.640 -28.560 1.00 47.09 524 ASN A O 1
ATOM 4329 N N . CYS A 1 525 ? 11.750 -21.458 -28.418 1.00 54.88 525 CYS A N 1
ATOM 4330 C CA . CYS A 1 525 ? 11.144 -21.362 -29.739 1.00 54.88 525 CYS A CA 1
ATOM 4331 C C . CYS A 1 525 ? 12.255 -21.389 -30.809 1.00 54.88 525 CYS A C 1
ATOM 4333 O O . CYS A 1 525 ? 13.090 -20.477 -30.820 1.00 54.88 525 CYS A O 1
ATOM 4335 N N . PRO A 1 526 ? 12.246 -22.338 -31.770 1.00 54.12 526 PRO A N 1
ATOM 4336 C CA . PRO A 1 526 ? 13.311 -22.456 -32.772 1.00 54.12 526 PRO A CA 1
ATOM 4337 C C . PRO A 1 526 ? 13.531 -21.179 -33.593 1.00 54.12 526 PRO A C 1
ATOM 4339 O O . PRO A 1 526 ? 14.653 -20.867 -33.979 1.00 54.12 526 PRO A O 1
ATOM 4342 N N . LYS A 1 527 ? 12.470 -20.389 -33.817 1.00 51.16 527 LYS A N 1
ATOM 4343 C CA . LYS A 1 527 ? 12.555 -19.095 -34.516 1.00 51.16 527 LYS A CA 1
ATOM 4344 C C . LYS A 1 527 ? 13.293 -18.027 -33.702 1.00 51.16 527 LYS A C 1
ATOM 4346 O O . LYS A 1 527 ? 13.989 -17.210 -34.295 1.00 51.16 527 LYS A O 1
ATOM 4351 N N . THR A 1 528 ? 13.155 -18.031 -32.374 1.00 46.84 528 THR A N 1
ATOM 4352 C CA . THR A 1 528 ? 13.882 -17.122 -31.473 1.00 46.84 528 THR A CA 1
ATOM 4353 C C . THR A 1 528 ? 15.366 -17.480 -31.452 1.00 46.84 528 THR A C 1
ATOM 4355 O O . THR A 1 528 ? 16.212 -16.609 -31.646 1.00 46.84 528 THR A O 1
ATOM 4358 N N . GLN A 1 529 ? 15.676 -18.769 -31.282 1.00 49.59 529 GLN A N 1
ATOM 4359 C CA . GLN A 1 529 ? 17.051 -19.272 -31.214 1.00 49.59 529 GLN A CA 1
ATOM 4360 C C . GLN A 1 529 ? 17.804 -19.062 -32.534 1.00 49.59 529 GLN A C 1
ATOM 4362 O O . GLN A 1 529 ? 18.904 -18.518 -32.529 1.00 49.59 529 GLN A O 1
ATOM 4367 N N . GLU A 1 530 ? 17.196 -19.390 -33.678 1.00 52.50 530 GLU A N 1
ATOM 4368 C CA . GLU A 1 530 ? 17.814 -19.183 -34.994 1.00 52.50 530 GLU A CA 1
ATOM 4369 C C . GLU A 1 530 ? 17.990 -17.692 -35.341 1.00 52.50 530 GLU A C 1
ATOM 4371 O O . GLU A 1 530 ? 18.977 -17.318 -35.975 1.00 52.50 530 GLU A O 1
ATOM 4376 N N . ALA A 1 531 ? 17.087 -16.811 -34.892 1.00 45.50 531 ALA A N 1
ATOM 4377 C CA . ALA A 1 531 ? 17.267 -15.365 -35.035 1.00 45.50 531 ALA A CA 1
ATOM 4378 C C . ALA A 1 531 ? 18.431 -14.845 -34.171 1.00 45.50 531 ALA A C 1
ATOM 4380 O O . ALA A 1 531 ? 19.260 -14.076 -34.660 1.00 45.50 531 ALA A O 1
ATOM 4381 N N . ALA A 1 532 ? 18.536 -15.296 -32.916 1.00 46.38 532 ALA A N 1
ATOM 4382 C CA . ALA A 1 532 ? 19.649 -14.956 -32.031 1.00 46.38 532 ALA A CA 1
ATOM 4383 C C . ALA A 1 532 ? 20.991 -15.469 -32.585 1.00 46.38 532 ALA A C 1
ATOM 4385 O O . ALA A 1 532 ? 21.952 -14.701 -32.663 1.00 46.38 532 ALA A O 1
ATOM 4386 N N . ARG A 1 533 ? 21.033 -16.720 -33.068 1.00 48.56 533 ARG A N 1
ATOM 4387 C CA . ARG A 1 533 ? 22.203 -17.330 -33.719 1.00 48.56 533 ARG A CA 1
ATOM 4388 C C . ARG A 1 533 ? 22.636 -16.531 -34.947 1.00 48.56 533 ARG A C 1
ATOM 4390 O O . ARG A 1 533 ? 23.806 -16.180 -35.061 1.00 48.56 533 ARG A O 1
ATOM 4397 N N . LYS A 1 534 ? 21.699 -16.149 -35.825 1.00 48.12 534 LYS A N 1
ATOM 4398 C CA . LYS A 1 534 ? 21.983 -15.302 -36.998 1.00 48.12 534 LYS A CA 1
ATOM 4399 C C . LYS A 1 534 ? 22.532 -13.923 -36.626 1.00 48.12 534 LYS A C 1
ATOM 4401 O O . LYS A 1 534 ? 23.471 -13.463 -37.271 1.00 48.12 534 LYS A O 1
ATOM 4406 N N . ILE A 1 535 ? 22.015 -13.290 -35.570 1.00 45.59 535 ILE A N 1
ATOM 4407 C CA . ILE A 1 535 ? 22.550 -12.014 -35.066 1.00 45.59 535 ILE A CA 1
ATOM 4408 C C . ILE A 1 535 ? 23.971 -12.201 -34.508 1.00 45.59 535 ILE A C 1
ATOM 4410 O O . ILE A 1 535 ? 24.853 -11.416 -34.851 1.00 45.59 535 ILE A O 1
ATOM 4414 N N . GLN A 1 536 ? 24.231 -13.251 -33.721 1.00 43.38 536 GLN A N 1
ATOM 4415 C CA . GLN A 1 536 ? 25.571 -13.559 -33.199 1.00 43.38 536 GLN A CA 1
ATOM 4416 C C . GLN A 1 536 ? 26.587 -13.864 -34.312 1.00 43.38 536 GLN A C 1
ATOM 4418 O O . GLN A 1 536 ? 27.685 -13.309 -34.298 1.00 43.38 536 GLN A O 1
ATOM 4423 N N . VAL A 1 537 ? 26.231 -14.696 -35.297 1.00 49.03 537 VAL A N 1
ATOM 4424 C CA . VAL A 1 537 ? 27.086 -15.015 -36.457 1.00 49.03 537 VAL A CA 1
ATOM 4425 C C . VAL A 1 537 ? 27.398 -13.753 -37.260 1.00 49.03 537 VAL A C 1
ATOM 4427 O O . VAL A 1 537 ? 28.559 -13.499 -37.583 1.00 49.03 537 VAL A O 1
ATOM 4430 N N . TRP A 1 538 ? 26.397 -12.908 -37.516 1.00 47.28 538 TRP A N 1
ATOM 4431 C CA . TRP A 1 538 ? 26.600 -11.627 -38.191 1.00 47.28 538 TRP A CA 1
ATOM 4432 C C . TRP A 1 538 ? 27.523 -10.692 -37.391 1.00 47.28 538 TRP A C 1
ATOM 4434 O O . TRP A 1 538 ? 28.459 -10.135 -37.962 1.00 47.28 538 TRP A O 1
ATOM 4444 N N . PHE A 1 539 ? 27.352 -10.592 -36.067 1.00 42.72 539 PHE A N 1
ATOM 4445 C CA . PHE A 1 539 ? 28.261 -9.845 -35.187 1.00 42.72 539 PHE A CA 1
ATOM 4446 C C . PHE A 1 539 ? 29.700 -10.376 -35.243 1.00 42.72 539 PHE A C 1
ATOM 4448 O O . PHE A 1 539 ? 30.633 -9.584 -35.376 1.00 42.72 539 PHE A O 1
ATOM 4455 N N . ARG A 1 540 ? 29.896 -11.703 -35.203 1.00 47.94 540 ARG A N 1
ATOM 4456 C CA . ARG A 1 540 ? 31.218 -12.341 -35.346 1.00 47.94 540 ARG A CA 1
ATOM 4457 C C . ARG A 1 540 ? 31.859 -11.996 -36.696 1.00 47.94 540 ARG A C 1
ATOM 4459 O O . ARG A 1 540 ? 33.013 -11.571 -36.716 1.00 47.94 540 ARG A O 1
ATOM 4466 N N . ARG A 1 541 ? 31.116 -12.104 -37.808 1.00 48.38 541 ARG A N 1
ATOM 4467 C CA . ARG A 1 541 ? 31.592 -11.752 -39.164 1.00 48.38 541 ARG A CA 1
ATOM 4468 C C . ARG A 1 541 ? 31.920 -10.246 -39.288 1.00 48.38 541 ARG A C 1
ATOM 4470 O O . ARG A 1 541 ? 32.937 -9.889 -39.879 1.00 48.38 541 ARG A O 1
ATOM 4477 N N . VAL A 1 542 ? 31.136 -9.354 -38.674 1.00 44.69 542 VAL A N 1
ATOM 4478 C CA . VAL A 1 542 ? 31.407 -7.898 -38.640 1.00 44.69 542 VAL A CA 1
ATOM 4479 C C . VAL A 1 542 ? 32.637 -7.552 -37.786 1.00 44.69 542 VAL A C 1
ATOM 4481 O O . VAL A 1 542 ? 33.466 -6.758 -38.222 1.00 44.69 542 VAL A O 1
ATOM 4484 N N . TYR A 1 543 ? 32.804 -8.164 -36.610 1.00 39.94 543 TYR A N 1
ATOM 4485 C CA . TYR A 1 543 ? 33.960 -7.924 -35.736 1.00 39.94 543 TYR A CA 1
ATOM 4486 C C . TYR A 1 543 ? 35.269 -8.472 -36.337 1.00 39.94 543 TYR A C 1
ATOM 4488 O O . TYR A 1 543 ? 36.280 -7.766 -36.346 1.00 39.94 543 TYR A O 1
ATOM 4496 N N . LYS A 1 544 ? 35.240 -9.677 -36.938 1.00 47.91 544 LYS A N 1
ATOM 4497 C CA . LYS A 1 544 ? 36.354 -10.235 -37.735 1.00 47.91 544 LYS A CA 1
ATOM 4498 C C . LYS A 1 544 ? 36.852 -9.223 -38.781 1.00 47.91 544 LYS A C 1
ATOM 4500 O O . LYS A 1 544 ? 38.046 -8.936 -38.826 1.00 47.91 544 LYS A O 1
ATOM 4505 N N . ARG A 1 545 ? 35.943 -8.612 -39.558 1.00 43.16 545 ARG A N 1
ATOM 4506 C CA . ARG A 1 545 ? 36.266 -7.614 -40.604 1.00 43.16 545 ARG A CA 1
ATOM 4507 C C . ARG A 1 545 ? 36.970 -6.340 -40.103 1.00 43.16 545 ARG A C 1
ATOM 4509 O O . ARG A 1 545 ? 37.582 -5.659 -40.922 1.00 43.16 545 ARG A O 1
ATOM 4516 N N . VAL A 1 546 ? 36.914 -6.006 -38.807 1.00 42.47 546 VAL A N 1
ATOM 4517 C CA . VAL A 1 546 ? 37.739 -4.921 -38.226 1.00 42.47 546 VAL A CA 1
ATOM 4518 C C . VAL A 1 546 ? 39.162 -5.408 -37.986 1.00 42.47 546 VAL A C 1
ATOM 4520 O O . VAL A 1 546 ? 40.121 -4.748 -38.379 1.00 42.47 546 VAL A O 1
ATOM 4523 N N . LYS A 1 547 ? 39.301 -6.581 -37.359 1.00 36.34 547 LYS A N 1
ATOM 4524 C CA . LYS A 1 547 ? 40.599 -7.128 -36.951 1.00 36.34 547 LYS A CA 1
ATOM 4525 C C . LYS A 1 547 ? 41.467 -7.552 -38.144 1.00 36.34 547 LYS A C 1
ATOM 4527 O O . LYS A 1 547 ? 42.680 -7.467 -38.060 1.00 36.34 547 LYS A O 1
ATOM 4532 N N . PHE A 1 548 ? 40.862 -7.901 -39.280 1.00 41.25 548 PHE A N 1
ATOM 4533 C CA . PHE A 1 548 ? 41.568 -8.106 -40.557 1.00 41.25 548 PHE A CA 1
ATOM 4534 C C . PHE A 1 548 ? 41.969 -6.806 -41.288 1.00 41.25 548 PHE A C 1
ATOM 4536 O O . PHE A 1 548 ? 42.312 -6.850 -42.466 1.00 41.25 548 PHE A O 1
ATOM 4543 N N . ARG A 1 549 ? 41.871 -5.633 -40.643 1.00 44.16 549 ARG A N 1
ATOM 4544 C CA . ARG A 1 549 ? 42.228 -4.331 -41.241 1.00 44.16 549 ARG A CA 1
ATOM 4545 C C . ARG A 1 549 ? 43.115 -3.446 -40.358 1.00 44.16 549 ARG A C 1
ATOM 4547 O O . ARG A 1 549 ? 43.439 -2.337 -40.774 1.00 44.16 549 ARG A O 1
ATOM 4554 N N . SER A 1 550 ? 43.503 -3.907 -39.165 1.00 41.22 550 SER A N 1
ATOM 4555 C CA . SER A 1 550 ? 44.553 -3.269 -38.354 1.00 41.22 550 SER A CA 1
ATOM 4556 C C . SER A 1 550 ? 45.952 -3.594 -38.871 1.00 41.22 550 SER A C 1
ATOM 4558 O O . SER A 1 550 ? 46.819 -2.724 -38.884 1.00 41.22 550 SER A O 1
ATOM 4560 N N . ASP A 1 551 ? 46.140 -4.828 -39.330 1.00 42.72 551 ASP A N 1
ATOM 4561 C CA . ASP A 1 551 ? 47.402 -5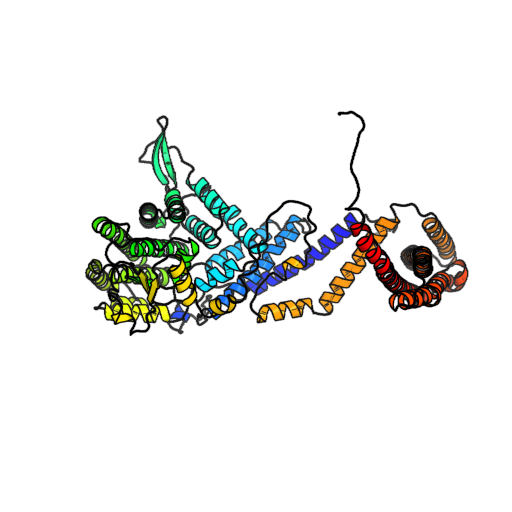.353 -39.831 1.00 42.72 551 ASP A CA 1
ATOM 4562 C C . ASP A 1 551 ? 47.315 -5.459 -41.361 1.00 42.72 551 ASP A C 1
ATOM 4564 O O . ASP A 1 551 ? 46.357 -6.011 -41.906 1.00 42.72 551 ASP A O 1
ATOM 4568 N N . TYR A 1 552 ? 48.266 -4.838 -42.060 1.00 41.97 552 TYR A N 1
ATOM 4569 C CA . TYR A 1 552 ? 48.223 -4.662 -43.515 1.00 41.97 552 TYR A CA 1
ATOM 4570 C C . TYR A 1 552 ? 48.646 -5.946 -44.238 1.00 41.97 552 TYR A C 1
ATOM 4572 O O . TYR A 1 552 ? 49.833 -6.261 -44.297 1.00 41.97 552 TYR A O 1
ATOM 4580 N N . ASP A 1 553 ? 47.685 -6.652 -44.831 1.00 51.84 553 ASP A N 1
ATOM 4581 C CA . ASP A 1 553 ? 47.954 -7.834 -45.650 1.00 51.84 553 ASP A CA 1
ATOM 4582 C C . ASP A 1 553 ? 48.080 -7.459 -47.142 1.00 51.84 553 ASP A C 1
ATOM 4584 O O . ASP A 1 553 ? 47.172 -6.866 -47.743 1.00 51.84 553 ASP A O 1
ATOM 4588 N N . THR A 1 554 ? 49.226 -7.767 -47.755 1.00 57.31 554 THR A N 1
ATOM 4589 C CA . THR A 1 554 ? 49.469 -7.518 -49.187 1.00 57.31 554 THR A CA 1
ATOM 4590 C C . THR A 1 554 ? 48.619 -8.428 -50.066 1.00 57.31 554 THR A C 1
ATOM 4592 O O . THR A 1 554 ? 48.105 -7.967 -51.086 1.00 57.31 554 THR A O 1
ATOM 4595 N N . ILE A 1 555 ? 48.369 -9.663 -49.619 1.00 59.53 555 ILE A N 1
ATOM 4596 C CA . ILE A 1 555 ? 47.640 -10.700 -50.361 1.00 59.53 555 ILE A CA 1
ATOM 4597 C C . ILE A 1 555 ? 46.215 -10.230 -50.687 1.00 59.53 555 ILE A C 1
ATOM 4599 O O . ILE A 1 555 ? 45.737 -10.368 -51.814 1.00 59.53 555 ILE A O 1
ATOM 4603 N N . LEU A 1 556 ? 45.539 -9.581 -49.732 1.00 59.62 556 LEU A N 1
ATOM 4604 C CA . LEU A 1 556 ? 44.176 -9.074 -49.931 1.00 59.62 556 LEU A CA 1
ATOM 4605 C C . LEU A 1 556 ? 44.121 -7.911 -50.938 1.00 59.62 556 LEU A C 1
ATOM 4607 O O . LEU A 1 556 ? 43.139 -7.774 -51.671 1.00 59.62 556 LEU A O 1
ATOM 4611 N N . ASN A 1 557 ? 45.177 -7.094 -51.015 1.00 59.22 557 ASN A N 1
ATOM 4612 C CA . ASN A 1 557 ? 45.287 -6.039 -52.023 1.00 59.22 557 ASN A CA 1
ATOM 4613 C C . ASN A 1 557 ? 45.562 -6.619 -53.418 1.00 59.22 557 ASN A C 1
ATOM 4615 O O . ASN A 1 557 ? 44.979 -6.145 -54.390 1.00 59.22 557 ASN A O 1
ATOM 4619 N N . GLU A 1 558 ? 46.402 -7.650 -53.523 1.00 65.69 558 GLU A N 1
ATOM 4620 C CA . GLU A 1 558 ? 46.696 -8.358 -54.776 1.00 65.69 558 GLU A CA 1
ATOM 4621 C C . GLU A 1 558 ? 45.430 -9.019 -55.345 1.00 65.69 558 GLU A C 1
ATOM 4623 O O . GLU A 1 558 ? 45.002 -8.660 -56.441 1.00 65.69 558 GLU A O 1
ATOM 4628 N N . ILE A 1 559 ? 44.725 -9.839 -54.556 1.00 64.94 559 ILE A N 1
ATOM 4629 C CA . ILE A 1 559 ? 43.469 -10.498 -54.967 1.00 64.94 559 ILE A CA 1
ATOM 4630 C C . ILE A 1 559 ? 42.398 -9.472 -55.386 1.00 64.94 559 ILE A C 1
ATOM 4632 O O . ILE A 1 559 ? 41.692 -9.663 -56.382 1.00 64.94 559 ILE A O 1
ATOM 4636 N N . TYR A 1 560 ? 42.271 -8.355 -54.660 1.00 64.88 560 TYR A N 1
ATOM 4637 C CA . TYR A 1 560 ? 41.323 -7.289 -55.005 1.00 64.88 560 TYR A CA 1
ATOM 4638 C C . TYR A 1 560 ? 41.714 -6.527 -56.287 1.00 64.88 560 TYR A C 1
ATOM 4640 O O . TYR A 1 560 ? 40.836 -6.095 -57.049 1.00 64.88 560 TYR A O 1
ATOM 4648 N N . ASN A 1 561 ? 43.015 -6.363 -56.545 1.00 65.25 561 ASN A N 1
ATOM 4649 C CA . ASN A 1 561 ? 43.537 -5.756 -57.768 1.00 65.25 561 ASN A CA 1
ATOM 4650 C C . ASN A 1 561 ? 43.344 -6.680 -58.977 1.00 65.25 561 ASN A C 1
ATOM 4652 O O . ASN A 1 561 ? 42.850 -6.210 -60.001 1.00 65.25 561 ASN A O 1
ATOM 4656 N N . ASP A 1 562 ? 43.599 -7.980 -58.842 1.00 66.19 562 ASP A N 1
ATOM 4657 C CA . ASP A 1 562 ? 43.396 -8.974 -59.903 1.00 66.19 562 ASP A CA 1
ATOM 4658 C C . ASP A 1 562 ? 41.913 -9.129 -60.259 1.00 66.19 562 ASP A C 1
ATOM 4660 O O . ASP A 1 562 ? 41.537 -8.992 -61.429 1.00 66.19 562 ASP A O 1
ATOM 4664 N N . MET A 1 563 ? 41.032 -9.255 -59.255 1.00 70.25 563 MET A N 1
ATOM 4665 C CA . MET A 1 563 ? 39.580 -9.129 -59.454 1.00 70.25 563 MET A CA 1
ATOM 4666 C C . MET A 1 563 ? 39.213 -7.801 -60.122 1.00 70.25 563 MET A C 1
ATOM 4668 O O . MET A 1 563 ? 38.262 -7.729 -60.906 1.00 70.25 563 MET A O 1
ATOM 4672 N N . THR A 1 564 ? 39.950 -6.724 -59.842 1.00 64.38 564 THR A N 1
ATOM 4673 C CA . THR A 1 564 ? 39.683 -5.413 -60.432 1.00 64.38 564 THR A CA 1
ATOM 4674 C C . THR A 1 564 ? 40.084 -5.300 -61.894 1.00 64.38 564 THR A C 1
ATOM 4676 O O . THR A 1 564 ? 39.284 -4.757 -62.662 1.00 64.38 564 THR A O 1
ATOM 4679 N N . ILE A 1 565 ? 41.234 -5.849 -62.278 1.00 71.25 565 ILE A N 1
ATOM 4680 C CA . ILE A 1 565 ? 41.717 -5.936 -63.660 1.00 71.25 565 ILE A CA 1
ATOM 4681 C C . ILE A 1 565 ? 40.791 -6.848 -64.474 1.00 71.25 565 ILE A C 1
ATOM 4683 O O . ILE A 1 565 ? 40.279 -6.436 -65.517 1.00 71.25 565 ILE A O 1
ATOM 4687 N N . PHE A 1 566 ? 40.476 -8.040 -63.957 1.00 69.75 566 PHE A N 1
ATOM 4688 C CA . PHE A 1 566 ? 39.586 -9.003 -64.609 1.00 69.75 566 PHE A CA 1
ATOM 4689 C C . PHE A 1 566 ? 38.178 -8.432 -64.852 1.00 69.75 566 PHE A C 1
ATOM 4691 O O . PHE A 1 566 ? 37.654 -8.494 -65.967 1.00 69.75 566 PHE A O 1
ATOM 4698 N N . CYS A 1 567 ? 37.588 -7.774 -63.846 1.00 65.75 567 CYS A N 1
ATOM 4699 C CA . CYS A 1 567 ? 36.312 -7.075 -64.014 1.00 65.75 567 CYS A CA 1
ATOM 4700 C C . CYS A 1 567 ? 36.385 -5.924 -65.034 1.00 65.75 567 CYS A C 1
ATOM 4702 O O . CYS A 1 567 ? 35.369 -5.614 -65.655 1.00 65.75 567 CYS A O 1
ATOM 4704 N N . HIS A 1 568 ? 37.539 -5.267 -65.209 1.00 67.06 568 HIS A N 1
ATOM 4705 C CA . HIS A 1 568 ? 37.686 -4.177 -66.179 1.00 67.06 568 HIS A CA 1
ATOM 4706 C C . HIS A 1 568 ? 37.674 -4.698 -67.620 1.00 67.06 568 HIS A C 1
ATOM 4708 O O . HIS A 1 568 ? 36.935 -4.159 -68.443 1.00 67.06 568 HIS A O 1
ATOM 4714 N N . ALA A 1 569 ? 38.386 -5.793 -67.902 1.00 68.75 569 ALA A N 1
ATOM 4715 C CA . ALA A 1 569 ? 38.299 -6.482 -69.191 1.00 68.75 569 ALA A CA 1
ATOM 4716 C C . ALA A 1 569 ? 36.860 -6.958 -69.485 1.00 68.75 569 ALA A C 1
ATOM 4718 O O . ALA A 1 569 ? 36.333 -6.740 -70.575 1.00 68.75 569 ALA A O 1
ATOM 4719 N N . LEU A 1 570 ? 36.164 -7.515 -68.485 1.00 66.31 570 LEU A N 1
ATOM 4720 C CA . LEU A 1 570 ? 34.755 -7.909 -68.620 1.00 66.31 570 LEU A CA 1
ATOM 4721 C C . LEU A 1 570 ? 33.797 -6.729 -68.882 1.00 66.31 570 LEU A C 1
ATOM 4723 O O . LEU A 1 570 ? 32.796 -6.906 -69.582 1.00 66.31 570 LEU A O 1
ATOM 4727 N N . MET A 1 571 ? 34.075 -5.526 -68.359 1.00 63.47 571 MET A N 1
ATOM 4728 C CA . MET A 1 571 ? 33.286 -4.323 -68.680 1.00 63.47 571 MET A CA 1
ATOM 4729 C C . MET A 1 571 ? 33.385 -3.935 -70.157 1.00 63.47 571 MET A C 1
ATOM 4731 O O . MET A 1 571 ? 32.399 -3.442 -70.708 1.00 63.47 571 MET A O 1
ATOM 4735 N N . GLU A 1 572 ? 34.539 -4.165 -70.780 1.00 65.75 572 GLU A N 1
ATOM 4736 C CA . GLU A 1 572 ? 34.793 -3.862 -72.191 1.00 65.75 572 GLU A CA 1
ATOM 4737 C C . GLU A 1 572 ? 34.201 -4.940 -73.112 1.00 65.75 572 GLU A C 1
ATOM 4739 O O . GLU A 1 572 ? 33.575 -4.601 -74.113 1.00 65.75 572 GLU A O 1
ATOM 4744 N N . GLU A 1 573 ? 34.279 -6.221 -72.729 1.00 66.06 573 GLU A N 1
ATOM 4745 C CA . GLU A 1 573 ? 33.697 -7.335 -73.497 1.00 66.06 573 GLU A CA 1
ATOM 4746 C C . GLU A 1 573 ? 32.159 -7.411 -73.431 1.00 66.06 573 GLU A C 1
ATOM 4748 O O . GLU A 1 573 ? 31.521 -7.748 -74.429 1.00 66.06 573 GLU A O 1
ATOM 4753 N N . LYS A 1 574 ? 31.538 -7.148 -72.265 1.00 65.25 574 LYS A N 1
ATOM 4754 C CA . LYS A 1 574 ? 30.097 -7.420 -72.031 1.00 65.25 574 LYS A CA 1
ATOM 4755 C C . LYS A 1 574 ? 29.244 -6.220 -71.604 1.00 65.25 574 LYS A C 1
ATOM 4757 O O . LYS A 1 574 ? 28.021 -6.339 -71.511 1.00 65.25 574 LYS A O 1
ATOM 4762 N N . GLY A 1 575 ? 29.845 -5.049 -71.399 1.00 60.84 575 GLY A N 1
ATOM 4763 C CA . GLY A 1 575 ? 29.129 -3.789 -71.194 1.00 60.84 575 GLY A CA 1
ATOM 4764 C C . GLY A 1 575 ? 28.499 -3.591 -69.804 1.00 60.84 575 GLY A C 1
ATOM 4765 O O . GLY A 1 575 ? 28.159 -4.518 -69.065 1.00 60.84 575 GLY A O 1
ATOM 4766 N N . LYS A 1 576 ? 28.302 -2.314 -69.442 1.00 57.00 576 LYS A N 1
ATOM 4767 C CA . LYS A 1 576 ? 28.027 -1.852 -68.062 1.00 57.00 576 LYS A CA 1
ATOM 4768 C C . LYS A 1 576 ? 26.882 -2.550 -67.311 1.00 57.00 576 LYS A C 1
ATOM 4770 O O . LYS A 1 576 ? 26.931 -2.606 -66.086 1.00 57.00 576 LYS A O 1
ATOM 4775 N N . LYS A 1 577 ? 25.838 -3.033 -67.998 1.00 54.56 577 LYS A N 1
ATOM 4776 C CA . LYS A 1 577 ? 24.615 -3.540 -67.342 1.00 54.56 577 LYS A CA 1
ATOM 4777 C C . LYS A 1 577 ? 24.716 -4.986 -66.849 1.00 54.56 577 LYS A C 1
ATOM 4779 O O . LYS A 1 577 ? 24.043 -5.316 -65.881 1.00 54.56 577 LYS A O 1
ATOM 4784 N N . ALA A 1 578 ? 25.550 -5.820 -67.474 1.00 54.56 578 ALA A N 1
ATOM 4785 C CA . ALA A 1 578 ? 25.839 -7.166 -66.972 1.00 54.56 578 ALA A CA 1
ATOM 4786 C C . ALA A 1 578 ? 26.816 -7.106 -65.783 1.00 54.56 578 ALA A C 1
ATOM 4788 O O . ALA A 1 578 ? 26.632 -7.766 -64.762 1.00 54.56 578 ALA A O 1
ATOM 4789 N N . VAL A 1 579 ? 27.833 -6.246 -65.894 1.00 56.62 579 VAL A N 1
ATOM 4790 C CA . VAL A 1 579 ? 28.966 -6.227 -64.959 1.00 56.62 579 VAL A CA 1
ATOM 4791 C C . VAL A 1 579 ? 28.650 -5.510 -63.637 1.00 56.62 579 VAL A C 1
ATOM 4793 O O . VAL A 1 579 ? 29.380 -5.677 -62.667 1.00 56.62 579 VAL A O 1
ATOM 4796 N N . SER A 1 580 ? 27.540 -4.772 -63.513 1.00 55.84 580 SER A N 1
ATOM 4797 C CA . SER A 1 580 ? 27.148 -4.168 -62.227 1.00 55.84 580 SER A CA 1
ATOM 4798 C C . SER A 1 580 ? 26.740 -5.199 -61.163 1.00 55.84 580 SER A C 1
ATOM 4800 O O . SER A 1 580 ? 27.178 -5.061 -60.023 1.00 55.84 580 SER A O 1
ATOM 4802 N N . LYS A 1 581 ? 25.981 -6.256 -61.513 1.00 55.06 581 LYS A N 1
ATOM 4803 C CA . LYS A 1 581 ? 25.703 -7.371 -60.578 1.00 55.06 581 LYS A CA 1
ATOM 4804 C C . LYS A 1 581 ? 26.985 -8.170 -60.304 1.00 55.06 581 LYS A C 1
ATOM 4806 O O . LYS A 1 581 ? 27.257 -8.524 -59.160 1.00 55.06 581 LYS A O 1
ATOM 4811 N N . TYR A 1 582 ? 27.805 -8.381 -61.336 1.00 59.31 582 TYR A N 1
ATOM 4812 C CA . TYR A 1 582 ? 29.049 -9.152 -61.241 1.00 59.31 582 TYR A CA 1
ATOM 4813 C C . TYR A 1 582 ? 30.111 -8.488 -60.349 1.00 59.31 582 TYR A C 1
ATOM 4815 O O . TYR A 1 582 ? 30.701 -9.156 -59.509 1.00 59.31 582 TYR A O 1
ATOM 4823 N N . ASN A 1 583 ? 30.284 -7.164 -60.436 1.00 60.22 583 ASN A N 1
ATOM 4824 C CA . ASN A 1 583 ? 31.212 -6.402 -59.591 1.00 60.22 583 ASN A CA 1
ATOM 4825 C C . ASN A 1 583 ? 30.941 -6.568 -58.083 1.00 60.22 583 ASN A C 1
ATOM 4827 O O . ASN A 1 583 ? 31.886 -6.503 -57.305 1.00 60.22 583 ASN A O 1
ATOM 4831 N N . ILE A 1 584 ? 29.684 -6.758 -57.659 1.00 59.00 584 ILE A N 1
ATOM 4832 C CA . ILE A 1 584 ? 29.327 -6.895 -56.234 1.00 59.00 584 ILE A CA 1
ATOM 4833 C C . ILE A 1 584 ? 29.694 -8.289 -55.705 1.00 59.00 584 ILE A C 1
ATOM 4835 O O . ILE A 1 584 ? 30.250 -8.402 -54.614 1.00 59.00 584 ILE A O 1
ATOM 4839 N N . LEU A 1 585 ? 29.428 -9.338 -56.491 1.00 62.41 585 LEU A N 1
ATOM 4840 C CA . LEU A 1 585 ? 29.806 -10.712 -56.148 1.00 62.41 585 LEU A CA 1
ATOM 4841 C C . LEU A 1 585 ? 31.328 -10.891 -56.191 1.00 62.41 585 LEU A C 1
ATOM 4843 O O . LEU A 1 585 ? 31.915 -11.350 -55.214 1.00 62.41 585 LEU A O 1
ATOM 4847 N N . LEU A 1 586 ? 31.974 -10.471 -57.284 1.00 64.56 586 LEU A N 1
ATOM 4848 C CA . LEU A 1 586 ? 33.416 -10.632 -57.484 1.00 64.56 586 LEU A CA 1
ATOM 4849 C C . LEU A 1 586 ? 34.240 -9.773 -56.522 1.00 64.56 586 LEU A C 1
ATOM 4851 O O . LEU A 1 586 ? 35.025 -10.312 -55.753 1.00 64.56 586 LEU A O 1
ATOM 4855 N N . LYS A 1 587 ? 34.041 -8.448 -56.500 1.00 62.69 587 LYS A N 1
ATOM 4856 C CA . LYS A 1 587 ? 34.867 -7.524 -55.691 1.00 62.69 587 LYS A CA 1
ATOM 4857 C C . LYS A 1 587 ? 34.413 -7.381 -54.235 1.00 62.69 587 LYS A C 1
ATOM 4859 O O . LYS A 1 587 ? 34.950 -6.549 -53.509 1.00 62.69 587 LYS A O 1
ATOM 4864 N N . GLY A 1 588 ? 33.390 -8.136 -53.841 1.00 64.81 588 GLY A N 1
ATOM 4865 C CA . GLY A 1 588 ? 32.869 -8.208 -52.482 1.00 64.81 588 GLY A CA 1
ATOM 4866 C C . GLY A 1 588 ? 33.028 -9.619 -51.933 1.00 64.81 588 GLY A C 1
ATOM 4867 O O . GLY A 1 588 ? 34.086 -9.971 -51.425 1.00 64.81 588 GLY A O 1
ATOM 4868 N N . GLN A 1 589 ? 31.974 -10.429 -52.051 1.00 65.19 589 GLN A N 1
ATOM 4869 C CA . GLN A 1 589 ? 31.906 -11.751 -51.415 1.00 65.19 589 GLN A CA 1
ATOM 4870 C C . GLN A 1 589 ? 33.018 -12.706 -51.869 1.00 65.19 589 GLN A C 1
ATOM 4872 O O . GLN A 1 589 ? 33.561 -13.413 -51.032 1.00 65.19 589 GLN A O 1
ATOM 4877 N N . THR A 1 590 ? 33.402 -12.695 -53.149 1.00 72.00 590 THR A N 1
ATOM 4878 C CA . THR A 1 590 ? 34.443 -13.606 -53.661 1.00 72.00 590 THR A CA 1
ATOM 4879 C C . THR A 1 590 ? 35.828 -13.253 -53.108 1.00 72.00 590 THR A C 1
ATOM 4881 O O . THR A 1 590 ? 36.541 -14.148 -52.671 1.00 72.00 590 THR A O 1
ATOM 4884 N N . VAL A 1 591 ? 36.192 -11.962 -53.038 1.00 70.31 591 VAL A N 1
ATOM 4885 C CA . VAL A 1 591 ? 37.447 -11.521 -52.388 1.00 70.31 591 VAL A CA 1
ATOM 4886 C C . VAL A 1 591 ? 37.439 -11.843 -50.890 1.00 70.31 591 VAL A C 1
ATOM 4888 O O . VAL A 1 591 ? 38.414 -12.403 -50.397 1.00 70.31 591 VAL A O 1
ATOM 4891 N N . ASP A 1 592 ? 36.349 -11.535 -50.177 1.00 65.06 592 ASP A N 1
ATOM 4892 C CA . ASP A 1 592 ? 36.222 -11.823 -48.738 1.00 65.06 592 ASP A CA 1
ATOM 4893 C C . ASP A 1 592 ? 36.369 -13.334 -48.443 1.00 65.06 592 ASP A C 1
ATOM 4895 O O . ASP A 1 592 ? 37.057 -13.707 -47.495 1.00 65.06 592 ASP A O 1
ATOM 4899 N N . ILE A 1 593 ? 35.760 -14.201 -49.262 1.00 72.00 593 ILE A N 1
ATOM 4900 C CA . ILE A 1 593 ? 35.788 -15.665 -49.092 1.00 72.00 593 ILE A CA 1
ATOM 4901 C C . ILE A 1 593 ? 37.153 -16.258 -49.461 1.00 72.00 593 ILE A C 1
ATOM 4903 O O . ILE A 1 593 ? 37.678 -17.056 -48.689 1.00 72.00 593 ILE A O 1
ATOM 4907 N N . ILE A 1 594 ? 37.777 -15.846 -50.574 1.00 75.88 594 ILE A N 1
ATOM 4908 C CA . ILE A 1 594 ? 39.141 -16.289 -50.924 1.00 75.88 594 ILE A CA 1
ATOM 4909 C C . ILE A 1 594 ? 40.135 -15.870 -49.825 1.00 75.88 594 ILE A C 1
ATOM 4911 O O . ILE A 1 594 ? 40.986 -16.665 -49.430 1.00 75.88 594 ILE A O 1
ATOM 4915 N N . ALA A 1 595 ? 40.001 -14.657 -49.278 1.00 71.31 595 ALA A N 1
ATOM 4916 C CA . ALA A 1 595 ? 40.846 -14.193 -48.182 1.00 71.31 595 ALA A CA 1
ATOM 4917 C C . ALA A 1 595 ? 40.632 -14.993 -46.882 1.00 71.31 595 ALA A C 1
ATOM 4919 O O . ALA A 1 595 ? 41.615 -15.363 -46.239 1.00 71.31 595 ALA A O 1
ATOM 4920 N N . GLU A 1 596 ? 39.386 -15.303 -46.492 1.00 72.06 596 GLU A N 1
ATOM 4921 C CA . GLU A 1 596 ? 39.132 -16.156 -45.319 1.00 72.06 596 GLU A CA 1
ATOM 4922 C C . GLU A 1 596 ? 39.616 -17.604 -45.548 1.00 72.06 596 GLU A C 1
ATOM 4924 O O . GLU A 1 596 ? 40.164 -18.191 -44.621 1.00 72.06 596 GLU A O 1
ATOM 4929 N N . LEU A 1 597 ? 39.552 -18.148 -46.769 1.00 77.75 597 LEU A N 1
ATOM 4930 C CA . LEU A 1 597 ? 40.125 -19.462 -47.102 1.00 77.75 597 LEU A CA 1
ATOM 4931 C C . LEU A 1 597 ? 41.665 -19.498 -46.989 1.00 77.75 597 LEU A C 1
ATOM 4933 O O . LEU A 1 597 ? 42.193 -20.400 -46.346 1.00 77.75 597 LEU A O 1
ATOM 4937 N N . ILE A 1 598 ? 42.400 -18.515 -47.528 1.00 75.62 598 ILE A N 1
ATOM 4938 C CA . ILE A 1 598 ? 43.880 -18.439 -47.411 1.00 75.62 598 ILE A CA 1
ATOM 4939 C C . ILE A 1 598 ? 44.316 -18.248 -45.945 1.00 75.62 598 ILE A C 1
ATOM 4941 O O . ILE A 1 598 ? 45.274 -18.854 -45.452 1.00 75.62 598 ILE A O 1
ATOM 4945 N N . MET A 1 599 ? 43.581 -17.414 -45.210 1.00 75.69 599 MET A N 1
ATOM 4946 C CA . MET A 1 599 ? 43.824 -17.152 -43.791 1.00 75.69 599 MET A CA 1
ATOM 4947 C C . MET A 1 599 ? 43.434 -18.343 -42.896 1.00 75.69 599 MET A C 1
ATOM 4949 O O . MET A 1 599 ? 44.013 -18.518 -41.823 1.00 75.69 599 MET A O 1
ATOM 4953 N N . LEU A 1 600 ? 42.504 -19.195 -43.339 1.00 76.44 600 LEU A N 1
ATOM 4954 C CA . LEU A 1 600 ? 42.269 -20.511 -42.748 1.00 76.44 600 LEU A CA 1
ATOM 4955 C C . LEU A 1 600 ? 43.404 -21.481 -43.081 1.00 76.44 600 LEU A C 1
ATOM 4957 O O . LEU A 1 600 ? 43.942 -22.069 -42.155 1.00 76.44 600 LEU A O 1
ATOM 4961 N N . GLN A 1 601 ? 43.839 -21.583 -44.339 1.00 77.19 601 GLN A N 1
ATOM 4962 C CA . GLN A 1 601 ? 44.910 -22.489 -44.780 1.00 77.19 601 GLN A CA 1
ATOM 4963 C C . GLN A 1 601 ? 46.203 -22.323 -43.956 1.00 77.19 601 GLN A C 1
ATOM 4965 O O . GLN A 1 601 ? 46.789 -23.301 -43.498 1.00 77.19 601 GLN A O 1
ATOM 4970 N N . SER A 1 602 ? 46.601 -21.078 -43.681 1.00 72.31 602 SER A N 1
ATOM 4971 C CA . SER A 1 602 ? 47.752 -20.747 -42.819 1.00 72.31 602 SER A CA 1
ATOM 4972 C C . SER A 1 602 ? 47.493 -20.939 -41.314 1.00 72.31 602 SER A C 1
ATOM 4974 O O . SER A 1 602 ? 48.423 -21.174 -40.544 1.00 72.31 602 SER A O 1
ATOM 4976 N N . LYS A 1 603 ? 46.237 -20.880 -40.852 1.00 73.44 603 LYS A N 1
ATOM 4977 C CA . LYS A 1 603 ? 45.879 -21.211 -39.458 1.00 73.44 603 LYS A CA 1
ATOM 4978 C C . LYS A 1 603 ? 45.777 -22.706 -39.212 1.00 73.44 603 LYS A C 1
ATOM 4980 O O . LYS A 1 603 ? 46.159 -23.141 -38.130 1.00 73.44 603 LYS A O 1
ATOM 4985 N N . MET A 1 604 ? 45.303 -23.467 -40.193 1.00 77.62 604 MET A N 1
ATOM 4986 C CA . MET A 1 604 ? 45.357 -24.924 -40.192 1.00 77.62 604 MET A CA 1
ATOM 4987 C C . MET A 1 604 ? 46.812 -25.363 -40.068 1.00 77.62 604 MET A C 1
ATOM 4989 O O . MET A 1 604 ? 47.104 -26.129 -39.166 1.00 77.62 604 MET A O 1
ATOM 4993 N N . GLU A 1 605 ? 47.741 -24.751 -40.807 1.00 77.25 605 GLU A N 1
ATOM 4994 C CA . GLU A 1 605 ? 49.175 -25.068 -40.725 1.00 77.25 605 GLU A CA 1
ATOM 4995 C C . GLU A 1 605 ? 49.735 -24.829 -39.311 1.00 77.25 605 GLU A C 1
ATOM 4997 O O . GLU A 1 605 ? 50.470 -25.650 -38.760 1.00 77.25 605 GLU A O 1
ATOM 5002 N N . VAL A 1 606 ? 49.348 -23.723 -38.666 1.00 78.94 606 VAL A N 1
ATOM 5003 C CA . VAL A 1 606 ? 49.748 -23.410 -37.282 1.00 78.94 606 VAL A CA 1
ATOM 5004 C C . VAL A 1 606 ? 49.098 -24.344 -36.249 1.00 78.94 606 VAL A C 1
ATOM 5006 O O . VAL A 1 606 ? 49.689 -24.558 -35.191 1.00 78.94 606 VAL A O 1
ATOM 5009 N N . ILE A 1 607 ? 47.910 -24.893 -36.514 1.00 78.12 607 ILE A N 1
ATOM 5010 C CA . ILE A 1 607 ? 47.228 -25.857 -35.634 1.00 78.12 607 ILE A CA 1
ATOM 5011 C C . ILE A 1 607 ? 47.758 -27.280 -35.858 1.00 78.12 607 ILE A C 1
ATOM 5013 O O . ILE A 1 607 ? 48.079 -27.947 -34.884 1.00 78.12 607 ILE A O 1
ATOM 5017 N N . GLU A 1 608 ? 47.968 -27.706 -37.101 1.00 79.19 608 GLU A N 1
ATOM 5018 C CA . GLU A 1 608 ? 48.580 -28.982 -37.490 1.00 79.19 608 GLU A CA 1
ATOM 5019 C C . GLU A 1 608 ? 49.990 -29.115 -36.895 1.00 79.19 608 GLU A C 1
ATOM 5021 O O . GLU A 1 608 ? 50.305 -30.103 -36.239 1.00 79.19 608 GLU A O 1
ATOM 5026 N N . ASN A 1 609 ? 50.823 -28.074 -37.016 1.00 80.00 609 ASN A N 1
ATOM 5027 C CA . ASN A 1 609 ? 52.148 -28.045 -36.388 1.00 80.00 609 ASN A CA 1
ATOM 5028 C C . ASN A 1 609 ? 52.098 -28.025 -34.845 1.00 80.00 609 ASN A C 1
ATOM 5030 O O . ASN A 1 609 ? 53.098 -28.349 -34.204 1.00 80.00 609 ASN A O 1
ATOM 5034 N N . ARG A 1 610 ? 50.963 -27.659 -34.229 1.00 77.81 610 ARG A N 1
ATOM 5035 C CA . ARG A 1 610 ? 50.757 -27.772 -32.774 1.00 77.81 610 ARG A CA 1
ATOM 5036 C C . ARG A 1 610 ? 50.257 -29.156 -32.372 1.00 77.81 610 ARG A C 1
ATOM 5038 O O . ARG A 1 610 ? 50.811 -29.688 -31.422 1.00 77.81 610 ARG A O 1
ATOM 5045 N N . LEU A 1 611 ? 49.306 -29.746 -33.103 1.00 78.38 611 LEU A N 1
ATOM 5046 C CA . LEU A 1 611 ? 48.861 -31.136 -32.923 1.00 78.38 611 LEU A CA 1
ATOM 5047 C C . LEU A 1 611 ? 50.060 -32.084 -33.005 1.00 78.38 611 LEU A C 1
ATOM 5049 O O . LEU A 1 611 ? 50.386 -32.741 -32.020 1.00 78.38 611 LEU A O 1
ATOM 5053 N N . LYS A 1 612 ? 50.808 -32.037 -34.117 1.00 80.75 612 LYS A N 1
ATOM 5054 C CA . LYS A 1 612 ? 52.043 -32.811 -34.322 1.00 80.75 612 LYS A CA 1
ATOM 5055 C C . LYS A 1 612 ? 53.039 -32.633 -33.190 1.00 80.75 612 LYS A C 1
ATOM 5057 O O . LYS A 1 612 ? 53.661 -33.603 -32.765 1.00 80.75 612 LYS A O 1
ATOM 5062 N N . LYS A 1 613 ? 53.202 -31.402 -32.688 1.00 79.38 613 LYS A N 1
ATOM 5063 C CA . LYS A 1 613 ? 54.080 -31.142 -31.547 1.00 79.38 613 LYS A CA 1
ATOM 5064 C C . LYS A 1 613 ? 53.545 -31.799 -30.272 1.00 79.38 613 LYS A C 1
ATOM 5066 O O . LYS A 1 613 ? 54.312 -32.495 -29.624 1.00 79.38 613 LYS A O 1
ATOM 5071 N N . THR A 1 614 ? 52.270 -31.624 -29.928 1.00 74.25 614 THR A N 1
ATOM 5072 C CA . THR A 1 614 ? 51.655 -32.257 -28.750 1.00 74.25 614 THR A CA 1
ATOM 5073 C C . THR A 1 614 ? 51.795 -33.782 -28.800 1.00 74.25 614 THR A C 1
ATOM 5075 O O . THR A 1 614 ? 52.284 -34.359 -27.833 1.00 74.25 614 THR A O 1
ATOM 5078 N N . ILE A 1 615 ? 51.488 -34.401 -29.947 1.00 76.38 615 ILE A N 1
ATOM 5079 C CA . ILE A 1 615 ? 51.645 -35.843 -30.215 1.00 76.38 615 ILE A CA 1
ATOM 5080 C C . ILE A 1 615 ? 53.117 -36.285 -30.079 1.00 76.38 615 ILE A C 1
ATOM 5082 O O . ILE A 1 615 ? 53.406 -37.322 -29.489 1.00 76.38 615 ILE A O 1
ATOM 5086 N N . THR A 1 616 ? 54.071 -35.493 -30.584 1.00 75.38 616 THR A N 1
ATOM 5087 C CA . THR A 1 616 ? 55.514 -35.806 -30.491 1.00 75.38 616 THR A CA 1
ATOM 5088 C C . THR A 1 616 ? 56.059 -35.653 -29.067 1.00 75.38 616 THR A C 1
ATOM 5090 O O . THR A 1 616 ? 56.890 -36.452 -28.638 1.00 75.38 616 THR A O 1
ATOM 5093 N N . ASP A 1 617 ? 55.604 -34.633 -28.335 1.00 72.38 617 ASP A N 1
ATOM 5094 C CA . ASP A 1 617 ? 56.026 -34.347 -26.960 1.00 72.38 617 ASP A CA 1
ATOM 5095 C C . ASP A 1 617 ? 55.407 -35.341 -25.946 1.00 72.38 617 ASP A C 1
ATOM 5097 O O . ASP A 1 617 ? 55.977 -35.542 -24.873 1.00 72.38 617 ASP A O 1
ATOM 5101 N N . HIS A 1 618 ? 54.279 -35.990 -26.283 1.00 66.94 618 HIS A N 1
ATOM 5102 C CA . HIS A 1 618 ? 53.534 -36.923 -25.419 1.00 66.94 618 HIS A CA 1
ATOM 5103 C C . HIS A 1 618 ? 53.306 -38.300 -26.096 1.00 66.94 618 HIS A C 1
ATOM 5105 O O . HIS A 1 618 ? 52.180 -38.630 -26.451 1.00 66.94 618 HIS A O 1
ATOM 5111 N N . PRO A 1 619 ? 54.341 -39.142 -26.287 1.00 56.78 619 PRO A N 1
ATOM 5112 C CA . PRO A 1 619 ? 54.234 -40.396 -27.042 1.00 56.78 619 PRO A CA 1
ATOM 5113 C C . PRO A 1 619 ? 53.759 -41.582 -26.173 1.00 56.78 619 PRO A C 1
ATOM 5115 O O . PRO A 1 619 ? 54.510 -42.534 -25.944 1.00 56.78 619 PRO A O 1
ATOM 5118 N N . SER A 1 620 ? 52.532 -41.524 -25.650 1.00 59.16 620 SER A N 1
ATOM 5119 C CA . SER A 1 620 ? 51.932 -42.588 -24.825 1.00 59.16 620 SER A CA 1
ATOM 5120 C C . SER A 1 620 ? 50.525 -42.948 -25.286 1.00 59.16 620 SER A C 1
ATOM 5122 O O . SER A 1 620 ? 49.702 -42.052 -25.409 1.00 59.16 620 SER A O 1
ATOM 5124 N N . ASP A 1 621 ? 50.228 -44.237 -25.451 1.00 55.28 621 ASP A N 1
ATOM 5125 C CA . ASP A 1 621 ? 48.906 -44.724 -25.870 1.00 55.28 621 ASP A CA 1
ATOM 5126 C C . ASP A 1 621 ? 47.801 -44.317 -24.858 1.00 55.28 621 ASP A C 1
ATOM 5128 O O . ASP A 1 621 ? 47.613 -44.977 -23.829 1.00 55.28 621 ASP A O 1
ATOM 5132 N N . THR A 1 622 ? 47.080 -43.223 -25.134 1.00 61.84 622 THR A N 1
ATOM 5133 C CA . THR A 1 622 ? 45.852 -42.803 -24.432 1.00 61.84 622 THR A CA 1
ATOM 5134 C C . THR A 1 622 ? 44.812 -42.292 -25.429 1.00 61.84 622 THR A C 1
ATOM 5136 O O . THR A 1 622 ? 45.160 -41.726 -26.467 1.00 61.84 622 THR A O 1
ATOM 5139 N N . ASP A 1 623 ? 43.529 -42.443 -25.082 1.00 63.56 623 ASP A N 1
ATOM 5140 C CA . ASP A 1 623 ? 42.375 -42.027 -25.896 1.00 63.56 623 ASP A CA 1
ATOM 5141 C C . ASP A 1 623 ? 42.454 -40.546 -26.353 1.00 63.56 623 ASP A C 1
ATOM 5143 O O . ASP A 1 623 ? 41.919 -40.174 -27.397 1.00 63.56 623 ASP A O 1
ATOM 5147 N N . GLU A 1 624 ? 43.145 -39.692 -25.588 1.00 66.25 624 GLU A N 1
ATOM 5148 C CA . GLU A 1 624 ? 43.357 -38.257 -25.851 1.00 66.25 624 GLU A CA 1
ATOM 5149 C C . GLU A 1 624 ? 44.348 -38.014 -27.012 1.00 66.25 624 GLU A C 1
ATOM 5151 O O . GLU A 1 624 ? 44.257 -37.024 -27.743 1.00 66.25 624 GLU A O 1
ATOM 5156 N N . ILE A 1 625 ? 45.312 -38.922 -27.196 1.00 72.75 625 ILE A N 1
ATOM 5157 C CA . ILE A 1 625 ? 46.323 -38.862 -28.262 1.00 72.75 625 ILE A CA 1
ATOM 5158 C C . ILE A 1 625 ? 45.794 -39.514 -29.540 1.00 72.75 625 ILE A C 1
ATOM 5160 O O . ILE A 1 625 ? 46.010 -38.960 -30.617 1.00 72.75 625 ILE A O 1
ATOM 5164 N N . ASP A 1 626 ? 45.011 -40.591 -29.425 1.00 72.56 626 ASP A N 1
ATOM 5165 C CA . ASP A 1 626 ? 44.221 -41.117 -30.546 1.00 72.56 626 ASP A CA 1
ATOM 5166 C C . ASP A 1 626 ? 43.238 -40.050 -31.067 1.00 72.56 626 ASP A C 1
ATOM 5168 O O . ASP A 1 626 ? 43.169 -39.812 -32.272 1.00 72.56 626 ASP A O 1
ATOM 5172 N N . SER A 1 627 ? 42.575 -39.304 -30.172 1.00 74.75 627 SER A N 1
ATOM 5173 C CA . SER A 1 627 ? 41.718 -38.164 -30.547 1.00 74.75 627 SER A CA 1
ATOM 5174 C C . SER A 1 627 ? 42.501 -37.044 -31.252 1.00 74.75 627 SER A C 1
ATOM 5176 O O . SER A 1 627 ? 42.034 -36.491 -32.249 1.00 74.75 627 SER A O 1
ATOM 5178 N N . CYS A 1 628 ? 43.723 -36.728 -30.801 1.00 74.38 628 CYS A N 1
ATOM 5179 C CA . CYS A 1 628 ? 44.608 -35.795 -31.511 1.00 74.38 628 CYS A CA 1
ATOM 5180 C C . CYS A 1 628 ? 45.043 -36.304 -32.900 1.00 74.38 628 CYS A C 1
ATOM 5182 O O . CYS A 1 628 ? 45.232 -35.485 -33.799 1.00 74.38 628 CYS A O 1
ATOM 5184 N N . LEU A 1 629 ? 45.208 -37.619 -33.087 1.00 77.69 629 LEU A N 1
ATOM 5185 C CA . LEU A 1 629 ? 45.568 -38.235 -34.370 1.00 77.69 629 LEU A CA 1
ATOM 5186 C C . LEU A 1 629 ? 44.386 -38.242 -35.351 1.00 77.69 629 LEU A C 1
ATOM 5188 O O . LEU A 1 629 ? 44.566 -37.849 -36.503 1.00 77.69 629 LEU A O 1
ATOM 5192 N N . GLU A 1 630 ? 43.177 -38.599 -34.901 1.00 79.81 630 GLU A N 1
ATOM 5193 C CA . GLU A 1 630 ? 41.956 -38.483 -35.716 1.00 79.81 630 GLU A CA 1
ATOM 5194 C C . GLU A 1 630 ? 41.719 -37.028 -36.157 1.00 79.81 630 GLU A C 1
ATOM 5196 O O . GLU A 1 630 ? 41.407 -36.775 -37.322 1.00 79.81 630 GLU A O 1
ATOM 5201 N N . LEU A 1 631 ? 41.951 -36.058 -35.263 1.00 79.56 631 LEU A N 1
ATOM 5202 C CA . LEU A 1 631 ? 41.865 -34.630 -35.576 1.00 79.56 631 LEU A CA 1
ATOM 5203 C C . LEU A 1 631 ? 42.997 -34.128 -36.493 1.00 79.56 631 LEU A C 1
ATOM 5205 O O . LEU A 1 631 ? 42.747 -33.232 -37.303 1.00 79.56 631 LEU A O 1
ATOM 5209 N N . GLU A 1 632 ? 44.217 -34.681 -36.428 1.00 80.19 632 GLU A N 1
ATOM 5210 C CA . GLU A 1 632 ? 45.262 -34.376 -37.420 1.00 80.19 632 GLU A CA 1
ATOM 5211 C C . GLU A 1 632 ? 44.839 -34.867 -38.812 1.00 80.19 632 GLU A C 1
ATOM 5213 O O . GLU A 1 632 ? 44.884 -34.086 -39.764 1.00 80.19 632 GLU A O 1
ATOM 5218 N N . ASP A 1 633 ? 44.380 -36.116 -38.941 1.00 79.25 633 ASP A N 1
ATOM 5219 C CA . ASP A 1 633 ? 43.987 -36.695 -40.231 1.00 79.25 633 ASP A CA 1
ATOM 5220 C C . ASP A 1 633 ? 42.704 -36.057 -40.809 1.00 79.25 633 ASP A C 1
ATOM 5222 O O . ASP A 1 633 ? 42.639 -35.800 -42.015 1.00 79.25 633 ASP A O 1
ATOM 5226 N N . GLU A 1 634 ? 41.710 -35.702 -39.983 1.00 78.94 634 GLU A N 1
ATOM 5227 C CA . GLU A 1 634 ? 40.549 -34.888 -40.390 1.00 78.94 634 GLU A CA 1
ATOM 5228 C C . GLU A 1 634 ? 41.009 -33.523 -40.926 1.00 78.94 634 GLU A C 1
ATOM 5230 O O . GLU A 1 634 ? 40.653 -33.143 -42.048 1.00 78.94 634 GLU A O 1
ATOM 5235 N N . LEU A 1 635 ? 41.829 -32.786 -40.169 1.00 77.62 635 LEU A N 1
ATOM 5236 C CA . LEU A 1 635 ? 42.317 -31.471 -40.587 1.00 77.62 635 LEU A CA 1
ATOM 5237 C C . LEU A 1 635 ? 43.099 -31.574 -41.910 1.00 77.62 635 LEU A C 1
ATOM 5239 O O . LEU A 1 635 ? 42.872 -30.782 -42.829 1.00 77.62 635 LEU A O 1
ATOM 5243 N N . ARG A 1 636 ? 43.987 -32.570 -42.013 1.00 72.94 636 ARG A N 1
ATOM 5244 C CA . ARG A 1 636 ? 44.978 -32.751 -43.082 1.00 72.94 636 ARG A CA 1
ATOM 5245 C C . ARG A 1 636 ? 44.433 -33.357 -44.372 1.00 72.94 636 ARG A C 1
ATOM 5247 O O . ARG A 1 636 ? 44.827 -32.905 -45.445 1.00 72.94 636 ARG A O 1
ATOM 5254 N N . TYR A 1 637 ? 43.548 -34.348 -44.294 1.00 68.81 637 TYR A N 1
ATOM 5255 C CA . TYR A 1 637 ? 42.977 -35.001 -45.477 1.00 68.81 637 TYR A CA 1
ATOM 5256 C C . TYR A 1 637 ? 41.549 -34.540 -45.771 1.00 68.81 637 TYR A C 1
ATOM 5258 O O . TYR A 1 637 ? 41.221 -34.303 -46.928 1.00 68.81 637 TYR A O 1
ATOM 5266 N N . ASN A 1 638 ? 40.696 -34.366 -44.756 1.00 73.31 638 ASN A N 1
ATOM 5267 C CA . ASN A 1 638 ? 39.287 -34.037 -44.990 1.00 73.31 638 ASN A CA 1
ATOM 5268 C C . ASN A 1 638 ? 39.065 -32.529 -45.182 1.00 73.31 638 ASN A C 1
ATOM 5270 O O . ASN A 1 638 ? 38.253 -32.131 -46.014 1.00 73.31 638 ASN A O 1
ATOM 5274 N N . GLN A 1 639 ? 39.726 -31.667 -44.406 1.00 75.06 639 GLN A N 1
ATOM 5275 C CA . GLN A 1 639 ? 39.430 -30.227 -44.403 1.00 75.06 639 GLN A CA 1
ATOM 5276 C C . GLN A 1 639 ? 40.385 -29.416 -45.294 1.00 75.06 639 GLN A C 1
ATOM 5278 O O . GLN A 1 639 ? 39.930 -28.534 -46.025 1.00 75.06 639 GLN A O 1
ATOM 5283 N N . TYR A 1 640 ? 41.681 -29.745 -45.314 1.00 78.94 640 TYR A N 1
ATOM 5284 C CA . TYR A 1 640 ? 42.668 -29.083 -46.178 1.00 78.94 640 TYR A CA 1
ATOM 5285 C C . TYR A 1 640 ? 42.333 -29.226 -47.672 1.00 78.94 640 TYR A C 1
ATOM 5287 O O . TYR A 1 640 ? 42.359 -28.230 -48.398 1.00 78.94 640 TYR A O 1
ATOM 5295 N N . GLU A 1 641 ? 41.939 -30.426 -48.122 1.00 80.19 641 GLU A N 1
ATOM 5296 C CA . GLU A 1 641 ? 41.549 -30.661 -49.521 1.00 80.19 641 GLU A CA 1
ATOM 5297 C C . GLU A 1 641 ? 40.323 -29.817 -49.912 1.00 80.19 641 GLU A C 1
ATOM 5299 O O . GLU A 1 641 ? 40.304 -29.221 -50.988 1.00 80.19 641 GLU A O 1
ATOM 5304 N N . LYS A 1 642 ? 39.327 -29.664 -49.025 1.00 79.94 642 LYS A N 1
ATOM 5305 C CA . LYS A 1 642 ? 38.156 -28.800 -49.276 1.00 79.94 642 LYS A CA 1
ATOM 5306 C C . LYS A 1 642 ? 38.534 -27.326 -49.402 1.00 79.94 642 LYS A C 1
ATOM 5308 O O . LYS A 1 642 ? 38.011 -26.649 -50.285 1.00 79.94 642 LYS A O 1
ATOM 5313 N N . VAL A 1 643 ? 39.437 -26.826 -48.555 1.00 81.00 643 VAL A N 1
ATOM 5314 C CA . VAL A 1 643 ? 39.936 -25.441 -48.642 1.00 81.00 643 VAL A CA 1
ATOM 5315 C C . VAL A 1 643 ? 40.684 -25.223 -49.959 1.00 81.00 643 VAL A C 1
ATOM 5317 O O . VAL A 1 643 ? 40.433 -24.230 -50.642 1.00 81.00 643 VAL A O 1
ATOM 5320 N N . GLU A 1 644 ? 41.535 -26.166 -50.373 1.00 82.69 644 GLU A N 1
ATOM 5321 C CA . GLU A 1 644 ? 42.255 -26.084 -51.648 1.00 82.69 644 GLU A CA 1
ATOM 5322 C C . GLU A 1 644 ? 41.308 -26.178 -52.862 1.00 82.69 644 GLU A C 1
ATOM 5324 O O . GLU A 1 644 ? 41.436 -25.396 -53.806 1.00 82.69 644 GLU A O 1
ATOM 5329 N N . LEU A 1 645 ? 40.314 -27.073 -52.834 1.00 81.81 645 LEU A N 1
ATOM 5330 C CA . LEU A 1 645 ? 39.291 -27.195 -53.880 1.00 81.81 645 LEU A CA 1
ATOM 5331 C C . LEU A 1 645 ? 38.410 -25.941 -53.983 1.00 81.81 645 LEU A C 1
ATOM 5333 O O . LEU A 1 645 ? 38.135 -25.486 -55.095 1.00 81.81 645 LEU A O 1
ATOM 5337 N N . ALA A 1 646 ? 38.013 -25.341 -52.857 1.00 81.44 646 ALA A N 1
ATOM 5338 C CA . ALA A 1 646 ? 37.258 -24.089 -52.837 1.00 81.44 646 ALA A CA 1
ATOM 5339 C C . ALA A 1 646 ? 38.085 -22.917 -53.399 1.00 81.44 646 ALA A C 1
ATOM 5341 O O . ALA A 1 646 ? 37.581 -22.144 -54.217 1.00 81.44 646 ALA A O 1
ATOM 5342 N N . LEU A 1 647 ? 39.370 -22.819 -53.033 1.00 82.44 647 LEU A N 1
ATOM 5343 C CA . LEU A 1 647 ? 40.294 -21.822 -53.586 1.00 82.44 647 LEU A CA 1
ATOM 5344 C C . LEU A 1 647 ? 40.478 -21.983 -55.101 1.00 82.44 647 LEU A C 1
ATOM 5346 O O . LEU A 1 647 ? 40.416 -20.992 -55.827 1.00 82.44 647 LEU A O 1
ATOM 5350 N N . LYS A 1 648 ? 40.637 -23.217 -55.594 1.00 81.94 648 LYS A N 1
ATOM 5351 C CA . LYS A 1 648 ? 40.733 -23.521 -57.031 1.00 81.94 648 LYS A CA 1
ATOM 5352 C C . LYS A 1 648 ? 39.442 -23.199 -57.782 1.00 81.94 648 LYS A C 1
ATOM 5354 O O . LYS A 1 648 ? 39.484 -22.518 -58.806 1.00 81.94 648 LYS A O 1
ATOM 5359 N N . SER A 1 649 ? 38.281 -23.605 -57.260 1.00 79.69 649 SER A N 1
ATOM 5360 C CA . SER A 1 649 ? 36.982 -23.326 -57.895 1.00 79.69 649 SER A CA 1
ATOM 5361 C C . SER A 1 649 ? 36.716 -21.821 -58.022 1.00 79.69 649 SER A C 1
ATOM 5363 O O . SER A 1 649 ? 36.330 -21.336 -59.089 1.00 79.69 649 SER A O 1
ATOM 5365 N N . LEU A 1 650 ? 37.023 -21.057 -56.967 1.00 80.00 650 LEU A N 1
ATOM 5366 C CA . LEU A 1 650 ? 36.901 -19.599 -56.961 1.00 80.00 650 LEU A CA 1
ATOM 5367 C C . LEU A 1 650 ? 38.059 -18.876 -57.680 1.00 80.00 650 LEU A C 1
ATOM 5369 O O . LEU A 1 650 ? 37.949 -17.672 -57.926 1.00 80.00 650 LEU A O 1
ATOM 5373 N N . SER A 1 651 ? 39.135 -19.564 -58.070 1.00 76.25 651 SER A N 1
ATOM 5374 C CA . SER A 1 651 ? 40.293 -18.956 -58.735 1.00 76.25 651 SER A CA 1
ATOM 5375 C C . SER A 1 651 ? 39.947 -18.388 -60.114 1.00 76.25 651 SER A C 1
ATOM 5377 O O . SER A 1 651 ? 39.472 -19.094 -61.009 1.00 76.25 651 SER A O 1
ATOM 5379 N N . ILE A 1 652 ? 40.254 -17.102 -60.320 1.00 70.06 652 ILE A N 1
ATOM 5380 C CA . ILE A 1 652 ? 40.081 -16.427 -61.614 1.00 70.06 652 ILE A CA 1
ATOM 5381 C C . ILE A 1 652 ? 40.977 -17.067 -62.678 1.00 70.06 652 ILE A C 1
ATOM 5383 O O . ILE A 1 652 ? 40.549 -17.223 -63.817 1.00 70.06 652 ILE A O 1
ATOM 5387 N N . THR A 1 653 ? 42.221 -17.415 -62.337 1.00 66.50 653 THR A N 1
ATOM 5388 C CA . THR A 1 653 ? 43.208 -17.901 -63.313 1.00 66.50 653 THR A CA 1
ATOM 5389 C C . THR A 1 653 ? 42.836 -19.280 -63.848 1.00 66.50 653 THR A C 1
ATOM 5391 O O . THR A 1 653 ? 42.965 -19.515 -65.049 1.00 66.50 653 THR A O 1
ATOM 5394 N N . GLU A 1 654 ? 42.294 -20.154 -62.997 1.00 67.38 654 GLU A N 1
ATOM 5395 C CA . GLU A 1 654 ? 41.872 -21.506 -63.378 1.00 67.38 654 GLU A CA 1
ATOM 5396 C C . GLU A 1 654 ? 40.469 -21.532 -64.008 1.00 67.38 654 GLU A C 1
ATOM 5398 O O . GLU A 1 654 ? 40.267 -22.166 -65.043 1.00 67.38 654 GLU A O 1
ATOM 5403 N N . ASN A 1 655 ? 39.498 -20.804 -63.441 1.00 67.69 655 ASN A N 1
ATOM 5404 C CA . ASN A 1 655 ? 38.091 -20.846 -63.863 1.00 67.69 655 ASN A CA 1
ATOM 5405 C C . ASN A 1 655 ? 37.648 -19.632 -64.712 1.00 67.69 655 ASN A C 1
ATOM 5407 O O . ASN A 1 655 ? 36.449 -19.375 -64.865 1.00 67.69 655 ASN A O 1
ATOM 5411 N N . SER A 1 656 ? 38.597 -18.894 -65.307 1.00 66.19 656 SER A N 1
ATOM 5412 C CA . SER A 1 656 ? 38.353 -17.673 -66.106 1.00 66.19 656 SER A CA 1
ATOM 5413 C C . SER A 1 656 ? 37.257 -17.809 -67.172 1.00 66.19 656 SER A C 1
ATOM 5415 O O . SER A 1 656 ? 36.512 -16.857 -67.401 1.00 66.19 656 SER A O 1
ATOM 5417 N N . SER A 1 657 ? 37.121 -18.977 -67.807 1.00 68.00 657 SER A N 1
ATOM 5418 C CA . SER A 1 657 ? 36.078 -19.270 -68.798 1.00 68.00 657 SER A CA 1
ATOM 5419 C C . SER A 1 657 ? 34.674 -19.267 -68.188 1.00 68.00 657 SER A C 1
ATOM 5421 O O . SER A 1 657 ? 33.822 -18.517 -68.661 1.00 68.00 657 SER A O 1
ATOM 5423 N N . LYS A 1 658 ? 34.446 -20.001 -67.089 1.00 68.56 658 LYS A N 1
ATOM 5424 C CA . LYS A 1 658 ? 33.168 -20.008 -66.348 1.00 68.56 658 LYS A CA 1
ATOM 5425 C C . LYS A 1 658 ? 32.805 -18.604 -65.856 1.00 68.56 658 LYS A C 1
ATOM 5427 O O . LYS A 1 658 ? 31.670 -18.151 -66.016 1.00 68.56 658 LYS A O 1
ATOM 5432 N N . TYR A 1 659 ? 33.798 -17.880 -65.333 1.00 66.25 659 TYR A N 1
ATOM 5433 C CA . TYR A 1 659 ? 33.645 -16.480 -64.938 1.00 66.25 659 TYR A CA 1
ATOM 5434 C C . TYR A 1 659 ? 33.303 -15.560 -66.128 1.00 66.25 659 TYR A C 1
ATOM 5436 O O . TYR A 1 659 ? 32.527 -14.614 -65.987 1.00 66.25 659 TYR A O 1
ATOM 5444 N N . LYS A 1 660 ? 33.818 -15.836 -67.333 1.00 64.38 660 LYS A N 1
ATOM 5445 C CA . LYS A 1 660 ? 33.433 -15.108 -68.551 1.00 64.38 660 LYS A CA 1
ATOM 5446 C C . LYS A 1 660 ? 32.068 -15.510 -69.097 1.00 64.38 660 LYS A C 1
ATOM 5448 O O . LYS A 1 660 ? 31.392 -14.659 -69.672 1.00 64.38 660 LYS A O 1
ATOM 5453 N N . GLU A 1 661 ? 31.613 -16.746 -68.915 1.00 62.56 661 GLU A N 1
ATOM 5454 C CA . GLU A 1 661 ? 30.298 -17.217 -69.381 1.00 62.56 661 GLU A CA 1
ATOM 5455 C C . GLU A 1 661 ? 29.120 -16.530 -68.668 1.00 62.56 661 GLU A C 1
ATOM 5457 O O . GLU A 1 661 ? 28.031 -16.452 -69.233 1.00 62.56 661 GLU A O 1
ATOM 5462 N N . ALA A 1 662 ? 29.370 -15.897 -67.514 1.00 56.66 662 ALA A N 1
ATOM 5463 C CA . ALA A 1 662 ? 28.395 -15.153 -66.709 1.00 56.66 662 ALA A CA 1
ATOM 5464 C C . ALA A 1 662 ? 27.274 -16.025 -66.109 1.00 56.66 662 ALA A C 1
ATOM 5466 O O . ALA A 1 662 ? 26.163 -15.547 -65.864 1.00 56.66 662 ALA A O 1
ATOM 5467 N N . ASN A 1 663 ? 27.587 -17.289 -65.805 1.00 65.06 663 ASN A N 1
ATOM 5468 C CA . ASN A 1 663 ? 26.735 -18.146 -64.986 1.00 65.06 663 ASN A CA 1
ATOM 5469 C C . ASN A 1 663 ? 26.791 -17.688 -63.514 1.00 65.06 663 ASN A C 1
ATOM 5471 O O . ASN A 1 663 ? 27.609 -18.145 -62.718 1.00 65.06 663 ASN A O 1
ATOM 5475 N N . ILE A 1 664 ? 25.940 -16.716 -63.174 1.00 66.50 664 ILE A N 1
ATOM 5476 C CA . ILE A 1 664 ? 25.861 -16.138 -61.825 1.00 66.50 664 ILE A CA 1
ATOM 5477 C C . ILE A 1 664 ? 25.336 -17.160 -60.808 1.00 66.50 664 ILE A C 1
ATOM 5479 O O . ILE A 1 664 ? 25.783 -17.149 -59.670 1.00 66.50 664 ILE A O 1
ATOM 5483 N N . GLU A 1 665 ? 24.443 -18.058 -61.223 1.00 71.69 665 GLU A N 1
ATOM 5484 C CA . GLU A 1 665 ? 23.881 -19.111 -60.370 1.00 71.69 665 GLU A CA 1
ATOM 5485 C C . GLU A 1 665 ? 24.944 -20.150 -59.980 1.00 71.69 665 GLU A C 1
ATOM 5487 O O . GLU A 1 665 ? 24.977 -20.589 -58.835 1.00 71.69 665 GLU A O 1
ATOM 5492 N N . TRP A 1 666 ? 25.878 -20.482 -60.879 1.00 81.38 666 TRP A N 1
ATOM 5493 C CA . TRP A 1 666 ? 27.069 -21.264 -60.525 1.00 81.38 666 TRP A CA 1
ATOM 5494 C C . TRP A 1 666 ? 27.903 -20.552 -59.450 1.00 81.38 666 TRP A C 1
ATOM 5496 O O . TRP A 1 666 ? 28.133 -21.124 -58.390 1.00 81.38 666 TRP A O 1
ATOM 5506 N N . LEU A 1 667 ? 28.277 -19.285 -59.664 1.00 75.00 667 LEU A N 1
ATOM 5507 C CA . LEU A 1 667 ? 29.095 -18.537 -58.700 1.00 75.00 667 LEU A CA 1
ATOM 5508 C C . LEU A 1 667 ? 28.402 -18.362 -57.334 1.00 75.00 667 LEU A C 1
ATOM 5510 O O . LEU A 1 667 ? 29.044 -18.515 -56.300 1.00 75.00 667 LEU A O 1
ATOM 5514 N N . GLU A 1 668 ? 27.100 -18.067 -57.310 1.00 74.88 668 GLU A N 1
ATOM 5515 C CA . GLU A 1 668 ? 26.320 -17.956 -56.068 1.00 74.88 668 GLU A CA 1
ATOM 5516 C C . GLU A 1 668 ? 26.273 -19.305 -55.305 1.00 74.88 668 GLU A C 1
ATOM 5518 O O . GLU A 1 668 ? 26.304 -19.300 -54.074 1.00 74.88 668 GLU A O 1
ATOM 5523 N N . ASN A 1 669 ? 26.304 -20.452 -56.001 1.00 80.25 669 ASN A N 1
ATOM 5524 C CA . ASN A 1 669 ? 26.408 -21.784 -55.387 1.00 80.25 669 ASN A CA 1
ATOM 5525 C C . ASN A 1 669 ? 27.829 -22.130 -54.894 1.00 80.25 669 ASN A C 1
ATOM 5527 O O . ASN A 1 669 ? 27.966 -22.649 -53.787 1.00 80.25 669 ASN A O 1
ATOM 5531 N N . GLU A 1 670 ? 28.883 -21.837 -55.663 1.00 78.38 670 GLU A N 1
ATOM 5532 C CA . GLU A 1 670 ? 30.281 -22.082 -55.252 1.00 78.38 670 GLU A CA 1
ATOM 5533 C C . GLU A 1 670 ? 30.653 -21.259 -54.012 1.00 78.38 670 GLU A C 1
ATOM 5535 O O . GLU A 1 670 ? 31.230 -21.783 -53.062 1.00 78.38 670 GLU A O 1
ATOM 5540 N N . LEU A 1 671 ? 30.249 -19.982 -53.967 1.00 76.69 671 LEU A N 1
ATOM 5541 C CA . LEU A 1 671 ? 30.437 -19.132 -52.787 1.00 76.69 671 LEU A CA 1
ATOM 5542 C C . LEU A 1 671 ? 29.692 -19.690 -51.563 1.00 76.69 671 LEU A C 1
ATOM 5544 O O . LEU A 1 671 ? 30.196 -19.587 -50.447 1.00 76.69 671 LEU A O 1
ATOM 5548 N N . HIS A 1 672 ? 28.525 -20.315 -51.750 1.00 76.81 672 HIS A N 1
ATOM 5549 C CA . HIS A 1 672 ? 27.789 -20.937 -50.649 1.00 76.81 672 HIS A CA 1
ATOM 5550 C C . HIS A 1 672 ? 28.465 -22.221 -50.135 1.00 76.81 672 HIS A C 1
ATOM 5552 O O . HIS A 1 672 ? 28.548 -22.408 -48.922 1.00 76.81 672 HIS A O 1
ATOM 5558 N N . GLN A 1 673 ? 28.999 -23.062 -51.028 1.00 76.62 673 GLN A N 1
ATOM 5559 C CA . GLN A 1 673 ? 29.787 -24.248 -50.654 1.00 76.62 673 GLN A CA 1
ATOM 5560 C C . GLN A 1 673 ? 31.108 -23.863 -49.970 1.00 76.62 673 GLN A C 1
ATOM 5562 O O . GLN A 1 673 ? 31.533 -24.526 -49.022 1.00 76.62 673 GLN A O 1
ATOM 5567 N N . ALA A 1 674 ? 31.727 -22.758 -50.391 1.00 76.81 674 ALA A N 1
ATOM 5568 C CA . ALA A 1 674 ? 32.890 -22.188 -49.724 1.00 76.81 674 ALA A CA 1
ATOM 5569 C C . ALA A 1 674 ? 32.550 -21.629 -48.327 1.00 76.81 674 ALA A C 1
ATOM 5571 O O . ALA A 1 674 ? 33.313 -21.872 -47.398 1.00 76.81 674 ALA A O 1
ATOM 5572 N N . GLU A 1 675 ? 31.407 -20.951 -48.131 1.00 72.12 675 GLU A N 1
ATOM 5573 C CA . GLU A 1 675 ? 30.963 -20.529 -46.786 1.00 72.12 675 GLU A CA 1
ATOM 5574 C C . GLU A 1 675 ? 30.684 -21.724 -45.851 1.00 72.12 675 GLU A C 1
ATOM 5576 O O . GLU A 1 675 ? 31.105 -21.692 -44.697 1.00 72.12 675 GLU A O 1
ATOM 5581 N N . ASP A 1 676 ? 30.027 -22.786 -46.334 1.00 74.44 676 ASP A N 1
ATOM 5582 C CA . ASP A 1 676 ? 29.795 -24.022 -45.561 1.00 74.44 676 ASP A CA 1
ATOM 5583 C C . ASP A 1 676 ? 31.121 -24.730 -45.215 1.00 74.44 676 ASP A C 1
ATOM 5585 O O . ASP A 1 676 ? 31.316 -25.197 -44.094 1.00 74.44 676 ASP A O 1
ATOM 5589 N N . SER A 1 677 ? 32.087 -24.726 -46.138 1.00 73.19 677 SER A N 1
ATOM 5590 C CA . SER A 1 677 ? 33.441 -25.235 -45.878 1.00 73.19 677 SER A CA 1
ATOM 5591 C C . SER A 1 677 ? 34.188 -24.385 -44.840 1.00 73.19 677 SER A C 1
ATOM 5593 O O . SER A 1 677 ? 34.793 -24.940 -43.929 1.00 73.19 677 SER A O 1
ATOM 5595 N N . ILE A 1 678 ? 34.107 -23.050 -44.920 1.00 72.06 678 ILE A N 1
ATOM 5596 C CA . ILE A 1 678 ? 34.699 -22.115 -43.944 1.00 72.06 678 ILE A CA 1
ATOM 5597 C C . ILE A 1 678 ? 34.152 -22.362 -42.534 1.00 72.06 678 ILE A C 1
ATOM 5599 O O . ILE A 1 678 ? 34.936 -22.445 -41.588 1.00 72.06 678 ILE A O 1
ATOM 5603 N N . ASP A 1 679 ? 32.828 -22.460 -42.376 1.00 72.94 679 ASP A N 1
ATOM 5604 C CA . ASP A 1 679 ? 32.216 -22.612 -41.051 1.00 72.94 679 ASP A CA 1
ATOM 5605 C C . ASP A 1 679 ? 32.575 -23.989 -40.430 1.00 72.94 679 ASP A C 1
ATOM 5607 O O . ASP A 1 679 ? 32.901 -24.037 -39.243 1.00 72.94 679 ASP A O 1
ATOM 5611 N N . ARG A 1 680 ? 32.663 -25.074 -41.224 1.00 71.06 680 ARG A N 1
ATOM 5612 C CA . ARG A 1 680 ? 33.135 -26.410 -40.772 1.00 71.06 680 ARG A CA 1
ATOM 5613 C C . ARG A 1 680 ? 34.625 -26.454 -40.417 1.00 71.06 680 ARG A C 1
ATOM 5615 O O . ARG A 1 680 ? 35.008 -27.071 -39.428 1.00 71.06 680 ARG A O 1
ATOM 5622 N N . VAL A 1 681 ? 35.477 -25.795 -41.206 1.00 73.38 681 VAL A N 1
ATOM 5623 C CA . VAL A 1 681 ? 36.919 -25.690 -40.915 1.00 73.38 681 VAL A CA 1
ATOM 5624 C C . VAL A 1 681 ? 37.140 -24.938 -39.600 1.00 73.38 681 VAL A C 1
ATOM 5626 O O . VAL A 1 681 ? 38.017 -25.311 -38.827 1.00 73.38 681 VAL A O 1
ATOM 5629 N N . TRP A 1 682 ? 36.334 -23.909 -39.308 1.00 74.06 682 TRP A N 1
ATOM 5630 C CA . TRP A 1 682 ? 36.381 -23.206 -38.022 1.00 74.06 682 TRP A CA 1
ATOM 5631 C C . TRP A 1 682 ? 35.953 -24.075 -36.832 1.00 74.06 682 TRP A C 1
ATOM 5633 O O . TRP A 1 682 ? 36.551 -23.929 -35.768 1.00 74.06 682 TRP A O 1
ATOM 5643 N N . GLU A 1 683 ? 34.964 -24.955 -37.010 1.00 73.31 683 GLU A N 1
ATOM 5644 C CA . GLU A 1 683 ? 34.490 -25.906 -35.992 1.00 73.31 683 GLU A CA 1
ATOM 5645 C C . GLU A 1 683 ? 35.611 -26.892 -35.613 1.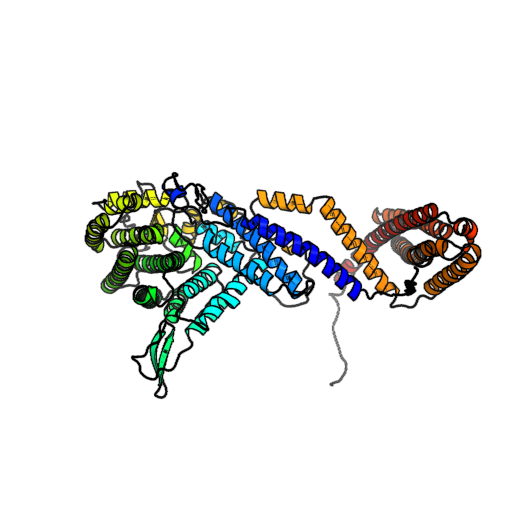00 73.31 683 GLU A C 1
ATOM 5647 O O . GLU A 1 683 ? 36.091 -26.854 -34.479 1.00 73.31 683 GLU A O 1
ATOM 5652 N N . CYS A 1 684 ? 36.164 -27.608 -36.599 1.00 72.88 684 CYS A N 1
ATOM 5653 C CA . CYS A 1 684 ? 37.323 -28.498 -36.433 1.00 72.88 684 CYS A CA 1
ATOM 5654 C C . CYS A 1 684 ? 38.541 -27.776 -35.812 1.00 72.88 684 CYS A C 1
ATOM 5656 O O . CYS A 1 684 ? 39.177 -28.273 -34.887 1.00 72.88 684 CYS A O 1
ATOM 5658 N N . ILE A 1 685 ? 38.848 -26.545 -36.243 1.00 71.50 685 ILE A N 1
ATOM 5659 C CA . ILE A 1 685 ? 39.941 -25.737 -35.672 1.00 71.50 685 ILE A CA 1
ATOM 5660 C C . ILE A 1 685 ? 39.719 -25.372 -34.191 1.00 71.50 685 ILE A C 1
ATOM 5662 O O . ILE A 1 685 ? 40.702 -25.165 -33.472 1.00 71.50 685 ILE A O 1
ATOM 5666 N N . ASP A 1 686 ? 38.477 -25.216 -33.729 1.00 71.62 686 ASP A N 1
ATOM 5667 C CA . ASP A 1 686 ? 38.170 -24.944 -32.319 1.00 71.62 686 ASP A CA 1
ATOM 5668 C C . ASP A 1 686 ? 38.142 -26.240 -31.482 1.00 71.62 686 ASP A C 1
ATOM 5670 O O . ASP A 1 686 ? 38.596 -26.211 -30.337 1.00 71.62 686 ASP A O 1
ATOM 5674 N N . GLU A 1 687 ? 37.753 -27.379 -32.065 1.00 75.56 687 GLU A N 1
ATOM 5675 C CA . GLU A 1 687 ? 37.890 -28.722 -31.471 1.00 75.56 687 GLU A CA 1
ATOM 5676 C C . GLU A 1 687 ? 39.368 -29.088 -31.253 1.00 75.56 687 GLU A C 1
ATOM 5678 O O . GLU A 1 687 ? 39.777 -29.342 -30.120 1.00 75.56 687 GLU A O 1
ATOM 5683 N N . CYS A 1 688 ? 40.222 -28.956 -32.278 1.00 71.31 688 CYS A N 1
ATOM 5684 C CA . CYS A 1 688 ? 41.670 -29.170 -32.154 1.00 71.31 688 CYS A CA 1
ATOM 5685 C C . CYS A 1 688 ? 42.311 -28.310 -31.047 1.00 71.31 688 CYS A C 1
ATOM 5687 O O . CYS A 1 688 ? 43.255 -28.739 -30.387 1.00 71.31 688 CYS A O 1
ATOM 5689 N N . LYS A 1 689 ? 41.819 -27.082 -30.812 1.00 75.31 689 LYS A N 1
ATOM 5690 C CA . LYS A 1 689 ? 42.301 -26.229 -29.706 1.00 75.31 689 LYS A CA 1
ATOM 5691 C C . LYS A 1 689 ? 41.822 -26.697 -28.341 1.00 75.31 689 LYS A C 1
ATOM 5693 O O . LYS A 1 689 ? 42.562 -26.499 -27.377 1.00 75.31 689 LYS A O 1
ATOM 5698 N N . ALA A 1 690 ? 40.605 -27.229 -28.239 1.00 75.38 690 ALA A N 1
ATOM 5699 C CA . ALA A 1 690 ? 40.107 -27.799 -26.995 1.00 75.38 690 ALA A CA 1
ATOM 5700 C C . ALA A 1 690 ? 41.002 -28.970 -26.574 1.00 75.38 690 ALA A C 1
ATOM 5702 O O . ALA A 1 690 ? 41.546 -28.933 -25.470 1.00 75.38 690 ALA A O 1
ATOM 5703 N N . GLU A 1 691 ? 41.274 -29.894 -27.498 1.00 74.69 691 GLU A N 1
ATOM 5704 C CA . GLU A 1 691 ? 42.095 -31.078 -27.232 1.00 74.69 691 GLU A CA 1
ATOM 5705 C C . GLU A 1 691 ? 43.546 -30.704 -26.892 1.00 74.69 691 GLU A C 1
ATOM 5707 O O . GLU A 1 691 ? 44.037 -31.054 -25.819 1.00 74.69 691 GLU A O 1
ATOM 5712 N N . ILE A 1 692 ? 44.197 -29.845 -27.696 1.00 72.12 692 ILE A N 1
ATOM 5713 C CA . ILE A 1 692 ? 45.538 -29.300 -27.383 1.00 72.12 692 ILE A CA 1
ATOM 5714 C C . ILE A 1 692 ? 45.582 -28.642 -25.987 1.00 72.12 692 ILE A C 1
ATOM 5716 O O . ILE A 1 692 ? 46.615 -28.681 -25.315 1.00 72.12 692 ILE A O 1
ATOM 5720 N N . SER A 1 693 ? 44.488 -28.022 -25.531 1.00 72.38 693 SER A N 1
ATOM 5721 C CA . SER A 1 693 ? 44.447 -27.351 -24.224 1.00 72.38 693 SER A CA 1
ATOM 5722 C C . SER A 1 693 ? 44.424 -28.320 -23.038 1.00 72.38 693 SER A C 1
ATOM 5724 O O . SER A 1 693 ? 44.860 -27.921 -21.958 1.00 72.38 693 SER A O 1
ATOM 5726 N N . LEU A 1 694 ? 43.970 -29.568 -23.205 1.00 68.81 694 LEU A N 1
ATOM 5727 C CA . LEU A 1 694 ? 43.959 -30.571 -22.131 1.00 68.81 694 LEU A CA 1
ATOM 5728 C C . LEU A 1 694 ? 45.387 -30.897 -21.662 1.00 68.81 694 LEU A C 1
ATOM 5730 O O . LEU A 1 694 ? 45.670 -30.847 -20.463 1.00 68.81 694 LEU A O 1
ATOM 5734 N N . PHE A 1 695 ? 46.309 -31.099 -22.608 1.00 63.38 695 PHE A N 1
ATOM 5735 C CA . PHE A 1 695 ? 47.732 -31.351 -22.345 1.00 63.38 695 PHE A CA 1
ATOM 5736 C C . PHE A 1 695 ? 48.424 -30.171 -21.641 1.00 63.38 695 PHE A C 1
ATOM 5738 O O . PHE A 1 695 ? 49.228 -30.367 -20.733 1.00 63.38 695 PHE A O 1
ATOM 5745 N N . TYR A 1 696 ? 48.070 -28.926 -21.978 1.00 58.62 696 TYR A N 1
ATOM 5746 C CA . TYR A 1 696 ? 48.635 -27.750 -21.300 1.00 58.62 696 TYR A CA 1
ATOM 5747 C C . TYR A 1 696 ? 48.005 -27.448 -19.928 1.00 58.62 696 TYR A C 1
ATOM 5749 O O . TYR A 1 696 ? 48.590 -26.700 -19.141 1.00 58.62 696 TYR A O 1
ATOM 5757 N N . PHE A 1 697 ? 46.848 -28.032 -19.597 1.00 49.00 697 PHE A N 1
ATOM 5758 C CA . PHE A 1 697 ? 46.234 -27.895 -18.270 1.00 49.00 697 PHE A CA 1
ATOM 5759 C C . PHE A 1 697 ? 46.770 -28.893 -17.230 1.00 49.00 697 PHE A C 1
ATOM 5761 O O . PHE A 1 697 ? 46.646 -28.636 -16.028 1.00 49.00 697 PHE A O 1
ATOM 5768 N N . THR A 1 698 ? 47.388 -30.003 -17.646 1.00 46.72 698 THR A N 1
ATOM 5769 C CA . THR A 1 698 ? 47.922 -31.025 -16.728 1.00 46.72 698 THR A CA 1
ATOM 5770 C C . THR A 1 698 ? 49.311 -30.676 -16.170 1.00 46.72 698 THR A C 1
ATOM 5772 O O . THR A 1 698 ? 49.546 -30.899 -14.978 1.00 46.72 698 THR A O 1
ATOM 5775 N N . GLU A 1 699 ? 50.205 -30.044 -16.944 1.00 40.25 699 GLU A N 1
ATOM 5776 C CA . GLU A 1 699 ? 51.541 -29.623 -16.463 1.00 40.25 699 GLU A CA 1
ATOM 5777 C C . GLU A 1 699 ? 51.489 -28.619 -15.291 1.00 40.25 699 GLU A C 1
ATOM 5779 O O . GLU A 1 699 ? 52.227 -28.738 -14.302 1.00 40.25 699 GLU A O 1
ATOM 5784 N N . ASP A 1 700 ? 50.613 -27.613 -15.379 1.00 34.31 700 ASP A N 1
ATOM 5785 C CA . ASP A 1 700 ? 50.589 -26.480 -14.441 1.00 34.31 700 ASP A CA 1
ATOM 5786 C C . ASP A 1 700 ? 50.148 -26.888 -13.016 1.00 34.31 700 ASP A C 1
ATOM 5788 O O . ASP A 1 700 ? 50.498 -26.240 -12.022 1.00 34.31 700 ASP A O 1
ATOM 5792 N N . PHE A 1 701 ? 49.455 -28.027 -12.890 1.00 34.41 701 PHE A N 1
ATOM 5793 C CA . PHE A 1 701 ? 49.075 -28.612 -11.601 1.00 34.41 701 PHE A CA 1
ATOM 5794 C C . PHE A 1 701 ? 50.229 -29.354 -10.901 1.00 34.41 701 PHE A C 1
ATOM 5796 O O . PHE A 1 701 ? 50.245 -29.452 -9.668 1.00 34.41 701 PHE A O 1
ATOM 5803 N N . VAL A 1 702 ? 51.217 -29.847 -11.657 1.00 37.28 702 VAL A N 1
ATOM 5804 C CA . VAL A 1 702 ? 52.416 -30.511 -11.114 1.00 37.28 702 VAL A CA 1
ATOM 5805 C C . VAL A 1 702 ? 53.437 -29.463 -10.665 1.00 37.28 702 VAL A C 1
ATOM 5807 O O . VAL A 1 702 ? 53.892 -29.479 -9.516 1.00 37.28 702 VAL A O 1
ATOM 5810 N N . SER A 1 703 ? 53.734 -28.491 -11.531 1.00 35.75 703 SER A N 1
ATOM 5811 C CA . SER A 1 703 ? 54.762 -27.464 -11.298 1.00 35.75 703 SER A CA 1
ATOM 5812 C C . SER A 1 703 ? 54.497 -26.599 -10.056 1.00 35.75 703 SER A C 1
ATOM 5814 O O . SER A 1 703 ? 55.414 -26.304 -9.283 1.00 35.75 703 SER A O 1
ATOM 5816 N N . LYS A 1 704 ? 53.229 -26.259 -9.780 1.00 36.50 704 LYS A N 1
ATOM 5817 C CA . LYS A 1 704 ? 52.825 -25.479 -8.591 1.00 36.50 704 LYS A CA 1
ATOM 5818 C C . LYS A 1 704 ? 52.962 -26.222 -7.251 1.00 36.50 704 LYS A C 1
ATOM 5820 O O . LYS A 1 704 ? 52.795 -25.602 -6.199 1.00 36.50 704 LYS A O 1
ATOM 5825 N N . LYS A 1 705 ? 53.278 -27.524 -7.254 1.00 34.47 705 LYS A N 1
ATOM 5826 C CA . LYS A 1 705 ? 53.452 -28.331 -6.032 1.00 34.47 705 LYS A CA 1
ATOM 5827 C C . LYS A 1 705 ? 54.905 -28.401 -5.541 1.00 34.47 705 LYS A C 1
ATOM 5829 O O . LYS A 1 705 ? 55.123 -28.691 -4.368 1.00 34.47 705 LYS A O 1
ATOM 5834 N N . ILE A 1 706 ? 55.877 -28.115 -6.412 1.00 36.69 706 ILE A N 1
ATOM 5835 C CA . ILE A 1 706 ? 57.321 -28.223 -6.126 1.00 36.69 706 ILE A CA 1
ATOM 5836 C C . ILE A 1 706 ? 57.909 -26.873 -5.681 1.00 36.69 706 ILE A C 1
ATOM 5838 O O . ILE A 1 706 ? 58.712 -26.812 -4.753 1.00 36.69 706 ILE A O 1
ATOM 5842 N N . SER A 1 707 ? 57.458 -25.764 -6.269 1.00 35.03 707 SER A N 1
ATOM 5843 C CA . SER A 1 707 ? 58.010 -24.410 -6.071 1.00 35.03 707 SER A CA 1
ATOM 5844 C C . SER A 1 707 ? 57.754 -23.762 -4.696 1.00 35.03 707 SER A C 1
ATOM 5846 O O . SER A 1 707 ? 58.044 -22.583 -4.507 1.00 35.03 707 SER A O 1
ATOM 5848 N N . LYS A 1 708 ? 57.230 -24.508 -3.712 1.00 34.00 708 LYS A N 1
ATOM 5849 C CA . LYS A 1 708 ? 56.868 -23.996 -2.376 1.00 34.00 708 LYS A CA 1
ATOM 5850 C C . LYS A 1 708 ? 57.780 -24.450 -1.228 1.00 34.00 708 LYS A C 1
ATOM 5852 O O . LYS A 1 708 ? 57.470 -24.148 -0.078 1.00 34.00 708 LYS A O 1
ATOM 5857 N N . SER A 1 709 ? 58.873 -25.168 -1.510 1.00 31.77 709 SER A N 1
ATOM 5858 C CA . SER A 1 709 ? 59.703 -25.815 -0.477 1.00 31.77 709 SER A CA 1
ATOM 5859 C C . SER A 1 709 ? 61.147 -25.315 -0.334 1.00 31.77 709 SER A C 1
ATOM 5861 O O . SER A 1 709 ? 61.844 -25.833 0.535 1.00 31.77 709 SER A O 1
ATOM 5863 N N . GLN A 1 710 ? 61.635 -24.366 -1.149 1.00 30.81 710 GLN A N 1
ATOM 5864 C CA . GLN A 1 710 ? 63.039 -23.918 -1.088 1.00 30.81 710 GLN A CA 1
ATOM 5865 C C . GLN A 1 710 ? 63.220 -22.394 -1.234 1.00 30.81 710 GLN A C 1
ATOM 5867 O O . GLN A 1 710 ? 62.904 -21.824 -2.268 1.00 30.81 710 GLN A O 1
ATOM 5872 N N . ASN A 1 711 ? 63.770 -21.807 -0.162 1.00 28.59 711 ASN A N 1
ATOM 5873 C CA . ASN A 1 711 ? 64.763 -20.721 -0.051 1.00 28.59 711 ASN A CA 1
ATOM 5874 C C . ASN A 1 711 ? 64.602 -19.452 -0.932 1.00 28.59 711 ASN A C 1
ATOM 5876 O O . ASN A 1 711 ? 64.634 -19.539 -2.150 1.00 28.59 711 ASN A O 1
ATOM 5880 N N . SER A 1 712 ? 64.408 -18.218 -0.438 1.00 25.95 712 SER A N 1
ATOM 5881 C CA . SER A 1 712 ? 65.011 -17.425 0.668 1.00 25.95 712 SER A CA 1
ATOM 5882 C C . SER A 1 712 ? 66.292 -16.636 0.312 1.00 25.95 712 SER A C 1
ATOM 5884 O O . SER A 1 712 ? 67.353 -17.240 0.181 1.00 25.95 712 SER A O 1
ATOM 5886 N N . THR A 1 713 ? 66.192 -15.290 0.371 1.00 23.58 713 THR A N 1
ATOM 5887 C CA . THR A 1 713 ? 67.270 -14.270 0.572 1.00 23.58 713 THR A CA 1
ATOM 5888 C C . THR A 1 713 ? 68.387 -14.136 -0.492 1.00 23.58 713 THR A C 1
ATOM 5890 O O . THR A 1 713 ? 68.803 -15.127 -1.070 1.00 23.58 713 THR A O 1
ATOM 5893 N N . SER A 1 714 ? 68.966 -12.951 -0.772 1.00 23.02 714 SER A N 1
ATOM 5894 C CA . SER A 1 714 ? 68.643 -11.550 -0.383 1.00 23.02 714 SER A CA 1
ATOM 5895 C C . SER A 1 714 ? 69.483 -10.513 -1.161 1.00 23.02 714 SER A C 1
ATOM 5897 O O . SER A 1 714 ? 70.635 -10.825 -1.448 1.00 23.02 714 SER A O 1
ATOM 5899 N N . TYR A 1 715 ? 68.974 -9.272 -1.298 1.00 22.97 715 TYR A N 1
ATOM 5900 C CA . TYR A 1 715 ? 69.657 -8.046 -1.797 1.00 22.97 715 TYR A CA 1
ATOM 5901 C C . TYR A 1 715 ? 70.171 -8.119 -3.260 1.00 22.97 715 TYR A C 1
ATOM 5903 O O . TYR A 1 715 ? 70.445 -9.198 -3.772 1.00 22.97 715 TYR A O 1
ATOM 5911 N N . GLY A 1 716 ? 70.301 -7.033 -4.030 1.00 23.62 716 GLY A N 1
ATOM 5912 C CA . GLY A 1 716 ? 70.078 -5.596 -3.777 1.00 23.62 716 GLY A CA 1
ATOM 5913 C C . GLY A 1 716 ? 70.853 -4.751 -4.815 1.00 23.62 716 GLY A C 1
ATOM 5914 O O . GLY A 1 716 ? 71.615 -5.337 -5.583 1.00 23.62 716 GLY A O 1
ATOM 5915 N N . ASP A 1 717 ? 70.788 -3.420 -4.951 1.00 23.30 717 ASP A N 1
ATOM 5916 C CA . ASP A 1 717 ? 69.936 -2.293 -4.485 1.00 23.30 717 ASP A CA 1
ATOM 5917 C C . ASP A 1 717 ? 70.337 -1.079 -5.408 1.00 23.30 717 ASP A C 1
ATOM 5919 O O . ASP A 1 717 ? 71.409 -1.145 -6.015 1.00 23.30 717 ASP A O 1
ATOM 5923 N N . CYS A 1 718 ? 69.647 0.055 -5.633 1.00 22.55 718 CYS A N 1
ATOM 5924 C CA . CYS A 1 718 ? 68.369 0.633 -5.179 1.00 22.55 718 CYS A CA 1
ATOM 5925 C C . CYS A 1 718 ? 67.924 1.804 -6.125 1.00 22.55 718 CYS A C 1
ATOM 5927 O O . CYS A 1 718 ? 68.695 2.199 -6.996 1.00 22.55 718 CYS A O 1
ATOM 5929 N N . ASP A 1 719 ? 66.743 2.390 -5.856 1.00 23.20 719 ASP A N 1
ATOM 5930 C CA . ASP A 1 719 ? 66.313 3.806 -6.047 1.00 23.20 719 ASP A CA 1
ATOM 5931 C C . ASP A 1 719 ? 66.137 4.495 -7.440 1.00 23.20 719 ASP A C 1
ATOM 5933 O O . ASP A 1 719 ? 66.858 4.216 -8.392 1.00 23.20 719 ASP A O 1
ATOM 5937 N N . ASP A 1 720 ? 65.293 5.543 -7.602 1.00 23.91 720 ASP A N 1
ATOM 5938 C CA . ASP A 1 720 ? 63.914 5.791 -7.091 1.00 23.91 720 ASP A CA 1
ATOM 5939 C C . ASP A 1 720 ? 63.234 7.043 -7.754 1.00 23.91 720 ASP A C 1
ATOM 5941 O O . ASP A 1 720 ? 63.902 7.843 -8.407 1.00 23.91 720 ASP A O 1
ATOM 5945 N N . TRP A 1 721 ? 61.919 7.227 -7.531 1.00 23.73 721 TRP A N 1
ATOM 5946 C CA . TRP A 1 721 ? 61.045 8.421 -7.732 1.00 23.73 721 TRP A CA 1
ATOM 5947 C C . TRP A 1 721 ? 61.180 9.332 -8.983 1.00 23.73 721 TRP A C 1
ATOM 5949 O O . TRP A 1 721 ? 61.931 10.312 -8.973 1.00 23.73 721 TRP A O 1
ATOM 5959 N N . GLN A 1 722 ? 60.206 9.228 -9.905 1.00 28.81 722 GLN A N 1
ATOM 5960 C CA . GLN A 1 722 ? 59.204 10.304 -10.093 1.00 28.81 722 GLN A CA 1
ATOM 5961 C C . GLN A 1 722 ? 57.877 9.805 -10.685 1.00 28.81 722 GLN A C 1
ATOM 5963 O O . GLN A 1 722 ? 57.921 8.886 -11.531 1.00 28.81 722 GLN A O 1
#

Secondary structure (DSSP, 8-state):
---------------------HHHHHHHHHHHHHHHHHHHHHHHHHHHHT-HHHHS-B-HHHHHHS----TT--SB-----HHHHHHHHHHHHHHHHHHHTHHHHHHTT-S-S-HHHHHHHHHHHHHHHIIIIIS---TTT--HHHHHHHHHSS-HHHHHHHHHHIIIIIHHHHHS-TT-HHHHHHHHHHHHHTT-HHHHHHHHHHHT-PEEESSTT-PPTTEEEEEEETTEEEEEETHHHHHHHHHHHHTT-HHHHHHHHHHHHHHHHHHTTTTT--SHHHHHHHHHHHHHHHHHHHHT-SS-SEEEEEHHHIIIIIHHH--------S-HHHHHHHHHHHHHHHHHHHHHHHTTHHHHHHHHHHHHHHHHHHHHHSGGGHHHHHHHHHHHTTT---HHHHHHHT--SHHHHHHHHHHHHHTTSS--EEEEEE--TTS-----TTHHHHTTT-EEEEESSHHHHHHHHHHTS-HHHHHGGGS-SSSS-S-----------SSHHHHT----HHHHHHHHHHHT-HHHHHHHHHHHHHHHHHHHHHHTTTS--HHHHHHHHHHHHHHHHHHHHH-HHHHHHHHHIIIIIIHHHHHHHHHHHHHHHHHHHHHHHHHHH--S--HHHHHHHHHHHIIIIIIHHHHHHHHHHH-HHHHHHHHHHT-HHHHHHHHHHHHHHHHHHHHHHHHHHHHHHHHHHHHHHHHHHHTTSS------------

Mean predicted aligned error: 18.36 Å

Solvent-accessible surface area (backbone atoms only — not comparable to full-atom values): 41167 Å² total; per-residue (Å²): 135,90,81,81,85,76,76,79,80,76,80,79,79,81,71,90,74,76,81,74,52,63,67,57,52,51,50,51,51,47,26,53,52,37,50,56,53,48,53,54,44,53,52,48,51,56,55,49,60,71,35,51,71,52,60,30,43,70,28,62,57,25,58,76,65,74,61,58,82,56,92,85,59,83,40,31,83,57,82,48,33,54,64,57,53,37,58,28,47,52,52,38,47,53,55,44,50,54,53,54,53,54,53,54,43,51,76,72,60,35,54,78,94,51,65,68,57,58,51,47,53,48,49,52,47,53,55,40,45,42,70,49,62,61,51,70,65,43,48,66,78,32,35,42,64,49,42,55,48,55,65,68,60,46,46,71,68,55,47,50,55,55,50,47,48,41,48,71,46,52,47,49,55,35,78,83,36,68,22,40,45,32,51,54,47,54,42,51,53,51,27,54,76,68,64,37,65,63,53,47,52,50,49,42,53,62,25,63,55,64,46,82,39,99,46,85,86,69,64,55,78,42,44,41,81,71,52,74,56,97,89,36,34,32,29,31,34,41,59,35,27,55,42,47,20,59,52,28,37,71,71,65,39,53,70,64,12,50,58,30,37,52,54,35,50,52,49,49,64,77,38,26,83,76,24,55,30,78,47,62,64,30,43,27,52,51,47,54,50,51,52,49,53,50,52,53,58,54,50,30,30,66,84,43,57,61,40,65,47,53,48,43,56,44,51,64,41,43,68,66,58,65,43,60,83,49,66,60,72,34,58,70,69,60,42,52,48,52,54,46,52,49,50,54,51,45,50,54,49,41,64,72,42,48,88,45,42,92,72,34,50,59,49,50,49,50,44,52,52,50,54,46,42,49,23,68,61,44,58,89,43,38,67,58,49,50,54,50,24,59,59,48,50,78,67,57,84,54,66,77,57,41,65,58,34,70,48,88,49,70,69,59,45,49,56,51,50,37,56,58,27,38,70,33,64,32,22,33,46,29,36,44,31,57,51,59,89,93,50,81,84,72,77,55,97,57,50,88,46,42,81,75,75,37,54,70,43,68,26,74,45,63,66,44,40,55,52,47,52,63,74,70,50,53,68,76,62,57,67,67,64,81,81,77,86,87,84,88,81,78,82,90,82,80,88,78,88,85,82,79,67,80,66,68,79,60,74,71,56,88,59,59,68,75,55,47,54,51,51,51,52,56,61,72,28,67,70,50,45,53,50,51,49,52,52,52,52,50,50,51,57,56,54,50,61,52,66,69,63,76,57,90,60,65,66,61,53,49,54,50,48,50,50,47,54,54,51,49,54,46,36,74,78,64,33,71,82,61,40,58,65,48,50,52,48,50,73,38,58,48,46,56,48,51,49,52,44,56,57,42,55,58,47,50,51,60,46,49,60,44,47,53,45,52,50,67,78,54,84,60,101,44,76,72,50,54,50,47,49,54,49,44,49,42,48,62,61,62,43,45,51,51,48,53,50,42,49,49,66,70,28,61,87,79,34,42,64,61,67,67,71,63,55,58,69,56,54,58,48,52,54,49,54,40,51,55,49,52,57,51,48,52,50,54,57,50,50,55,48,53,58,60,45,53,66,65,59,58,55,62,65,56,56,71,68,61,79,79,79,74,86,84,89,78,89,87,89,82,90,82,90,134